Protein AF-V7PYE1-F1 (afdb_monomer_lite)

Foldseek 3Di:
DQQVVLLVQLLVCVVVDPDDLQLSLLVSLLVSLLVQCVVDVPDPPDVVCVCVVPVVPDPQQQPCSDPPDPDGNVVSPVSNVVLPPSVLSNLCNLLVVLVCCLQPVVPDDDDPPVVNVVSVVVSLVSVLLNLLQAPDLLVLVVLLCVQWPLAADPVLDTRHHQPDPLLVQADVSDDPDLLSSLSSSLLSSLCQCWNPDSRNVNLQPPLLSLLVSVLSSLSSQLNDDDPVNLSLLVSCVVDCPPPCQQVQATPRHPPDGGVSSSNVVQADSNDDLDDNVLSVLLNVLVVLLSVQVLVQDLVVLARPVNQVSLVVNLVSLVVLCPDPSCDPSHSSVSSSVSSLVSSVVNLVSRPDPDDRDHNDDPDPDDDDDDDDDDDPRNHHSDDPSVVVNVVSVVVCVVVVVVVVVVVVVVVVVVVVVVVPDPDDDDDDDDDDDD

Structure (mmCIF, N/CA/C/O backbone):
data_AF-V7PYE1-F1
#
_entry.id   AF-V7PYE1-F1
#
loop_
_atom_site.group_PDB
_atom_site.id
_atom_site.type_symbol
_atom_site.label_atom_id
_atom_site.label_alt_id
_atom_site.label_comp_id
_atom_site.label_asym_id
_atom_site.label_entity_id
_atom_site.label_seq_id
_atom_site.pdbx_PDB_ins_code
_atom_site.Cartn_x
_atom_site.Cartn_y
_atom_site.Cartn_z
_atom_site.occupancy
_atom_site.B_iso_or_equiv
_atom_site.auth_seq_id
_atom_site.auth_comp_id
_atom_site.auth_asym_id
_atom_site.auth_atom_id
_atom_site.pdbx_PDB_model_num
ATOM 1 N N . MET A 1 1 ? 13.253 6.865 -40.537 1.00 50.28 1 MET A N 1
ATOM 2 C CA . MET A 1 1 ? 14.595 6.663 -39.937 1.00 50.28 1 MET A CA 1
ATOM 3 C C . MET A 1 1 ? 14.463 6.346 -38.438 1.00 50.28 1 MET A C 1
ATOM 5 O O . MET A 1 1 ? 14.961 7.097 -37.615 1.00 50.28 1 MET A O 1
ATOM 9 N N . THR A 1 2 ? 13.711 5.301 -38.065 1.00 59.38 2 THR A N 1
ATOM 10 C CA . THR A 1 2 ? 13.370 5.013 -36.647 1.00 59.38 2 THR A CA 1
ATOM 11 C C . THR A 1 2 ? 13.252 3.513 -36.362 1.00 59.38 2 THR A C 1
ATOM 13 O O . THR A 1 2 ? 13.791 3.058 -35.364 1.00 59.38 2 THR A O 1
ATOM 16 N N . ILE A 1 3 ? 12.655 2.718 -37.261 1.00 66.00 3 ILE A N 1
ATOM 17 C CA . ILE A 1 3 ? 12.437 1.273 -37.021 1.00 66.00 3 ILE A CA 1
ATOM 18 C C . ILE A 1 3 ? 13.727 0.459 -37.178 1.00 66.00 3 ILE A C 1
ATOM 20 O O . ILE A 1 3 ? 14.038 -0.352 -36.319 1.00 66.00 3 ILE A O 1
ATOM 24 N N . CYS A 1 4 ? 14.526 0.709 -38.226 1.00 67.56 4 CYS A N 1
ATOM 25 C CA . CYS A 1 4 ? 15.819 0.029 -38.386 1.00 67.56 4 CYS A CA 1
ATOM 26 C C . CYS A 1 4 ? 16.763 0.332 -37.214 1.00 67.56 4 CYS A C 1
ATOM 28 O O . CYS A 1 4 ? 17.504 -0.540 -36.782 1.00 67.56 4 CYS A O 1
ATOM 30 N N . SER A 1 5 ? 16.693 1.549 -36.667 1.00 73.31 5 SER A N 1
ATOM 31 C CA . SER A 1 5 ? 17.450 1.950 -35.480 1.00 73.31 5 SER A CA 1
ATOM 32 C C . SER A 1 5 ? 16.961 1.241 -34.212 1.00 73.31 5 SER A C 1
ATOM 34 O O . SER A 1 5 ? 17.786 0.833 -33.406 1.00 73.31 5 SER A O 1
ATOM 36 N N . LEU A 1 6 ? 15.647 1.039 -34.058 1.00 74.19 6 LEU A N 1
ATOM 37 C CA . LEU A 1 6 ? 15.063 0.270 -32.954 1.00 74.19 6 LEU A CA 1
ATOM 38 C C . LEU A 1 6 ? 15.458 -1.214 -33.018 1.00 74.19 6 LEU A C 1
ATOM 40 O O . LEU A 1 6 ? 15.886 -1.782 -32.019 1.00 74.19 6 LEU A O 1
ATOM 44 N N . ILE A 1 7 ? 15.362 -1.833 -34.198 1.00 74.38 7 ILE A N 1
ATOM 45 C CA . ILE A 1 7 ? 15.776 -3.228 -34.424 1.00 74.38 7 ILE A CA 1
ATOM 46 C C . ILE A 1 7 ? 17.272 -3.389 -34.142 1.00 74.38 7 ILE A C 1
ATOM 48 O O . ILE A 1 7 ? 17.679 -4.329 -33.461 1.00 74.38 7 ILE A O 1
ATOM 52 N N . TYR A 1 8 ? 18.089 -2.445 -34.616 1.00 76.38 8 TYR A N 1
ATOM 53 C CA . TYR A 1 8 ? 19.524 -2.425 -34.347 1.00 76.38 8 TYR A CA 1
ATOM 54 C C . TYR A 1 8 ? 19.831 -2.270 -32.850 1.00 76.38 8 TYR A C 1
ATOM 56 O O . TYR A 1 8 ? 20.689 -2.981 -32.330 1.00 76.38 8 TYR A O 1
ATOM 64 N N . LEU A 1 9 ? 19.109 -1.395 -32.140 1.00 75.81 9 LEU A N 1
ATOM 65 C CA . LEU A 1 9 ? 19.231 -1.228 -30.690 1.00 75.81 9 LEU A CA 1
ATOM 66 C C . LEU A 1 9 ? 18.900 -2.533 -29.956 1.00 75.81 9 LEU A C 1
ATOM 68 O O . LEU A 1 9 ? 19.699 -2.989 -29.146 1.00 75.81 9 LEU A O 1
ATOM 72 N N . LEU A 1 10 ? 17.768 -3.163 -30.278 1.00 75.12 10 LEU A N 1
ATOM 73 C CA . LEU A 1 10 ? 17.354 -4.441 -29.692 1.00 75.12 10 LEU A CA 1
ATOM 74 C C . LEU A 1 10 ? 18.382 -5.548 -29.949 1.00 75.12 10 LEU A C 1
ATOM 76 O O . LEU A 1 10 ? 18.729 -6.284 -29.027 1.00 75.12 10 LEU A O 1
ATOM 80 N N . LYS A 1 11 ? 18.916 -5.623 -31.175 1.00 76.50 11 LYS A N 1
ATOM 81 C CA . LYS A 1 11 ? 19.986 -6.562 -31.536 1.00 76.50 11 LYS A CA 1
ATOM 82 C C . LYS A 1 11 ? 21.229 -6.342 -30.678 1.00 76.50 11 LYS A C 1
ATOM 84 O O . LYS A 1 11 ? 21.683 -7.253 -29.997 1.00 76.50 11 LYS A O 1
ATOM 89 N N . THR A 1 12 ? 21.714 -5.104 -30.654 1.00 73.19 12 THR A N 1
ATOM 90 C CA . THR A 1 12 ? 22.927 -4.711 -29.929 1.00 73.19 12 THR A CA 1
ATOM 91 C C . THR A 1 12 ? 22.788 -4.973 -28.430 1.00 73.19 12 THR A C 1
ATOM 93 O O . THR A 1 12 ? 23.706 -5.495 -27.801 1.00 73.19 12 THR A O 1
ATOM 96 N N . LEU A 1 13 ? 21.632 -4.646 -27.843 1.00 72.62 13 LEU A N 1
ATOM 97 C CA . LEU A 1 13 ? 21.383 -4.866 -26.421 1.00 72.62 13 LEU A CA 1
ATOM 98 C C . LEU A 1 13 ? 21.279 -6.358 -26.071 1.00 72.62 13 LEU A C 1
ATOM 100 O O . LEU A 1 13 ? 21.749 -6.739 -25.004 1.00 72.62 13 LEU A O 1
ATOM 104 N N . LYS A 1 14 ? 20.711 -7.196 -26.947 1.00 73.94 14 LYS A N 1
ATOM 105 C CA . LYS A 1 14 ? 20.630 -8.658 -26.762 1.00 73.94 14 LYS A CA 1
ATOM 106 C C . LYS A 1 14 ? 21.973 -9.361 -27.001 1.00 73.94 14 LYS A C 1
ATOM 108 O O . LYS A 1 14 ? 22.239 -10.415 -26.426 1.00 73.94 14 LYS A O 1
ATOM 113 N N . GLU A 1 15 ? 22.811 -8.822 -27.883 1.00 71.31 15 GLU A N 1
ATOM 114 C CA . GLU A 1 15 ? 24.150 -9.346 -28.177 1.00 71.31 15 GLU A CA 1
ATOM 115 C C . GLU A 1 15 ? 25.148 -9.026 -27.071 1.00 71.31 15 GLU A C 1
ATOM 117 O O . GLU A 1 15 ? 25.854 -9.927 -26.622 1.00 71.31 15 GLU A O 1
ATOM 122 N N . ASN A 1 16 ? 25.148 -7.782 -26.593 1.00 65.44 16 ASN A N 1
ATOM 123 C CA . ASN A 1 16 ? 26.128 -7.300 -25.625 1.00 65.44 16 ASN A CA 1
ATOM 124 C C . ASN A 1 16 ? 25.719 -7.513 -24.162 1.00 65.44 16 ASN A C 1
ATOM 126 O O . ASN A 1 16 ? 26.564 -7.360 -23.283 1.00 65.44 16 ASN A O 1
ATOM 130 N N . ASN A 1 17 ? 24.455 -7.856 -23.879 1.00 59.94 17 ASN A N 1
ATOM 131 C CA . ASN A 1 17 ? 23.962 -8.013 -22.510 1.00 59.94 17 ASN A CA 1
ATOM 132 C C . ASN A 1 17 ? 23.176 -9.316 -22.312 1.00 59.94 17 ASN A C 1
ATOM 134 O O . ASN A 1 17 ? 22.460 -9.776 -23.199 1.00 59.94 17 ASN A O 1
ATOM 138 N N . THR A 1 18 ? 23.219 -9.860 -21.095 1.00 63.16 18 THR A N 1
ATOM 139 C CA . THR A 1 18 ? 22.363 -10.968 -20.628 1.00 63.16 18 THR A CA 1
ATOM 140 C C . THR A 1 18 ? 21.010 -10.457 -20.114 1.00 63.16 18 THR A C 1
ATOM 142 O O . THR A 1 18 ? 20.496 -10.954 -19.115 1.00 63.16 18 THR A O 1
ATOM 145 N N . LEU A 1 19 ? 20.463 -9.401 -20.727 1.00 64.44 19 LEU A N 1
ATOM 146 C CA . LEU A 1 19 ? 19.192 -8.824 -20.292 1.00 64.44 19 LEU A CA 1
ATOM 147 C C . LEU A 1 19 ? 18.035 -9.752 -20.667 1.00 64.44 19 LEU A C 1
ATOM 149 O O . LEU A 1 19 ? 17.960 -10.264 -21.788 1.00 64.44 19 LEU A O 1
ATOM 153 N N . GLU A 1 20 ? 17.118 -9.930 -19.721 1.00 72.12 20 GLU A N 1
ATOM 154 C CA . GLU A 1 20 ? 15.846 -10.597 -19.969 1.00 72.12 20 GLU A CA 1
ATOM 155 C C . GLU A 1 20 ? 15.012 -9.801 -20.981 1.00 72.12 20 GLU A C 1
ATOM 157 O O . GLU A 1 20 ? 15.125 -8.576 -21.094 1.00 72.12 20 GLU A O 1
ATOM 162 N N . ASP A 1 21 ? 14.153 -10.506 -21.717 1.00 73.19 21 ASP A N 1
ATOM 163 C CA . ASP A 1 21 ? 13.327 -9.922 -22.779 1.00 73.19 21 ASP A CA 1
ATOM 164 C C . ASP A 1 21 ? 12.466 -8.746 -22.274 1.00 73.19 21 ASP A C 1
ATOM 166 O O . ASP A 1 21 ? 12.243 -7.792 -23.017 1.00 73.19 21 ASP A O 1
ATOM 170 N N . ASP A 1 22 ? 12.015 -8.794 -21.014 1.00 69.50 22 ASP A N 1
ATOM 171 C CA . ASP A 1 22 ? 11.246 -7.721 -20.367 1.00 69.50 22 ASP A CA 1
ATOM 172 C C . ASP A 1 22 ? 12.061 -6.432 -20.219 1.00 69.50 22 ASP A C 1
ATOM 174 O O . ASP A 1 22 ? 11.637 -5.362 -20.654 1.00 69.50 22 ASP A O 1
ATOM 178 N N . LYS A 1 23 ? 13.295 -6.541 -19.719 1.00 72.38 23 LYS A N 1
ATOM 179 C CA . LYS A 1 23 ? 14.194 -5.390 -19.564 1.00 72.38 23 LYS A CA 1
ATOM 180 C C . LYS A 1 23 ? 14.582 -4.795 -20.914 1.00 72.38 23 LYS A C 1
ATOM 182 O O . LYS A 1 23 ? 14.679 -3.580 -21.054 1.00 72.38 23 LYS A O 1
ATOM 187 N N . LEU A 1 24 ? 14.773 -5.629 -21.933 1.00 74.19 24 LEU A N 1
ATOM 188 C CA . LEU A 1 24 ? 15.047 -5.159 -23.294 1.00 74.19 24 LEU A CA 1
ATOM 189 C C . LEU A 1 24 ? 13.879 -4.363 -23.885 1.00 74.19 24 LEU A C 1
ATOM 191 O O . LEU A 1 24 ? 14.113 -3.326 -24.509 1.00 74.19 24 LEU A O 1
ATOM 195 N N . ALA A 1 25 ? 12.643 -4.825 -23.673 1.00 75.19 25 ALA A N 1
ATOM 196 C CA . ALA A 1 25 ? 11.438 -4.117 -24.101 1.00 75.19 25 ALA A CA 1
ATOM 197 C C . ALA A 1 25 ? 11.361 -2.728 -23.453 1.00 75.19 25 ALA A C 1
ATOM 199 O O . ALA A 1 25 ? 11.203 -1.727 -24.151 1.00 75.19 25 ALA A O 1
ATOM 200 N N . GLU A 1 26 ? 11.571 -2.666 -22.140 1.00 75.81 26 GLU A N 1
ATOM 201 C CA . GLU A 1 26 ? 11.597 -1.442 -21.339 1.00 75.81 26 GLU A CA 1
ATOM 202 C C . GLU A 1 26 ? 12.602 -0.383 -21.858 1.00 75.81 26 GLU A C 1
ATOM 204 O O . GLU A 1 26 ? 12.246 0.779 -22.076 1.00 75.81 26 GLU A O 1
ATOM 209 N N . TYR A 1 27 ? 13.855 -0.769 -22.126 1.00 74.38 27 TYR A N 1
ATOM 210 C CA . TYR A 1 27 ? 14.864 0.150 -22.680 1.00 74.38 27 TYR A CA 1
ATOM 211 C C . TYR A 1 27 ? 14.505 0.652 -24.078 1.00 74.38 27 TYR A C 1
ATOM 213 O O . TYR A 1 27 ? 14.684 1.831 -24.404 1.00 74.38 27 TYR A O 1
ATOM 221 N N . ALA A 1 28 ? 14.026 -0.259 -24.922 1.00 77.88 28 ALA A N 1
ATOM 222 C CA . ALA A 1 28 ? 13.678 0.045 -26.298 1.00 77.88 28 ALA A CA 1
ATOM 223 C C . ALA A 1 28 ? 12.513 1.037 -26.375 1.00 77.88 28 ALA A C 1
ATOM 225 O O . ALA A 1 28 ? 12.535 1.933 -27.225 1.00 77.88 28 ALA A O 1
ATOM 226 N N . ILE A 1 29 ? 11.536 0.927 -25.468 1.00 76.94 29 ILE A N 1
ATOM 227 C CA . ILE A 1 29 ? 10.397 1.840 -25.443 1.00 76.94 29 ILE A CA 1
ATOM 228 C C . ILE A 1 29 ? 10.751 3.230 -24.912 1.00 76.94 29 ILE A C 1
ATOM 230 O O . ILE A 1 29 ? 10.325 4.216 -25.514 1.00 76.94 29 ILE A O 1
ATOM 234 N N . LEU A 1 30 ? 11.601 3.340 -23.885 1.00 76.62 30 LEU A N 1
ATOM 235 C CA . LEU A 1 30 ? 12.108 4.638 -23.418 1.00 76.62 30 LEU A CA 1
ATOM 236 C C . LEU A 1 30 ? 12.872 5.375 -24.520 1.00 76.62 30 LEU A C 1
ATOM 238 O O . LEU A 1 30 ? 12.629 6.554 -24.780 1.00 76.62 30 LEU A O 1
ATOM 242 N N . TRP A 1 31 ? 13.763 4.666 -25.218 1.00 79.06 31 TRP A N 1
ATOM 243 C CA . TRP A 1 31 ? 14.516 5.242 -26.328 1.00 79.06 31 TRP A CA 1
ATOM 244 C C . TRP A 1 31 ? 13.599 5.682 -27.474 1.00 79.06 31 TRP A C 1
ATOM 246 O O . TRP A 1 31 ? 13.779 6.769 -28.027 1.00 79.06 31 TRP A O 1
ATOM 256 N N . LEU A 1 32 ? 12.610 4.855 -27.829 1.00 77.56 32 LEU A N 1
ATOM 257 C CA . LEU A 1 32 ? 11.650 5.172 -28.884 1.00 77.56 32 LEU A CA 1
ATOM 258 C C . LEU A 1 32 ? 10.806 6.399 -28.519 1.00 77.56 32 LEU A C 1
ATOM 260 O O . LEU A 1 32 ? 10.684 7.300 -29.349 1.00 77.56 32 LEU A O 1
ATOM 264 N N . SER A 1 33 ? 10.285 6.453 -27.289 1.00 76.81 33 SER A N 1
ATOM 265 C CA . SER A 1 33 ? 9.549 7.601 -26.746 1.00 76.81 33 SER A CA 1
ATOM 266 C C . SER A 1 33 ? 10.366 8.884 -26.870 1.00 76.81 33 SER A C 1
ATOM 268 O O . SER A 1 33 ? 9.945 9.827 -27.540 1.00 76.81 33 SER A O 1
ATOM 270 N N . TYR A 1 34 ? 11.589 8.879 -26.337 1.00 77.12 34 TYR A N 1
ATOM 271 C CA . TYR A 1 34 ? 12.500 10.018 -26.397 1.00 77.12 34 TYR A CA 1
ATOM 272 C C . TYR A 1 34 ? 12.794 10.467 -27.837 1.00 77.12 34 TYR A C 1
ATOM 274 O O . TYR A 1 34 ? 12.809 11.659 -28.148 1.00 77.12 34 TYR A O 1
ATOM 282 N N . LYS A 1 35 ? 13.006 9.526 -28.765 1.00 76.94 35 LYS A N 1
ATOM 283 C CA . LYS A 1 35 ? 13.267 9.860 -30.175 1.00 76.94 35 LYS A CA 1
ATOM 284 C C . LYS A 1 35 ? 12.055 10.411 -30.911 1.00 76.94 35 LYS A C 1
ATOM 286 O O . LYS A 1 35 ? 12.241 11.138 -31.889 1.00 76.94 35 LYS A O 1
ATOM 291 N N . LEU A 1 36 ? 10.847 10.042 -30.506 1.00 74.25 36 LEU A N 1
ATOM 292 C CA . LEU A 1 36 ? 9.617 10.584 -31.076 1.00 74.25 36 LEU A CA 1
ATOM 293 C C . LEU A 1 36 ? 9.328 11.982 -30.527 1.00 74.25 36 LEU A C 1
ATOM 295 O O . LEU A 1 36 ? 9.008 12.870 -31.316 1.00 74.25 36 LEU A O 1
ATOM 299 N N . ASP A 1 37 ? 9.556 12.189 -29.233 1.00 72.81 37 ASP A N 1
ATOM 300 C CA . ASP A 1 37 ? 9.467 13.483 -28.551 1.00 72.81 37 ASP A CA 1
ATOM 301 C C . ASP A 1 37 ? 10.372 14.548 -29.194 1.00 72.81 37 ASP A C 1
ATOM 303 O O . ASP A 1 37 ? 9.914 15.625 -29.571 1.00 72.81 37 ASP A O 1
ATOM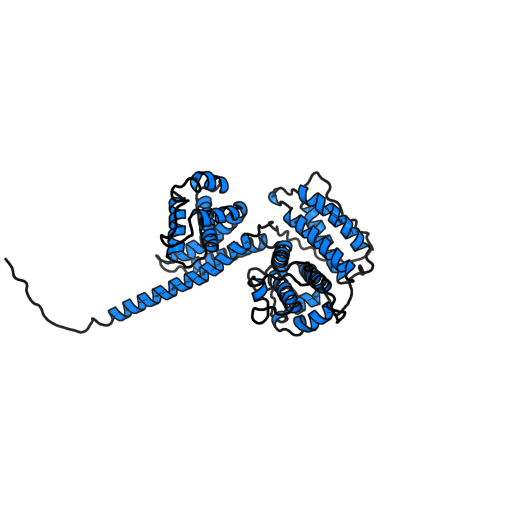 307 N N . GLN A 1 38 ? 11.626 14.197 -29.505 1.00 71.25 38 GLN A N 1
ATOM 308 C CA . GLN A 1 38 ? 12.540 15.103 -30.216 1.00 71.25 38 GLN A CA 1
ATOM 309 C C . GLN A 1 38 ? 12.061 15.534 -31.612 1.00 71.25 38 GLN A C 1
ATOM 311 O O . GLN A 1 38 ? 12.497 16.570 -32.119 1.00 71.25 38 GLN A O 1
ATOM 316 N N . LYS A 1 39 ? 11.227 14.729 -32.281 1.00 69.00 39 LYS A N 1
ATOM 317 C CA . LYS A 1 39 ? 10.825 14.966 -33.676 1.00 69.00 39 LYS A CA 1
ATOM 318 C C . LYS A 1 39 ? 9.568 15.814 -33.815 1.00 69.00 39 LYS A C 1
ATOM 320 O O . LYS A 1 39 ? 9.350 16.354 -34.899 1.00 69.00 39 LYS A O 1
ATOM 325 N N . GLN A 1 40 ? 8.743 15.926 -32.778 1.00 61.50 40 GLN A N 1
ATOM 326 C CA . GLN A 1 40 ? 7.485 16.670 -32.828 1.00 61.50 40 GLN A CA 1
ATOM 327 C C . GLN A 1 40 ? 7.262 17.419 -31.514 1.00 61.50 40 GLN A C 1
ATOM 329 O O . GLN A 1 40 ? 6.620 16.901 -30.609 1.00 61.50 40 GLN A O 1
ATOM 334 N N . LYS A 1 41 ? 7.735 18.670 -31.439 1.00 53.06 41 LYS A N 1
ATOM 335 C CA . LYS A 1 41 ? 7.536 19.539 -30.266 1.00 53.06 41 LYS A CA 1
ATOM 336 C C . LYS A 1 41 ? 6.064 19.804 -29.906 1.00 53.06 41 LYS A C 1
ATOM 338 O O . LYS A 1 41 ? 5.817 20.185 -28.774 1.00 53.06 41 LYS A O 1
ATOM 343 N N . ASP A 1 42 ? 5.107 19.568 -30.814 1.00 47.47 42 ASP A N 1
ATOM 344 C CA . ASP A 1 42 ? 3.710 19.986 -30.600 1.00 47.47 42 ASP A CA 1
ATOM 345 C C . ASP A 1 42 ? 2.642 18.888 -30.701 1.00 47.47 42 ASP A C 1
ATOM 347 O O . ASP A 1 42 ? 1.477 19.156 -30.408 1.00 47.47 42 ASP A O 1
ATOM 351 N N . LYS A 1 43 ? 2.975 17.648 -31.081 1.00 51.78 43 LYS A N 1
ATOM 352 C CA . LYS A 1 43 ? 2.019 16.526 -31.042 1.00 51.78 43 LYS A CA 1
ATOM 353 C C . LYS A 1 43 ? 2.768 15.227 -30.809 1.00 51.78 43 LYS A C 1
ATOM 355 O O . LYS A 1 43 ? 3.460 14.734 -31.690 1.00 51.78 43 LYS A O 1
ATOM 360 N N . LEU A 1 44 ? 2.573 14.632 -29.643 1.00 51.31 44 LEU A N 1
ATOM 361 C CA . LEU A 1 44 ? 2.890 13.232 -29.411 1.00 51.31 44 LEU A CA 1
ATOM 362 C C . LEU A 1 44 ? 2.019 12.407 -30.383 1.00 51.31 44 LEU A C 1
ATOM 364 O O . LEU A 1 44 ? 0.846 12.147 -30.118 1.00 51.31 44 LEU A O 1
ATOM 368 N N . THR A 1 45 ? 2.527 12.100 -31.582 1.00 57.66 45 THR A N 1
ATOM 369 C CA . THR A 1 45 ? 1.821 11.232 -32.533 1.00 57.66 45 THR A CA 1
ATOM 370 C C . THR A 1 45 ? 1.588 9.895 -31.859 1.00 57.66 45 THR A C 1
ATOM 372 O O . THR A 1 45 ? 2.550 9.267 -31.430 1.00 57.66 45 THR A O 1
ATOM 375 N N . ASP A 1 46 ? 0.322 9.494 -31.789 1.00 64.19 46 ASP A N 1
ATOM 376 C CA . ASP A 1 46 ? -0.156 8.188 -31.349 1.00 64.19 46 ASP A CA 1
ATOM 377 C C . ASP A 1 46 ? 0.872 7.074 -31.642 1.00 64.19 46 ASP A C 1
ATOM 379 O O . ASP A 1 46 ? 1.076 6.647 -32.778 1.00 64.19 46 ASP A O 1
ATOM 383 N N . LEU A 1 47 ? 1.589 6.659 -30.601 1.00 64.88 47 LEU A N 1
ATOM 384 C CA . LEU A 1 47 ? 2.619 5.631 -30.620 1.00 64.88 47 LEU A CA 1
ATOM 385 C C . LEU A 1 47 ? 2.022 4.281 -30.998 1.00 64.88 47 LEU A C 1
ATOM 387 O O . LEU A 1 47 ? 2.699 3.514 -31.670 1.00 64.88 47 LEU A O 1
ATOM 391 N N . ASN A 1 48 ? 0.754 4.016 -30.655 1.00 66.44 48 ASN A N 1
ATOM 392 C CA . ASN A 1 48 ? 0.050 2.819 -31.116 1.00 66.44 48 ASN A CA 1
ATOM 393 C C . ASN A 1 48 ? -0.138 2.866 -32.629 1.00 66.44 48 ASN A C 1
ATOM 395 O O . ASN A 1 48 ? 0.070 1.861 -33.314 1.00 66.44 48 ASN A O 1
ATOM 399 N N . LYS A 1 49 ? -0.452 4.045 -33.172 1.00 72.31 49 LYS A N 1
ATOM 400 C CA . LYS A 1 49 ? -0.476 4.260 -34.619 1.00 72.31 49 LYS A CA 1
ATOM 401 C C . LYS A 1 49 ? 0.913 4.104 -35.234 1.00 72.31 49 LYS A C 1
ATOM 403 O O . LYS A 1 49 ? 1.046 3.370 -36.205 1.00 72.31 49 LYS A O 1
ATOM 408 N N . PHE A 1 50 ? 1.959 4.705 -34.660 1.00 73.44 50 PHE A N 1
ATOM 409 C CA . PHE A 1 50 ? 3.334 4.526 -35.144 1.00 73.44 50 PHE A CA 1
ATOM 410 C C . PHE A 1 50 ? 3.748 3.047 -35.123 1.00 73.44 50 PHE A C 1
ATOM 412 O O . PHE A 1 50 ? 4.319 2.538 -36.083 1.00 73.44 50 PHE A O 1
ATOM 419 N N . TYR A 1 51 ? 3.414 2.337 -34.052 1.00 71.19 51 TYR A N 1
ATOM 420 C CA . TYR A 1 51 ? 3.674 0.918 -33.885 1.00 71.19 51 TYR A CA 1
ATOM 421 C C . TYR A 1 51 ? 2.976 0.086 -34.968 1.00 71.19 51 TYR A C 1
ATOM 423 O O . TYR A 1 51 ? 3.634 -0.653 -35.699 1.00 71.19 51 TYR A O 1
ATOM 431 N N . THR A 1 52 ? 1.667 0.271 -35.134 1.00 74.62 52 THR A N 1
ATOM 432 C CA . THR A 1 52 ? 0.849 -0.474 -36.106 1.00 74.62 52 THR A CA 1
ATOM 433 C C . THR A 1 52 ? 1.247 -0.146 -37.549 1.00 74.62 52 THR A C 1
ATOM 435 O O . THR A 1 52 ? 1.333 -1.024 -38.409 1.00 74.62 52 THR A O 1
ATOM 438 N N . ASP A 1 53 ? 1.534 1.124 -37.845 1.00 77.44 53 ASP A N 1
ATOM 439 C CA . ASP A 1 53 ? 1.828 1.570 -39.207 1.00 77.44 53 ASP A CA 1
ATOM 440 C C . ASP A 1 53 ? 3.264 1.301 -39.648 1.00 77.44 53 ASP A C 1
ATOM 442 O O . ASP A 1 53 ? 3.521 1.200 -40.851 1.00 77.44 53 ASP A O 1
ATOM 446 N N . HIS A 1 54 ? 4.198 1.175 -38.706 1.00 75.44 54 HIS A N 1
ATOM 447 C CA . HIS A 1 54 ? 5.619 1.133 -39.025 1.00 75.44 54 HIS A CA 1
ATOM 448 C C . HIS A 1 54 ? 6.372 -0.050 -38.414 1.00 75.44 54 HIS A C 1
ATOM 450 O O . HIS A 1 54 ? 7.255 -0.598 -39.077 1.00 75.44 54 HIS A O 1
ATOM 456 N N . ILE A 1 55 ? 6.061 -0.453 -37.182 1.00 74.06 55 ILE A N 1
ATOM 457 C CA . ILE A 1 55 ? 6.789 -1.522 -36.491 1.00 74.06 55 ILE A CA 1
ATOM 458 C C . ILE A 1 55 ? 6.243 -2.899 -36.892 1.00 74.06 55 ILE A C 1
ATOM 460 O O . ILE A 1 55 ? 7.019 -3.717 -37.381 1.00 74.06 55 ILE A O 1
ATOM 464 N N . GLU A 1 56 ? 4.928 -3.129 -36.789 1.00 75.56 56 GLU A N 1
ATOM 465 C CA . GLU A 1 56 ? 4.299 -4.421 -37.141 1.00 75.56 56 GLU A CA 1
ATOM 466 C C . GLU A 1 56 ? 4.499 -4.786 -38.624 1.00 75.56 56 GLU A C 1
ATOM 468 O O . GLU A 1 56 ? 4.681 -5.949 -38.978 1.00 75.56 56 GLU A O 1
ATOM 473 N N . LYS A 1 57 ? 4.509 -3.780 -39.508 1.00 79.44 57 LYS A N 1
ATOM 474 C CA . LYS A 1 57 ? 4.678 -3.964 -40.962 1.00 79.44 57 LYS A CA 1
ATOM 475 C C . LYS A 1 57 ? 6.139 -4.150 -41.388 1.00 79.44 57 LYS A C 1
ATOM 477 O O . LYS A 1 57 ? 6.417 -4.295 -42.579 1.00 79.44 57 LYS A O 1
ATOM 482 N N . ASN A 1 58 ? 7.094 -4.099 -40.459 1.00 79.25 58 ASN A N 1
ATOM 483 C CA . ASN A 1 58 ? 8.506 -4.222 -40.795 1.00 79.25 58 ASN A CA 1
ATOM 484 C C . ASN A 1 58 ? 8.882 -5.681 -41.100 1.00 79.25 58 ASN A C 1
ATOM 486 O O . ASN A 1 58 ? 8.571 -6.582 -40.329 1.00 79.25 58 ASN A O 1
ATOM 490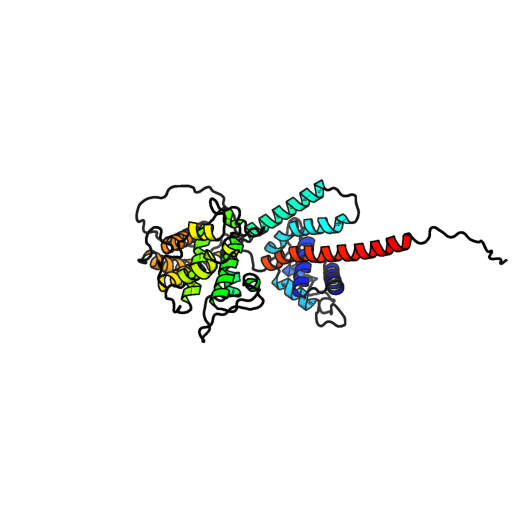 N N . LYS A 1 59 ? 9.626 -5.915 -42.188 1.00 81.06 59 LYS A N 1
ATOM 491 C CA . LYS A 1 59 ? 10.053 -7.266 -42.595 1.00 81.06 59 LYS A CA 1
ATOM 492 C C . LYS A 1 59 ? 10.851 -8.025 -41.520 1.00 81.06 59 LYS A C 1
ATOM 494 O O . LYS A 1 59 ? 10.720 -9.237 -41.432 1.00 81.06 59 LYS A O 1
ATOM 499 N N . TYR A 1 60 ? 11.600 -7.308 -40.678 1.00 76.81 60 TYR A N 1
ATOM 500 C CA . TYR A 1 60 ? 12.419 -7.873 -39.601 1.00 76.81 60 TYR A CA 1
ATOM 501 C C . TYR A 1 60 ? 11.619 -8.184 -38.325 1.00 76.81 60 TYR A C 1
ATOM 503 O O . TYR A 1 60 ? 12.138 -8.813 -37.410 1.00 76.81 60 TYR A O 1
ATOM 511 N N . TYR A 1 61 ? 10.362 -7.742 -38.221 1.00 72.94 61 TYR A N 1
ATOM 512 C CA . TYR A 1 61 ? 9.565 -7.859 -36.994 1.00 72.94 61 TYR A CA 1
ATOM 513 C C . TYR A 1 61 ? 9.370 -9.318 -36.546 1.00 72.94 61 TYR A C 1
ATOM 515 O O . TYR A 1 61 ? 9.424 -9.614 -35.355 1.00 72.94 61 TYR A O 1
ATOM 523 N N . ASN A 1 62 ? 9.223 -10.249 -37.491 1.00 77.56 62 ASN A N 1
ATOM 524 C CA . ASN A 1 62 ? 9.087 -11.679 -37.194 1.00 77.56 62 ASN A CA 1
ATOM 525 C C . ASN A 1 62 ? 10.426 -12.433 -37.159 1.00 77.56 62 ASN A C 1
ATOM 527 O O . ASN A 1 62 ? 10.432 -13.640 -36.919 1.00 77.56 62 ASN A O 1
ATOM 531 N N . GLU A 1 63 ? 11.550 -11.759 -37.408 1.00 80.94 63 GLU A N 1
ATOM 532 C CA . GLU A 1 63 ? 12.858 -12.407 -37.404 1.00 80.94 63 GLU A CA 1
ATOM 533 C C . GLU A 1 63 ? 13.341 -12.703 -35.977 1.00 80.94 63 GLU A C 1
ATOM 535 O O . GLU A 1 63 ? 12.917 -12.090 -34.985 1.00 80.94 63 GLU A O 1
ATOM 540 N N . LYS A 1 64 ? 14.238 -13.685 -35.877 1.00 76.44 64 LYS A N 1
ATOM 541 C CA . LYS A 1 64 ? 14.947 -13.997 -34.639 1.00 76.44 64 LYS A CA 1
ATOM 542 C C . LYS A 1 64 ? 16.027 -12.955 -34.380 1.00 76.44 64 LYS A C 1
ATOM 544 O O . LYS A 1 64 ? 16.640 -12.444 -35.313 1.00 76.44 64 LYS A O 1
ATOM 549 N N . ILE A 1 65 ? 16.277 -12.668 -33.104 1.00 71.81 65 ILE A N 1
ATOM 550 C CA . ILE A 1 65 ? 17.322 -11.712 -32.710 1.00 71.81 65 ILE A CA 1
ATOM 551 C C . ILE A 1 65 ? 18.715 -12.366 -32.775 1.00 71.81 65 ILE A C 1
ATOM 553 O O . ILE A 1 65 ? 19.692 -11.690 -33.092 1.00 71.81 65 ILE A O 1
ATOM 557 N N . LYS A 1 66 ? 18.792 -13.681 -32.518 1.00 70.12 66 LYS A N 1
ATOM 558 C CA . LYS A 1 66 ? 19.987 -14.534 -32.622 1.00 70.12 66 LYS A CA 1
ATOM 559 C C . LYS A 1 66 ? 19.623 -15.896 -33.223 1.00 70.12 66 LYS A C 1
ATOM 561 O O . LYS A 1 66 ? 18.500 -16.366 -33.038 1.00 70.12 66 LYS A O 1
ATOM 566 N N . ASP A 1 67 ? 20.573 -16.528 -33.911 1.00 59.84 67 ASP A N 1
ATOM 567 C CA . ASP A 1 67 ? 20.353 -17.787 -34.642 1.00 59.84 67 ASP A CA 1
ATOM 568 C C . ASP A 1 67 ? 20.030 -18.985 -33.723 1.00 59.84 67 ASP A C 1
ATOM 570 O O . ASP A 1 67 ? 19.283 -19.881 -34.125 1.00 59.84 67 ASP A O 1
ATOM 574 N N . ASP A 1 68 ? 20.519 -18.974 -32.475 1.00 59.06 68 ASP A N 1
ATOM 575 C CA . ASP A 1 68 ? 20.305 -20.019 -31.459 1.00 59.06 68 ASP A CA 1
ATOM 576 C C . ASP A 1 68 ? 19.154 -19.728 -30.474 1.00 59.06 68 ASP A C 1
ATOM 578 O O . ASP A 1 68 ? 18.782 -20.594 -29.681 1.00 59.06 68 ASP A O 1
ATOM 582 N N . ASP A 1 69 ? 18.555 -18.535 -30.540 1.00 62.53 69 ASP A N 1
ATOM 583 C CA . ASP A 1 69 ? 17.544 -18.078 -29.588 1.00 62.53 69 ASP A CA 1
ATOM 584 C C . ASP A 1 69 ? 16.116 -18.411 -30.076 1.00 62.53 69 ASP A C 1
ATOM 586 O O . ASP A 1 69 ? 15.811 -18.542 -31.272 1.00 62.53 69 ASP A O 1
ATOM 590 N N . THR A 1 70 ? 15.209 -18.558 -29.114 1.00 65.94 70 THR A N 1
ATOM 591 C CA . THR A 1 70 ? 13.760 -18.663 -29.338 1.00 65.94 70 THR A CA 1
ATOM 592 C C . THR A 1 70 ? 13.085 -17.291 -29.376 1.00 65.94 70 THR A C 1
ATOM 594 O O . THR A 1 70 ? 11.951 -17.178 -29.849 1.00 65.94 70 THR A O 1
ATOM 597 N N . THR A 1 71 ? 13.761 -16.240 -28.904 1.00 71.56 71 THR A N 1
ATOM 598 C CA . THR A 1 71 ? 13.208 -14.886 -28.847 1.00 71.56 71 THR A CA 1
ATOM 599 C C . THR A 1 71 ? 13.257 -14.179 -30.206 1.00 71.56 71 THR A C 1
ATOM 601 O O . THR A 1 71 ? 14.310 -13.968 -30.812 1.00 71.56 71 THR A O 1
ATOM 604 N N . THR A 1 72 ? 12.079 -13.760 -30.667 1.00 79.50 72 THR A N 1
ATOM 605 C CA . THR A 1 72 ? 11.885 -12.927 -31.859 1.00 79.50 72 THR A CA 1
ATOM 606 C C . THR A 1 72 ? 11.753 -11.454 -31.486 1.00 79.50 72 THR A C 1
ATOM 608 O O . THR A 1 72 ? 11.364 -11.124 -30.360 1.00 79.50 72 THR A O 1
ATOM 611 N N . TYR A 1 73 ? 12.011 -10.556 -32.443 1.00 73.06 73 TYR A N 1
ATOM 612 C CA . TYR A 1 73 ? 11.729 -9.128 -32.259 1.00 73.06 73 TYR A CA 1
ATOM 613 C C . TYR A 1 73 ? 10.268 -8.904 -31.869 1.00 73.06 73 TYR A C 1
ATOM 615 O O . TYR A 1 73 ? 10.005 -8.187 -30.909 1.00 73.06 73 TYR A O 1
ATOM 623 N N . LYS A 1 74 ? 9.337 -9.604 -32.524 1.00 80.19 74 LYS A N 1
ATOM 624 C CA . LYS A 1 74 ? 7.912 -9.621 -32.187 1.00 80.19 74 LYS A CA 1
ATOM 625 C C . LYS A 1 74 ? 7.653 -9.846 -30.697 1.00 80.19 74 LYS A C 1
ATOM 627 O O . LYS A 1 74 ? 6.933 -9.066 -30.099 1.00 80.19 74 LYS A O 1
ATOM 632 N N . LYS A 1 75 ? 8.266 -10.853 -30.066 1.00 80.00 75 LYS A N 1
ATOM 633 C CA . LYS A 1 75 ? 8.021 -11.169 -28.646 1.00 80.00 75 LYS A CA 1
ATOM 634 C C . LYS A 1 75 ? 8.397 -10.014 -27.706 1.00 80.00 75 LYS A C 1
ATOM 636 O O . LYS A 1 75 ? 7.689 -9.765 -26.737 1.00 80.00 75 LYS A O 1
ATOM 641 N N . ILE A 1 76 ? 9.499 -9.317 -27.984 1.00 74.56 76 ILE A N 1
ATOM 642 C CA . ILE A 1 76 ? 9.938 -8.152 -27.195 1.00 74.56 76 ILE A CA 1
ATOM 643 C C . ILE A 1 76 ? 9.071 -6.933 -27.522 1.00 74.56 76 ILE A C 1
ATOM 645 O O . ILE A 1 76 ? 8.654 -6.192 -26.639 1.00 74.56 76 ILE A O 1
ATOM 649 N N . ILE A 1 77 ? 8.773 -6.732 -28.801 1.00 72.44 77 ILE A N 1
ATOM 650 C CA . ILE A 1 77 ? 8.040 -5.574 -29.298 1.00 72.44 77 ILE A CA 1
ATOM 651 C C . ILE A 1 77 ? 6.540 -5.657 -28.944 1.00 72.44 77 ILE A C 1
ATOM 653 O O . ILE A 1 77 ? 5.909 -4.630 -28.727 1.00 72.44 77 ILE A O 1
ATOM 657 N N . ASP A 1 78 ? 5.948 -6.840 -28.813 1.00 74.62 78 ASP A N 1
ATOM 658 C CA . ASP A 1 78 ? 4.571 -7.013 -28.320 1.00 74.62 78 ASP A CA 1
ATOM 659 C C . ASP A 1 78 ? 4.469 -6.605 -26.845 1.00 74.62 78 ASP A C 1
ATOM 661 O O . ASP A 1 78 ? 3.551 -5.883 -26.474 1.00 74.62 78 ASP A O 1
ATOM 665 N N . LYS A 1 79 ? 5.478 -6.933 -26.026 1.00 74.00 79 LYS A N 1
ATOM 666 C CA . LYS A 1 79 ? 5.564 -6.439 -24.640 1.00 74.00 79 LYS A CA 1
ATOM 667 C C . LYS A 1 79 ? 5.680 -4.922 -24.574 1.00 74.00 79 LYS A C 1
ATOM 669 O O . LYS A 1 79 ? 5.074 -4.298 -23.712 1.00 74.00 79 LYS A O 1
ATOM 674 N N . ILE A 1 80 ? 6.426 -4.318 -25.505 1.00 68.38 80 ILE A N 1
ATOM 675 C CA . ILE A 1 80 ? 6.491 -2.859 -25.629 1.00 68.38 80 ILE A CA 1
ATOM 676 C C . ILE A 1 80 ? 5.082 -2.283 -25.771 1.00 68.38 80 ILE A C 1
ATOM 678 O O . ILE A 1 80 ? 4.797 -1.298 -25.101 1.00 68.38 80 ILE A O 1
ATOM 682 N N . LYS A 1 81 ? 4.209 -2.907 -26.578 1.00 67.31 81 LYS A N 1
ATOM 683 C CA . LYS A 1 81 ? 2.835 -2.447 -26.832 1.00 67.31 81 LYS A CA 1
ATOM 684 C C . LYS A 1 81 ? 1.986 -2.356 -25.574 1.00 67.31 81 LYS A C 1
ATOM 686 O O . LYS A 1 81 ? 1.298 -1.357 -25.386 1.00 67.31 81 LYS A O 1
ATOM 691 N N . ASP A 1 82 ? 2.115 -3.336 -24.691 1.00 63.88 82 ASP A N 1
ATOM 692 C CA . ASP A 1 82 ? 1.407 -3.366 -23.409 1.00 63.88 82 ASP A CA 1
ATOM 693 C C . ASP A 1 82 ? 1.926 -2.302 -22.418 1.00 63.88 82 ASP A C 1
ATOM 695 O O . ASP A 1 82 ? 1.212 -1.893 -21.500 1.00 63.88 82 ASP A O 1
ATOM 699 N N . LEU A 1 83 ? 3.147 -1.793 -22.628 1.00 59.09 83 LEU A N 1
ATOM 700 C CA . LEU A 1 83 ? 3.745 -0.708 -21.842 1.00 59.09 83 LEU A CA 1
ATOM 701 C C . LEU A 1 83 ? 3.368 0.704 -22.356 1.00 59.09 83 LEU A C 1
ATOM 703 O O . LEU A 1 83 ? 3.659 1.688 -21.673 1.00 59.09 83 LEU A O 1
ATOM 707 N N . MET A 1 84 ? 2.728 0.834 -23.531 1.00 61.16 84 MET A N 1
ATOM 708 C CA . MET A 1 84 ? 2.524 2.104 -24.263 1.00 61.16 84 MET A CA 1
ATOM 709 C C . MET A 1 84 ? 1.338 2.954 -23.777 1.00 61.16 84 MET A C 1
ATOM 711 O O . MET A 1 84 ? 0.444 3.281 -24.561 1.00 61.16 84 MET A O 1
ATOM 715 N N . ASP A 1 85 ? 1.355 3.409 -22.523 1.00 62.78 85 ASP A N 1
ATOM 716 C CA . ASP A 1 85 ? 0.661 4.664 -22.209 1.00 62.78 85 ASP A CA 1
ATOM 717 C C . ASP A 1 85 ? 1.616 5.838 -22.465 1.00 62.78 85 ASP A C 1
ATOM 719 O O . ASP A 1 85 ? 2.556 6.110 -21.715 1.00 62.78 85 ASP A O 1
ATOM 723 N N . ILE A 1 86 ? 1.420 6.488 -23.609 1.00 55.28 86 ILE A N 1
ATOM 724 C CA . ILE A 1 86 ? 2.389 7.408 -24.213 1.00 55.28 86 ILE A CA 1
ATOM 725 C C . ILE A 1 86 ? 2.537 8.685 -23.381 1.00 55.28 86 ILE A C 1
ATOM 727 O O . ILE A 1 86 ? 3.621 9.262 -23.311 1.00 55.28 86 ILE A O 1
ATOM 731 N N . LYS A 1 87 ? 1.449 9.114 -22.732 1.00 58.34 87 LYS A N 1
ATOM 732 C CA . LYS A 1 87 ? 1.460 10.293 -21.868 1.00 58.34 87 LYS A CA 1
ATOM 733 C C . LYS A 1 87 ? 2.308 10.050 -20.624 1.00 58.34 87 LYS A C 1
ATOM 735 O O . LYS A 1 87 ? 2.999 10.959 -20.173 1.00 58.34 87 LYS A O 1
ATOM 740 N N . GLU A 1 88 ? 2.292 8.826 -20.111 1.00 64.44 88 GLU A N 1
ATOM 741 C CA . GLU A 1 88 ? 3.075 8.433 -18.944 1.00 64.44 88 GLU A CA 1
ATOM 742 C C . GLU A 1 88 ? 4.548 8.236 -19.297 1.00 64.44 88 GLU A C 1
ATOM 744 O O . GLU A 1 88 ? 5.427 8.769 -18.619 1.00 64.44 88 GLU A O 1
ATOM 749 N N . ILE A 1 89 ? 4.846 7.563 -20.412 1.00 68.56 89 ILE A N 1
ATOM 750 C CA . ILE A 1 89 ? 6.239 7.313 -20.798 1.00 68.56 89 ILE A CA 1
ATOM 751 C C . ILE A 1 89 ? 6.980 8.587 -21.219 1.00 68.56 89 ILE A C 1
ATOM 753 O O . ILE A 1 89 ? 8.181 8.709 -20.967 1.00 68.56 89 ILE A O 1
ATOM 757 N N . SER A 1 90 ? 6.272 9.573 -21.787 1.00 70.88 90 SER A N 1
ATOM 758 C CA . SER A 1 90 ? 6.881 10.852 -22.160 1.00 70.88 90 SER A CA 1
ATOM 759 C C . SER A 1 90 ? 7.420 11.627 -20.962 1.00 70.88 90 SER A C 1
ATOM 761 O O . SER A 1 90 ? 8.382 12.379 -21.106 1.00 70.88 90 SER A O 1
ATOM 763 N N . LYS A 1 91 ? 6.875 11.397 -19.760 1.00 73.12 91 LYS A N 1
ATOM 764 C CA . LYS A 1 91 ? 7.362 12.051 -18.542 1.00 73.12 91 LYS A CA 1
ATOM 765 C C . LYS A 1 91 ? 8.805 11.621 -18.209 1.00 73.12 91 LYS A C 1
ATOM 767 O O . LYS A 1 91 ? 9.562 12.391 -17.627 1.00 73.12 91 LYS A O 1
ATOM 772 N N . PHE A 1 92 ? 9.239 10.441 -18.664 1.00 76.56 92 PHE A N 1
ATOM 773 C CA . PHE A 1 92 ? 10.609 9.945 -18.478 1.00 76.56 92 PHE A CA 1
ATOM 774 C C . PHE A 1 92 ? 11.611 10.464 -19.513 1.00 76.56 92 PHE A C 1
ATOM 776 O O . PHE A 1 92 ? 12.809 10.223 -19.355 1.00 76.56 92 PHE A O 1
ATOM 783 N N . ASN A 1 93 ? 11.170 11.175 -20.555 1.00 78.00 93 ASN A N 1
ATOM 784 C CA . ASN A 1 93 ? 12.057 11.629 -21.629 1.00 78.00 93 ASN A CA 1
ATOM 785 C C . ASN A 1 93 ? 13.148 12.571 -21.113 1.00 78.00 93 ASN A C 1
ATOM 787 O O . ASN A 1 93 ? 14.310 12.413 -21.484 1.00 78.00 93 ASN A O 1
ATOM 791 N N . ASP A 1 94 ? 12.802 13.502 -20.224 1.00 80.69 94 ASP A N 1
ATOM 792 C CA . ASP A 1 94 ? 13.751 14.452 -19.643 1.00 80.69 94 ASP A CA 1
ATOM 793 C C . ASP A 1 94 ? 14.841 13.776 -18.787 1.00 80.69 94 ASP A C 1
ATOM 795 O O . ASP A 1 94 ? 16.026 13.979 -19.074 1.00 80.69 94 ASP A O 1
ATOM 799 N N . PRO A 1 95 ? 14.522 12.950 -17.765 1.00 81.19 95 PRO A N 1
ATOM 800 C CA . PRO A 1 95 ? 15.558 12.255 -16.999 1.00 81.19 95 PRO A CA 1
ATOM 801 C C . PRO A 1 95 ? 16.331 11.238 -17.847 1.00 81.19 95 PRO A C 1
ATOM 803 O O . PRO A 1 95 ? 17.547 11.118 -17.694 1.00 81.19 95 PRO A O 1
ATOM 806 N N . PHE A 1 96 ? 15.674 10.553 -18.788 1.00 81.06 96 PHE A N 1
ATOM 807 C CA . PHE A 1 96 ? 16.351 9.653 -19.724 1.00 81.06 96 PHE A CA 1
ATOM 808 C C . PHE A 1 96 ? 17.347 10.400 -20.622 1.00 81.06 96 PHE A C 1
ATOM 810 O O . PHE A 1 96 ? 18.470 9.939 -20.810 1.00 81.06 96 PHE A O 1
ATOM 817 N N . SER A 1 97 ? 16.969 11.573 -21.135 1.00 81.06 97 SER A N 1
ATOM 818 C CA . SER A 1 97 ? 17.821 12.440 -21.955 1.00 81.06 97 SER A CA 1
ATOM 819 C C . SER A 1 97 ? 19.058 12.904 -21.191 1.00 81.06 97 SER A C 1
ATOM 821 O O . SER A 1 97 ? 20.174 12.801 -21.705 1.00 81.06 97 SER A O 1
ATOM 823 N N . ILE A 1 98 ? 18.879 13.356 -19.944 1.00 80.88 98 ILE A N 1
ATOM 824 C CA . ILE A 1 98 ? 19.993 13.788 -19.092 1.00 80.88 98 ILE A CA 1
ATOM 825 C C . ILE A 1 98 ? 20.940 12.620 -18.827 1.00 80.88 98 ILE A C 1
ATOM 827 O O . ILE A 1 98 ? 22.144 12.769 -19.003 1.00 80.88 98 ILE A O 1
ATOM 831 N N . LEU A 1 99 ? 20.417 11.448 -18.467 1.00 78.75 99 LEU A N 1
ATOM 832 C CA . LEU A 1 99 ? 21.236 10.261 -18.234 1.00 78.75 99 LEU A CA 1
ATOM 833 C C . LEU A 1 99 ? 21.987 9.820 -19.498 1.00 78.75 99 LEU A C 1
ATOM 835 O O . LEU A 1 99 ? 23.167 9.480 -19.437 1.00 78.75 99 LEU A O 1
ATOM 839 N N . PHE A 1 100 ? 21.318 9.860 -20.651 1.00 74.44 100 PHE A N 1
ATOM 840 C CA . PHE A 1 100 ? 21.925 9.563 -21.944 1.00 74.44 100 PHE A CA 1
ATOM 841 C C . PHE A 1 100 ? 23.062 10.544 -22.264 1.00 74.44 100 PHE A C 1
ATOM 843 O O . PHE A 1 100 ? 24.143 10.113 -22.666 1.00 74.44 100 PHE A O 1
ATOM 850 N N . TYR A 1 101 ? 22.855 11.846 -22.042 1.00 74.56 101 TYR A N 1
ATOM 851 C CA . TYR A 1 101 ? 23.875 12.883 -22.221 1.00 74.56 101 TYR A CA 1
ATOM 852 C C . TYR A 1 101 ? 25.056 12.684 -21.264 1.00 74.56 101 TYR A C 1
ATOM 854 O O . TYR A 1 101 ? 26.207 12.684 -21.703 1.00 74.56 101 TYR A O 1
ATOM 862 N N . LEU A 1 102 ? 24.762 12.434 -19.981 1.00 72.19 102 LEU A N 1
ATOM 863 C CA . LEU A 1 102 ? 25.752 12.181 -18.933 1.00 72.19 102 LEU A CA 1
ATOM 864 C C . LEU A 1 102 ? 26.608 10.930 -19.179 1.00 72.19 102 LEU A C 1
ATOM 866 O O . LEU A 1 102 ? 27.632 10.744 -18.532 1.00 72.19 102 LEU A O 1
ATOM 870 N N . TYR A 1 103 ? 26.203 10.065 -20.103 1.00 68.25 103 TYR A N 1
ATOM 871 C CA . TYR A 1 103 ? 26.959 8.873 -20.456 1.00 68.25 103 TYR A CA 1
ATOM 872 C C . TYR A 1 103 ? 27.672 8.996 -21.808 1.00 68.25 103 TYR A C 1
ATOM 874 O O . TYR A 1 103 ? 28.866 8.726 -21.902 1.00 68.25 103 TYR A O 1
ATOM 882 N N . TYR A 1 104 ? 26.968 9.415 -22.864 1.00 62.38 104 TYR A N 1
ATOM 883 C CA . TYR A 1 104 ? 27.508 9.394 -24.230 1.00 62.38 104 TYR A CA 1
ATOM 884 C C . TYR A 1 104 ? 28.421 10.578 -24.559 1.00 62.38 104 TYR A C 1
ATOM 886 O O . TYR A 1 104 ? 29.372 10.409 -25.317 1.00 62.38 104 TYR A O 1
ATOM 894 N N . VAL A 1 105 ? 28.158 11.766 -24.006 1.00 55.75 105 VAL A N 1
ATOM 895 C CA . VAL A 1 105 ? 28.944 12.983 -24.306 1.00 55.75 105 VAL A CA 1
ATOM 896 C C . VAL A 1 105 ? 30.243 13.036 -23.485 1.00 55.75 105 VAL A C 1
ATOM 898 O O . VAL A 1 105 ? 31.187 13.733 -23.836 1.00 55.75 105 VAL A O 1
ATOM 901 N N . PHE A 1 106 ? 30.349 12.202 -22.449 1.00 57.66 106 PHE A N 1
ATOM 902 C CA . PHE A 1 106 ? 31.512 12.073 -21.562 1.00 57.66 106 PHE A CA 1
ATOM 903 C C . PHE A 1 106 ? 32.746 11.429 -22.205 1.00 57.66 106 PHE A C 1
ATOM 905 O O . PHE A 1 106 ? 33.774 11.272 -21.546 1.00 57.66 106 PHE A O 1
ATOM 912 N N . HIS A 1 107 ? 32.653 11.032 -23.473 1.00 53.66 107 HIS A N 1
ATOM 913 C CA . HIS A 1 107 ? 33.715 10.310 -24.156 1.00 53.66 107 HIS A CA 1
ATOM 914 C C . HIS A 1 107 ? 34.608 11.168 -25.059 1.00 53.66 107 HIS A C 1
ATOM 916 O O . HIS A 1 107 ? 35.588 10.610 -25.544 1.00 53.66 107 HIS A O 1
ATOM 922 N N . ASP A 1 108 ? 34.334 12.470 -25.242 1.00 50.66 108 ASP A N 1
ATOM 923 C CA . ASP A 1 108 ? 35.036 13.254 -26.279 1.00 50.66 108 ASP A CA 1
ATOM 924 C C . ASP A 1 108 ? 35.625 14.621 -25.861 1.00 50.66 108 ASP A C 1
ATOM 926 O O . ASP A 1 108 ? 36.500 15.119 -26.559 1.00 50.66 108 ASP A O 1
ATOM 930 N N . GLU A 1 109 ? 35.260 15.239 -24.724 1.00 55.53 109 GLU A N 1
ATOM 931 C CA . GLU A 1 109 ? 35.805 16.568 -24.363 1.00 55.53 109 GLU A CA 1
ATOM 932 C C . GLU A 1 109 ? 36.068 16.778 -22.861 1.00 55.53 109 GLU A C 1
ATOM 934 O O . GLU A 1 109 ? 35.505 16.116 -21.988 1.00 55.53 109 GLU A O 1
ATOM 939 N N . SER A 1 110 ? 36.973 17.720 -22.567 1.00 60.84 110 SER A N 1
ATOM 940 C CA . SER A 1 110 ? 37.465 18.065 -21.229 1.00 60.84 110 SER A CA 1
ATOM 941 C C . SER A 1 110 ? 36.343 18.265 -20.200 1.00 60.84 110 SER A C 1
ATOM 943 O O . SER A 1 110 ? 35.407 19.031 -20.422 1.00 60.84 110 SER A O 1
ATOM 945 N N . LEU A 1 111 ? 36.490 17.615 -19.043 1.00 59.38 111 LEU A N 1
ATOM 946 C CA . LEU A 1 111 ? 35.524 17.570 -17.943 1.00 59.38 111 LEU A CA 1
ATOM 947 C C . LEU A 1 111 ? 35.087 18.976 -17.467 1.00 59.38 111 LEU A C 1
ATOM 949 O O . LEU A 1 111 ? 35.843 19.666 -16.782 1.00 59.38 111 LEU A O 1
ATOM 953 N N . ASN A 1 112 ? 33.839 19.383 -17.730 1.00 69.56 112 ASN A N 1
ATOM 954 C CA . ASN A 1 112 ? 33.226 20.524 -17.041 1.00 69.56 112 ASN A CA 1
ATOM 955 C C . ASN A 1 112 ? 32.410 20.037 -15.833 1.00 69.56 112 ASN A C 1
ATOM 957 O O . ASN A 1 112 ? 31.196 19.836 -15.909 1.00 69.56 112 ASN A O 1
ATOM 961 N N . CYS A 1 113 ? 33.086 19.852 -14.694 1.00 69.50 113 CYS A N 1
ATOM 962 C CA . CYS A 1 113 ? 32.477 19.362 -13.451 1.00 69.50 113 CYS A CA 1
ATOM 963 C C . CYS A 1 113 ? 31.236 20.154 -13.021 1.00 69.50 113 CYS A C 1
ATOM 965 O O . CYS A 1 113 ? 30.310 19.574 -12.461 1.00 69.50 113 CYS A O 1
ATOM 967 N N . LYS A 1 114 ? 31.208 21.466 -13.284 1.00 78.50 114 LYS A N 1
ATOM 968 C CA . LYS A 1 114 ? 30.091 22.331 -12.897 1.00 78.50 114 LYS A CA 1
ATOM 969 C C . LYS A 1 114 ? 28.835 22.012 -13.705 1.00 78.50 114 LYS A C 1
ATOM 971 O O . LYS A 1 114 ? 27.790 21.762 -13.121 1.00 78.50 114 LYS A O 1
ATOM 976 N N . GLN A 1 115 ? 28.959 21.933 -15.030 1.00 76.38 115 GLN A N 1
ATOM 977 C CA . GLN A 1 115 ? 27.839 21.560 -15.903 1.00 76.38 115 GLN A CA 1
ATOM 978 C C . GLN A 1 115 ? 27.314 20.152 -15.592 1.00 76.38 115 GLN A C 1
ATOM 980 O O . GLN A 1 115 ? 26.107 19.922 -15.608 1.00 76.38 115 GLN A O 1
ATOM 985 N N . ASN A 1 116 ? 28.208 19.219 -15.263 1.00 73.12 116 ASN A N 1
ATOM 986 C CA . ASN A 1 116 ? 27.831 17.851 -14.915 1.00 73.12 116 ASN A CA 1
ATOM 987 C C . ASN A 1 116 ? 27.079 17.772 -13.585 1.00 73.12 116 ASN A C 1
ATOM 989 O O . ASN A 1 116 ? 26.096 17.040 -13.482 1.00 73.12 116 ASN A O 1
ATOM 993 N N . LEU A 1 117 ? 27.513 18.544 -12.586 1.00 76.62 117 LEU A N 1
ATOM 994 C CA . LEU A 1 117 ? 26.809 18.661 -11.314 1.00 76.62 117 LEU A CA 1
ATOM 995 C C . LEU A 1 117 ? 25.411 19.265 -11.511 1.00 76.62 117 LEU A C 1
ATOM 997 O O . LEU A 1 117 ? 24.442 18.742 -10.970 1.00 76.62 117 LEU A O 1
ATOM 1001 N N . ASP A 1 118 ? 25.290 20.307 -12.336 1.00 79.69 118 ASP A N 1
ATOM 1002 C CA . ASP A 1 118 ? 24.001 20.938 -12.642 1.00 79.69 118 ASP A CA 1
ATOM 1003 C C . ASP A 1 118 ? 23.042 19.964 -13.351 1.00 79.69 118 ASP A C 1
ATOM 1005 O O . ASP A 1 118 ? 21.863 19.879 -13.001 1.00 79.69 118 ASP A O 1
ATOM 1009 N N . LEU A 1 119 ? 23.540 19.173 -14.309 1.00 78.56 119 LEU A N 1
ATOM 1010 C CA . LEU A 1 119 ? 22.762 18.125 -14.978 1.00 78.56 119 LEU A CA 1
ATOM 1011 C C . LEU A 1 119 ? 22.354 17.003 -14.018 1.00 78.56 119 LEU A C 1
ATOM 1013 O O . LEU A 1 119 ? 21.206 16.567 -14.062 1.00 78.56 119 LEU A O 1
ATOM 1017 N N . ALA A 1 120 ? 23.250 16.558 -13.135 1.00 77.31 120 ALA A N 1
ATOM 1018 C CA . ALA A 1 120 ? 22.934 15.552 -12.124 1.00 77.31 120 ALA A CA 1
ATOM 1019 C C . ALA A 1 120 ? 21.850 16.047 -11.152 1.00 77.31 120 ALA A C 1
ATOM 1021 O O . ALA A 1 120 ? 20.888 15.329 -10.889 1.00 77.31 120 ALA A O 1
ATOM 1022 N N . ASN A 1 121 ? 21.939 17.298 -10.695 1.00 77.06 121 ASN A N 1
ATOM 1023 C CA . ASN A 1 121 ? 20.908 17.912 -9.857 1.00 77.06 121 ASN A CA 1
ATOM 1024 C C . ASN A 1 121 ? 19.568 18.020 -10.599 1.00 77.06 121 ASN A C 1
ATOM 1026 O O . ASN A 1 121 ? 18.522 17.698 -10.040 1.00 77.06 121 ASN A O 1
ATOM 1030 N N . LYS A 1 122 ? 19.587 18.404 -11.881 1.00 81.88 122 LYS A N 1
ATOM 1031 C CA . LYS A 1 122 ? 18.380 18.460 -12.717 1.00 81.88 122 LYS A CA 1
ATOM 1032 C C . LYS A 1 122 ? 17.766 17.076 -12.949 1.00 81.88 122 LYS A C 1
ATOM 1034 O O . LYS A 1 122 ? 16.546 16.945 -12.976 1.00 81.88 122 LYS A O 1
ATOM 1039 N N . PHE A 1 123 ? 18.590 16.039 -13.099 1.00 81.88 123 PHE A N 1
ATOM 1040 C CA . PHE A 1 123 ? 18.124 14.654 -13.161 1.00 81.88 123 PHE A CA 1
ATOM 1041 C C . PHE A 1 123 ? 17.397 14.265 -11.873 1.00 81.88 123 PHE A C 1
ATOM 1043 O O . PHE A 1 123 ? 16.281 13.758 -11.952 1.00 81.88 123 PHE A O 1
ATOM 1050 N N . VAL A 1 124 ? 17.993 14.554 -10.710 1.00 72.50 124 VAL A N 1
ATOM 1051 C CA . VAL A 1 124 ? 17.378 14.290 -9.401 1.00 72.50 124 VAL A CA 1
ATOM 1052 C C . VAL A 1 124 ? 16.029 14.997 -9.291 1.00 72.50 124 VAL A C 1
ATOM 1054 O O . VAL A 1 124 ? 15.036 14.328 -9.042 1.00 72.50 124 VAL A O 1
ATOM 1057 N N . GLN A 1 125 ? 15.955 16.292 -9.607 1.00 74.75 125 GLN A N 1
ATOM 1058 C CA . GLN A 1 125 ? 14.700 17.059 -9.575 1.00 74.75 125 GLN A CA 1
ATOM 1059 C C . GLN A 1 125 ? 13.623 16.495 -10.514 1.00 74.75 125 GLN A C 1
ATOM 1061 O O . GLN A 1 125 ? 12.451 16.409 -10.153 1.00 74.75 125 GLN A O 1
ATOM 1066 N N . ASN A 1 126 ? 14.004 16.096 -11.731 1.00 72.38 126 ASN A N 1
ATOM 1067 C CA . ASN A 1 126 ? 13.067 15.502 -12.682 1.00 72.38 126 ASN A CA 1
ATOM 1068 C C . ASN A 1 126 ? 12.539 14.154 -12.180 1.00 72.38 126 ASN A C 1
ATOM 1070 O O . ASN A 1 126 ? 11.350 13.880 -12.304 1.00 72.38 126 ASN A O 1
ATOM 1074 N N . VAL A 1 127 ? 13.406 13.322 -11.600 1.00 69.31 127 VAL A N 1
ATOM 1075 C CA . VAL A 1 127 ? 13.006 12.046 -10.996 1.00 69.31 127 VAL A CA 1
ATOM 1076 C C . VAL A 1 127 ? 12.126 12.277 -9.767 1.00 69.31 127 VAL A C 1
ATOM 1078 O O . VAL A 1 127 ? 11.105 11.613 -9.641 1.00 69.31 127 VAL A O 1
ATOM 1081 N N . GLU A 1 128 ? 12.449 13.243 -8.908 1.00 66.25 128 GLU A N 1
ATOM 1082 C CA . GLU A 1 128 ? 11.628 13.629 -7.751 1.00 66.25 128 GLU A CA 1
ATOM 1083 C C . GLU A 1 128 ? 10.219 14.056 -8.169 1.00 66.25 128 GLU A C 1
ATOM 1085 O O . GLU A 1 128 ? 9.244 13.587 -7.586 1.00 66.25 128 GLU A O 1
ATOM 1090 N N . LYS A 1 129 ? 10.094 14.863 -9.228 1.00 66.25 129 LYS A N 1
ATOM 1091 C CA . LYS A 1 129 ? 8.795 15.272 -9.775 1.00 66.25 129 LYS A CA 1
ATOM 1092 C C . LYS A 1 129 ? 7.985 14.088 -10.313 1.00 66.25 129 LYS A C 1
ATOM 1094 O O . LYS A 1 129 ? 6.796 13.984 -10.036 1.00 66.25 129 LYS A O 1
ATOM 1099 N N . LEU A 1 130 ? 8.623 13.171 -11.048 1.00 62.69 130 LEU A N 1
ATOM 1100 C CA . LEU A 1 130 ? 7.965 11.942 -11.516 1.00 62.69 130 LEU A CA 1
ATOM 1101 C C . LEU A 1 130 ? 7.485 11.071 -10.362 1.00 62.69 130 LEU A C 1
ATOM 1103 O O . LEU A 1 130 ? 6.425 10.454 -10.441 1.00 62.69 130 LEU A O 1
ATOM 1107 N N . ILE A 1 131 ? 8.283 11.015 -9.301 1.00 57.22 131 ILE A N 1
ATOM 1108 C CA . ILE A 1 131 ? 7.958 10.287 -8.086 1.00 57.22 131 ILE A CA 1
ATOM 1109 C C . ILE A 1 131 ? 6.755 10.937 -7.400 1.00 57.22 131 ILE A C 1
ATOM 1111 O O . ILE A 1 131 ? 5.816 10.218 -7.072 1.00 57.22 131 ILE A O 1
ATOM 1115 N N . GLU A 1 132 ? 6.741 12.262 -7.237 1.00 57.34 132 GLU A N 1
ATOM 1116 C CA . GLU A 1 132 ? 5.609 13.008 -6.671 1.00 57.34 132 GLU A CA 1
ATOM 1117 C C . GLU A 1 132 ? 4.318 12.757 -7.459 1.00 57.34 132 GLU A C 1
ATOM 1119 O O . GLU A 1 132 ? 3.301 12.402 -6.860 1.00 57.34 132 GLU A O 1
ATOM 1124 N N . ASP A 1 133 ? 4.389 12.807 -8.791 1.00 51.75 133 ASP A N 1
ATOM 1125 C CA . ASP A 1 133 ? 3.258 12.502 -9.665 1.00 51.75 133 ASP A CA 1
ATOM 1126 C C . ASP A 1 133 ? 2.788 11.040 -9.505 1.00 51.75 133 ASP A C 1
ATOM 1128 O O . ASP A 1 133 ? 1.584 10.792 -9.559 1.00 51.75 133 ASP A O 1
ATOM 1132 N N . SER A 1 134 ? 3.708 10.081 -9.295 1.00 48.88 134 SER A N 1
ATOM 1133 C CA . SER A 1 134 ? 3.435 8.631 -9.135 1.00 48.88 134 SER A CA 1
ATOM 1134 C C . SER A 1 134 ? 2.962 8.211 -7.749 1.00 48.88 134 SER A C 1
ATOM 1136 O O . SER A 1 134 ? 2.580 7.065 -7.528 1.00 48.88 134 SER A O 1
ATOM 1138 N N . ASN A 1 135 ? 3.017 9.110 -6.774 1.00 53.44 135 ASN A N 1
ATOM 1139 C CA . ASN A 1 135 ? 2.786 8.768 -5.379 1.00 53.44 135 ASN A CA 1
ATOM 1140 C C . ASN A 1 135 ? 1.290 8.758 -5.037 1.00 53.44 135 ASN A C 1
ATOM 1142 O O . ASN A 1 135 ? 0.825 9.465 -4.142 1.00 53.44 135 ASN A O 1
ATOM 1146 N N . ASN A 1 136 ? 0.524 7.900 -5.714 1.00 69.81 136 ASN A N 1
ATOM 1147 C CA . ASN A 1 136 ? -0.825 7.563 -5.288 1.00 69.81 136 ASN A CA 1
ATOM 1148 C C . ASN A 1 136 ? -0.749 6.580 -4.110 1.00 69.81 136 ASN A C 1
ATOM 1150 O O . ASN A 1 136 ? -0.306 5.441 -4.267 1.00 69.81 136 ASN A O 1
ATOM 1154 N N . THR A 1 137 ? -1.226 7.003 -2.934 1.00 80.56 137 THR A N 1
ATOM 1155 C CA . THR A 1 137 ? -1.413 6.148 -1.748 1.00 80.56 137 THR A CA 1
ATOM 1156 C C . THR A 1 137 ? -1.935 4.767 -2.130 1.00 80.56 137 THR A C 1
ATOM 1158 O O . THR A 1 137 ? -1.362 3.753 -1.740 1.00 80.56 137 THR A O 1
ATOM 1161 N N . CYS A 1 138 ? -2.983 4.723 -2.948 1.00 85.56 138 CYS A N 1
ATOM 1162 C CA . CYS A 1 138 ? -3.666 3.494 -3.316 1.00 85.56 138 CYS A CA 1
ATOM 1163 C C . CYS A 1 138 ? -2.841 2.557 -4.196 1.00 85.56 138 CYS A C 1
ATOM 1165 O O . CYS A 1 138 ? -2.969 1.347 -4.050 1.00 85.56 138 CYS A O 1
ATOM 1167 N N . GLU A 1 139 ? -1.940 3.082 -5.025 1.00 81.62 139 GLU A N 1
ATOM 1168 C CA . GLU A 1 139 ? -1.046 2.261 -5.848 1.00 81.62 139 GLU A CA 1
ATOM 1169 C C . GLU A 1 139 ? -0.083 1.443 -4.977 1.00 81.62 139 GLU A C 1
ATOM 1171 O O . GLU A 1 139 ? 0.129 0.254 -5.212 1.00 81.62 139 GLU A O 1
ATOM 1176 N N . LYS A 1 140 ? 0.447 2.041 -3.901 1.00 83.62 140 LYS A N 1
ATOM 1177 C CA . LYS A 1 140 ? 1.331 1.331 -2.962 1.00 83.62 140 LYS A CA 1
ATOM 1178 C C . LYS A 1 140 ? 0.599 0.178 -2.266 1.00 83.62 140 LYS A C 1
ATOM 1180 O O . LYS A 1 140 ? 1.186 -0.883 -2.066 1.00 83.62 140 LYS A O 1
ATOM 1185 N N . PHE A 1 141 ? -0.678 0.363 -1.923 1.00 89.81 141 PHE A N 1
ATOM 1186 C CA . PHE A 1 141 ? -1.509 -0.709 -1.364 1.00 89.81 141 PHE A CA 1
ATOM 1187 C C . PHE A 1 141 ? -1.892 -1.758 -2.410 1.00 89.81 141 PHE A C 1
ATOM 1189 O O . PHE A 1 141 ? -1.874 -2.945 -2.087 1.00 89.81 141 PHE A O 1
ATOM 1196 N N . ASP A 1 142 ? -2.173 -1.355 -3.651 1.00 86.94 142 ASP A N 1
ATOM 1197 C CA . ASP A 1 142 ? -2.432 -2.280 -4.756 1.00 86.94 142 ASP A CA 1
ATOM 1198 C C . ASP A 1 142 ? -1.233 -3.209 -4.984 1.00 86.94 142 ASP A C 1
ATOM 1200 O O . ASP A 1 142 ? -1.428 -4.422 -5.051 1.00 86.94 142 ASP A O 1
ATOM 1204 N N . ASN A 1 143 ? -0.001 -2.684 -4.982 1.00 84.31 143 ASN A N 1
ATOM 1205 C CA . ASN A 1 143 ? 1.222 -3.493 -5.082 1.00 84.31 143 ASN A CA 1
ATOM 1206 C C . ASN A 1 143 ? 1.293 -4.563 -3.981 1.00 84.31 143 ASN A C 1
ATOM 1208 O O . ASN A 1 143 ? 1.602 -5.725 -4.246 1.00 84.31 143 ASN A O 1
ATOM 1212 N N . VAL A 1 144 ? 0.959 -4.195 -2.739 1.00 90.88 144 VAL A N 1
ATOM 1213 C CA . VAL A 1 144 ? 0.898 -5.166 -1.638 1.00 90.88 144 VAL A CA 1
ATOM 1214 C C . VAL A 1 144 ? -0.212 -6.181 -1.866 1.00 90.88 144 VAL A C 1
ATOM 1216 O O . VAL A 1 144 ? 0.018 -7.364 -1.656 1.00 90.88 144 VAL A O 1
ATOM 1219 N N . TRP A 1 145 ? -1.403 -5.768 -2.297 1.00 91.62 145 TRP A N 1
ATOM 1220 C CA . TRP A 1 145 ? -2.514 -6.692 -2.533 1.00 91.62 145 TRP A CA 1
ATOM 1221 C C . TRP A 1 145 ? -2.276 -7.646 -3.704 1.00 91.62 145 TRP A C 1
ATOM 1223 O O . TRP A 1 145 ? -2.844 -8.740 -3.701 1.00 91.62 145 TRP A O 1
ATOM 1233 N N . GLU A 1 146 ? -1.461 -7.270 -4.689 1.00 88.88 146 GLU A N 1
ATOM 1234 C CA . GLU A 1 146 ? -1.088 -8.156 -5.792 1.00 88.88 146 GLU A CA 1
ATOM 1235 C C . GLU A 1 146 ? -0.203 -9.311 -5.336 1.00 88.88 146 GLU A C 1
ATOM 1237 O O . GLU A 1 146 ? -0.414 -10.446 -5.777 1.00 88.88 146 GLU A O 1
ATOM 1242 N N . ASP A 1 147 ? 0.758 -9.044 -4.457 1.00 88.69 147 ASP A N 1
ATOM 1243 C CA . ASP A 1 147 ? 1.731 -10.042 -4.004 1.00 88.69 147 ASP A CA 1
ATOM 1244 C C . ASP A 1 147 ? 1.352 -10.691 -2.672 1.00 88.69 147 ASP A C 1
ATOM 1246 O O . ASP A 1 147 ? 1.750 -11.823 -2.391 1.00 88.69 147 ASP A O 1
ATOM 1250 N N . PHE A 1 148 ? 0.500 -10.031 -1.893 1.00 93.44 148 PHE A N 1
ATOM 1251 C CA . PHE A 1 148 ? -0.081 -10.535 -0.664 1.00 93.44 148 PHE A CA 1
ATOM 1252 C C . PHE A 1 148 ? -1.592 -10.268 -0.621 1.00 93.44 148 PHE A C 1
ATOM 1254 O O . PHE A 1 148 ? -2.074 -9.221 -0.178 1.00 93.44 148 PHE A O 1
ATOM 1261 N N . LEU A 1 149 ? -2.368 -11.267 -1.050 1.00 90.62 149 LEU A N 1
ATOM 1262 C CA . LEU A 1 149 ? -3.815 -11.124 -1.157 1.00 90.62 149 LEU A CA 1
ATOM 1263 C C . LEU A 1 149 ? -4.473 -10.901 0.205 1.00 90.62 149 LEU A C 1
ATOM 1265 O O . LEU A 1 149 ? -4.231 -11.597 1.191 1.00 90.62 149 LEU A O 1
ATOM 1269 N N . ASN A 1 150 ? -5.442 -9.996 0.197 1.00 88.31 150 ASN A N 1
ATOM 1270 C CA . ASN A 1 150 ? -6.239 -9.596 1.348 1.00 88.31 150 ASN A CA 1
ATOM 1271 C C . ASN A 1 150 ? -7.379 -10.594 1.687 1.00 88.31 150 ASN A C 1
ATOM 1273 O O . ASN A 1 150 ? -8.450 -10.199 2.160 1.00 88.31 150 ASN A O 1
ATOM 1277 N N . ARG A 1 151 ? -7.176 -11.884 1.392 1.00 91.56 151 ARG A N 1
ATOM 1278 C CA . ARG A 1 151 ? -8.114 -12.988 1.645 1.00 91.56 151 ARG A CA 1
ATOM 1279 C C . ARG A 1 151 ? -7.368 -14.307 1.825 1.00 91.56 151 ARG A C 1
ATOM 1281 O O 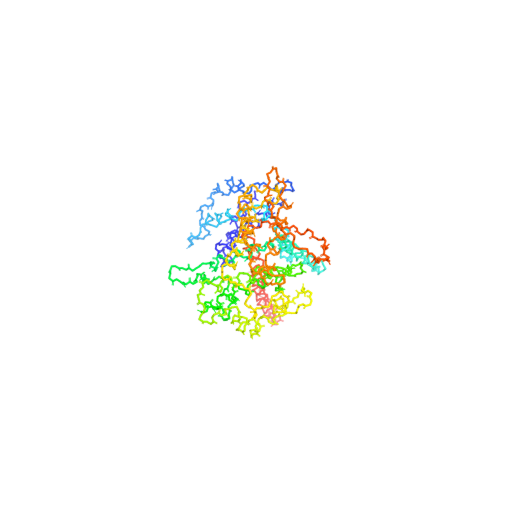. ARG A 1 151 ? -6.329 -14.531 1.202 1.00 91.56 151 ARG A O 1
ATOM 1288 N N . LEU A 1 152 ? -7.950 -15.207 2.611 1.00 92.62 152 LEU A N 1
ATOM 1289 C CA . LEU A 1 152 ? -7.444 -16.569 2.751 1.00 92.62 152 LEU A CA 1
ATOM 1290 C C . LEU A 1 152 ? -7.873 -17.450 1.570 1.00 92.62 152 LEU A C 1
ATOM 1292 O O . LEU A 1 152 ? -8.874 -17.187 0.898 1.00 92.62 152 LEU A O 1
ATOM 1296 N N . THR A 1 153 ? -7.100 -18.498 1.310 1.00 92.00 153 THR A N 1
ATOM 1297 C CA . THR A 1 153 ? -7.515 -19.632 0.477 1.00 92.00 153 THR A CA 1
ATOM 1298 C C . THR A 1 153 ? -8.640 -20.431 1.143 1.00 92.00 153 THR A C 1
ATOM 1300 O O . THR A 1 153 ? -8.927 -20.268 2.330 1.00 92.00 153 THR A O 1
ATOM 1303 N N . ALA A 1 154 ? -9.257 -21.349 0.391 1.00 91.94 154 ALA A N 1
ATOM 1304 C CA . ALA A 1 154 ? -10.276 -22.257 0.923 1.00 91.94 154 ALA A CA 1
ATOM 1305 C C . ALA A 1 154 ? -9.759 -23.140 2.078 1.00 91.94 154 ALA A C 1
ATOM 1307 O O . ALA A 1 154 ? -10.533 -23.499 2.959 1.00 91.94 154 ALA A O 1
ATOM 1308 N N . ASP A 1 155 ? -8.458 -23.450 2.108 1.00 91.69 155 ASP A N 1
ATOM 1309 C CA . ASP A 1 155 ? -7.794 -24.171 3.202 1.00 91.69 155 ASP A CA 1
ATOM 1310 C C . ASP A 1 155 ? -7.288 -23.250 4.333 1.00 91.69 155 ASP A C 1
ATOM 1312 O O . ASP A 1 155 ? -6.534 -23.689 5.199 1.00 91.69 155 ASP A O 1
ATOM 1316 N N . GLY A 1 156 ? -7.698 -21.976 4.351 1.00 90.56 156 GLY A N 1
ATOM 1317 C CA . GLY A 1 156 ? -7.426 -21.047 5.452 1.00 90.56 156 GLY A CA 1
ATOM 1318 C C . GLY A 1 156 ? -5.990 -20.515 5.505 1.00 90.56 156 GLY A C 1
ATOM 1319 O O . GLY A 1 156 ? -5.523 -20.113 6.575 1.00 90.56 156 GLY A O 1
ATOM 1320 N N . LYS A 1 157 ? -5.271 -20.512 4.377 1.00 91.81 157 LYS A N 1
ATOM 1321 C CA . LYS A 1 157 ? -3.889 -20.021 4.278 1.00 91.81 157 LYS A CA 1
ATOM 1322 C C . LYS A 1 157 ? -3.816 -18.648 3.625 1.00 91.81 157 LYS A C 1
ATOM 1324 O O . LYS A 1 157 ? -4.622 -18.294 2.765 1.00 91.81 157 LYS A O 1
ATOM 1329 N N . TYR A 1 158 ? -2.807 -17.882 4.020 1.00 92.75 158 TYR A N 1
ATOM 1330 C CA . TYR A 1 158 ? -2.452 -16.648 3.334 1.00 92.75 158 TYR A CA 1
ATOM 1331 C C . TYR A 1 158 ? -1.856 -16.939 1.958 1.00 92.75 158 TYR A C 1
ATOM 1333 O O . TYR A 1 158 ? -1.075 -17.875 1.791 1.00 92.75 158 TYR A O 1
ATOM 1341 N N . GLN A 1 159 ? -2.204 -16.101 0.984 1.00 91.25 159 GLN A N 1
ATOM 1342 C CA . GLN A 1 159 ? -1.640 -16.156 -0.362 1.00 91.25 159 GLN A CA 1
ATOM 1343 C C . GLN A 1 159 ? -0.583 -15.068 -0.494 1.00 91.25 159 GLN A C 1
ATOM 1345 O O . GLN A 1 159 ? -0.899 -13.918 -0.795 1.00 91.25 159 GLN A O 1
ATOM 1350 N N . PHE A 1 160 ? 0.657 -15.459 -0.231 1.00 89.50 160 PHE A N 1
ATOM 1351 C CA . PHE A 1 160 ? 1.843 -14.630 -0.382 1.00 89.50 160 PHE A CA 1
ATOM 1352 C C . PHE A 1 160 ? 2.667 -15.196 -1.536 1.00 89.50 160 PHE A C 1
ATOM 1354 O O . PHE A 1 160 ? 2.991 -16.386 -1.527 1.00 89.50 160 PHE A O 1
ATOM 1361 N N . LYS A 1 161 ? 2.952 -14.377 -2.546 1.00 86.31 161 LYS A N 1
ATOM 1362 C CA . LYS A 1 161 ? 3.769 -14.778 -3.690 1.00 86.31 161 LYS A CA 1
ATOM 1363 C C . LYS A 1 161 ? 5.249 -14.712 -3.319 1.00 86.31 161 LYS A C 1
ATOM 1365 O O . LYS A 1 161 ? 5.755 -13.660 -2.936 1.00 86.31 161 LYS A O 1
ATOM 1370 N N . ASP A 1 162 ? 5.941 -15.832 -3.491 1.00 77.25 162 ASP A N 1
ATOM 1371 C CA . ASP A 1 162 ? 7.391 -15.900 -3.319 1.00 77.25 162 ASP A CA 1
ATOM 1372 C C . ASP A 1 162 ? 8.141 -15.251 -4.489 1.00 77.25 162 ASP A C 1
ATOM 1374 O O . ASP A 1 162 ? 7.647 -15.205 -5.617 1.00 77.25 162 ASP A O 1
ATOM 1378 N N . LYS A 1 163 ? 9.385 -14.831 -4.218 1.00 76.50 163 LYS A N 1
ATOM 1379 C CA . LYS A 1 163 ? 10.303 -14.171 -5.166 1.00 76.50 163 LYS A CA 1
ATOM 1380 C C . LYS A 1 163 ? 9.762 -12.845 -5.710 1.00 76.50 163 LYS A C 1
ATOM 1382 O O . LYS A 1 163 ? 10.026 -12.484 -6.855 1.00 76.50 163 LYS A O 1
ATOM 1387 N N . THR A 1 164 ? 9.016 -12.128 -4.882 1.00 81.56 164 THR A N 1
ATOM 1388 C CA . THR A 1 164 ? 8.510 -10.782 -5.162 1.00 81.56 164 THR A CA 1
ATOM 1389 C C . THR A 1 164 ? 9.338 -9.732 -4.429 1.00 81.56 164 THR A C 1
ATOM 1391 O O . THR A 1 164 ? 10.225 -10.060 -3.637 1.00 81.56 164 THR A O 1
ATOM 1394 N N . PHE A 1 165 ? 9.048 -8.447 -4.659 1.00 79.75 165 PHE A N 1
ATOM 1395 C CA . PHE A 1 165 ? 9.724 -7.365 -3.938 1.00 79.75 165 PHE A CA 1
ATOM 1396 C C . PHE A 1 165 ? 9.479 -7.435 -2.421 1.00 79.75 165 PHE A C 1
ATOM 1398 O O . PHE A 1 165 ? 10.301 -6.949 -1.652 1.00 79.75 165 PHE A O 1
ATOM 1405 N N . LEU A 1 166 ? 8.384 -8.058 -1.964 1.00 85.12 166 LEU A N 1
ATOM 1406 C CA . LEU A 1 166 ? 8.086 -8.202 -0.536 1.00 85.12 166 LEU A CA 1
ATOM 1407 C C . LEU A 1 166 ? 9.086 -9.111 0.185 1.00 85.12 166 LEU A C 1
ATOM 1409 O O . LEU A 1 166 ? 9.307 -8.934 1.383 1.00 85.12 166 LEU A O 1
ATOM 1413 N N . ASN A 1 167 ? 9.737 -10.039 -0.524 1.00 83.69 167 ASN A N 1
ATOM 1414 C CA . ASN A 1 167 ? 10.753 -10.908 0.068 1.00 83.69 167 ASN A CA 1
ATOM 1415 C C . ASN A 1 167 ? 11.944 -10.122 0.638 1.00 83.69 167 ASN A C 1
ATOM 1417 O O . ASN A 1 167 ? 12.475 -10.523 1.669 1.00 83.69 167 ASN A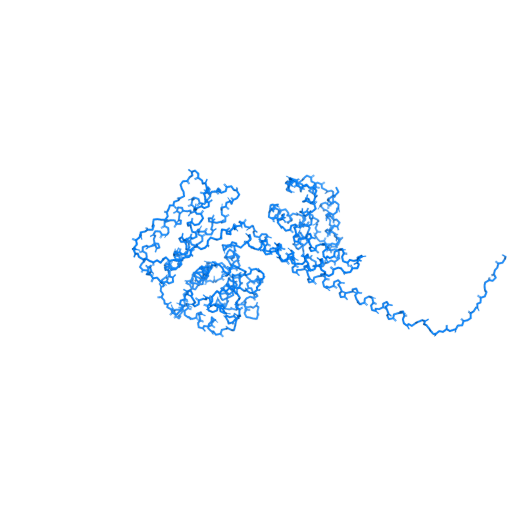 O 1
ATOM 1421 N N . SER A 1 168 ? 12.308 -8.973 0.050 1.00 85.38 168 SER A N 1
ATOM 1422 C CA . SER A 1 168 ? 13.411 -8.138 0.557 1.00 85.38 168 SER A CA 1
ATOM 1423 C C . SER A 1 168 ? 13.087 -7.414 1.870 1.00 85.38 168 SER A C 1
ATOM 1425 O O . SER A 1 168 ? 13.940 -6.722 2.419 1.00 85.38 168 SER A O 1
ATOM 1427 N N . TYR A 1 169 ? 11.844 -7.509 2.352 1.00 87.25 169 TYR A N 1
ATOM 1428 C CA . TYR A 1 169 ? 11.393 -6.933 3.624 1.00 87.25 169 TYR A CA 1
ATOM 1429 C C . TYR A 1 169 ? 11.269 -7.992 4.737 1.00 87.25 169 TYR A C 1
ATOM 1431 O O . TYR A 1 169 ? 10.941 -7.656 5.886 1.00 87.25 169 TYR A O 1
ATOM 1439 N N . CYS A 1 170 ? 11.546 -9.257 4.404 1.00 86.00 170 CYS A N 1
ATOM 1440 C CA . CYS A 1 170 ? 11.675 -10.367 5.339 1.00 86.00 170 CYS A CA 1
ATOM 1441 C C . CYS A 1 170 ? 13.072 -10.385 5.979 1.00 86.00 170 CYS A C 1
ATOM 1443 O O . CYS A 1 170 ? 14.052 -9.952 5.374 1.00 86.00 170 CYS A O 1
ATOM 1445 N N . ASP A 1 171 ? 13.185 -10.939 7.185 1.00 75.06 171 ASP A N 1
ATOM 1446 C CA . ASP A 1 171 ? 14.494 -11.182 7.789 1.00 75.06 171 ASP A CA 1
ATOM 1447 C C . ASP A 1 171 ? 15.134 -12.396 7.065 1.00 75.06 171 ASP A C 1
ATOM 1449 O O . ASP A 1 171 ? 14.502 -13.438 6.923 1.00 75.06 171 ASP A O 1
ATOM 1453 N N . VAL A 1 172 ? 16.369 -12.272 6.556 1.00 69.62 172 VAL A N 1
ATOM 1454 C CA . VAL A 1 172 ? 17.062 -13.322 5.758 1.00 69.62 172 VAL A CA 1
ATOM 1455 C C . VAL A 1 172 ? 16.365 -13.661 4.414 1.00 69.62 172 VAL A C 1
ATOM 1457 O O . VAL A 1 172 ? 16.400 -14.800 3.948 1.00 69.62 172 VAL A O 1
ATOM 1460 N N . ASP A 1 173 ? 15.724 -12.673 3.775 1.00 64.31 173 ASP A N 1
ATOM 1461 C CA . ASP A 1 173 ? 15.057 -12.762 2.454 1.00 64.31 173 ASP A CA 1
ATOM 1462 C C . ASP A 1 173 ? 13.920 -13.804 2.346 1.00 64.31 173 ASP A C 1
ATOM 1464 O O . ASP A 1 173 ? 13.412 -14.097 1.253 1.00 64.31 173 ASP A O 1
ATOM 1468 N N . LYS A 1 174 ? 13.484 -14.373 3.477 1.00 71.62 174 LYS A N 1
ATOM 1469 C CA . LYS A 1 174 ? 12.402 -15.360 3.549 1.00 71.62 174 LYS A CA 1
ATOM 1470 C C . LYS A 1 174 ? 11.463 -15.070 4.707 1.00 71.62 174 LYS A C 1
ATOM 1472 O O . LYS A 1 174 ? 11.886 -14.841 5.831 1.00 71.62 174 LYS A O 1
ATOM 1477 N N . CYS A 1 175 ? 10.169 -15.086 4.410 1.00 83.12 175 CYS A N 1
ATOM 1478 C CA . CYS A 1 175 ? 9.117 -14.982 5.409 1.00 83.12 175 CYS A CA 1
ATOM 1479 C C . CYS A 1 175 ? 8.525 -16.376 5.635 1.00 83.12 175 CYS A C 1
ATOM 1481 O O . CYS A 1 175 ? 7.618 -16.794 4.908 1.00 83.12 175 CYS A O 1
ATOM 1483 N N . ASP A 1 176 ? 9.053 -17.099 6.620 1.00 84.44 176 ASP A N 1
ATOM 1484 C CA . ASP A 1 176 ? 8.695 -18.498 6.864 1.00 84.44 176 ASP A CA 1
ATOM 1485 C C . ASP A 1 176 ? 7.299 -18.619 7.498 1.00 84.44 176 ASP A C 1
ATOM 1487 O O . ASP A 1 176 ? 6.514 -19.509 7.155 1.00 84.44 176 ASP A O 1
ATOM 1491 N N . SER A 1 177 ? 6.942 -17.682 8.375 1.00 89.81 177 SER A N 1
ATOM 1492 C CA . SER A 1 177 ? 5.662 -17.653 9.084 1.00 89.81 177 SER A CA 1
ATOM 1493 C C . SER A 1 177 ? 4.659 -16.645 8.507 1.00 89.81 177 SER A C 1
ATOM 1495 O O . SER A 1 177 ? 5.009 -15.643 7.884 1.00 89.81 177 SER A O 1
ATOM 1497 N N . ASP A 1 178 ? 3.368 -16.883 8.766 1.00 91.50 178 ASP A N 1
ATOM 1498 C CA . ASP A 1 178 ? 2.283 -15.967 8.380 1.00 91.50 178 ASP A CA 1
ATOM 1499 C C . ASP A 1 178 ? 2.489 -14.550 8.947 1.00 91.50 178 ASP A C 1
ATOM 1501 O O . ASP A 1 178 ? 2.226 -13.558 8.269 1.00 91.50 178 ASP A O 1
ATOM 1505 N N . ILE A 1 179 ? 2.986 -14.444 10.183 1.00 91.31 179 ILE A N 1
ATOM 1506 C CA . ILE A 1 179 ? 3.190 -13.153 10.845 1.00 91.31 179 ILE A CA 1
ATOM 1507 C C . ILE A 1 179 ? 4.399 -12.397 10.274 1.00 91.31 179 ILE A C 1
ATOM 1509 O O . ILE A 1 179 ? 4.355 -11.173 10.172 1.00 91.31 179 ILE A O 1
ATOM 1513 N N . GLU A 1 180 ? 5.440 -13.103 9.825 1.00 92.12 180 GLU A N 1
ATOM 1514 C CA . GLU A 1 180 ? 6.572 -12.495 9.116 1.00 92.12 180 GLU A CA 1
ATOM 1515 C C . GLU A 1 180 ? 6.152 -11.961 7.746 1.00 92.12 180 GLU A C 1
ATOM 1517 O O . GLU A 1 180 ? 6.555 -10.858 7.385 1.00 92.12 180 GLU A O 1
ATOM 1522 N N . LYS A 1 181 ? 5.277 -12.671 7.020 1.00 93.06 181 LYS A N 1
ATOM 1523 C CA . LYS A 1 181 ? 4.698 -12.186 5.750 1.00 93.06 181 LYS A CA 1
ATOM 1524 C C . LYS A 1 181 ? 3.915 -10.889 5.955 1.00 93.06 181 LYS A C 1
ATOM 1526 O O . LYS A 1 181 ? 4.066 -9.939 5.187 1.00 93.06 181 LYS A O 1
ATOM 1531 N N . ILE A 1 182 ? 3.113 -10.823 7.022 1.00 94.69 182 ILE A N 1
ATOM 1532 C CA . ILE A 1 182 ? 2.394 -9.602 7.429 1.00 94.69 182 ILE A CA 1
ATOM 1533 C C . ILE A 1 182 ? 3.381 -8.489 7.776 1.00 94.69 182 ILE A C 1
ATOM 1535 O O . ILE A 1 182 ? 3.215 -7.363 7.314 1.00 94.69 182 ILE A O 1
ATOM 1539 N N . ASN A 1 183 ? 4.437 -8.804 8.523 1.00 94.38 183 ASN A N 1
ATOM 1540 C CA . ASN A 1 183 ? 5.483 -7.852 8.878 1.00 94.38 183 ASN A CA 1
ATOM 1541 C C . ASN A 1 183 ? 6.231 -7.303 7.654 1.00 94.38 183 ASN A C 1
ATOM 1543 O O . ASN A 1 183 ? 6.520 -6.111 7.617 1.00 94.38 183 ASN A O 1
ATOM 1547 N N . ALA A 1 184 ? 6.507 -8.130 6.644 1.00 93.19 184 ALA A N 1
ATOM 1548 C CA . ALA A 1 184 ? 7.136 -7.690 5.402 1.00 93.19 184 ALA A CA 1
ATOM 1549 C C . ALA A 1 184 ? 6.244 -6.719 4.618 1.00 93.19 184 ALA A C 1
ATOM 1551 O O . ALA A 1 184 ? 6.707 -5.644 4.241 1.00 93.19 184 ALA A O 1
ATOM 1552 N N . GLY A 1 185 ? 4.956 -7.039 4.442 1.00 94.19 185 GLY A N 1
ATOM 1553 C CA . GLY A 1 185 ? 3.998 -6.126 3.800 1.00 94.19 185 GLY A CA 1
ATOM 1554 C C . GLY A 1 185 ? 3.811 -4.817 4.574 1.00 94.19 185 GLY A C 1
ATOM 1555 O O . GLY A 1 185 ? 3.826 -3.737 3.985 1.00 94.19 185 GLY A O 1
ATOM 1556 N N . PHE A 1 186 ? 3.716 -4.898 5.903 1.00 95.88 186 PHE A N 1
ATOM 1557 C CA . PHE A 1 186 ? 3.588 -3.730 6.774 1.00 95.88 186 PHE A CA 1
ATOM 1558 C C . PHE A 1 186 ? 4.816 -2.815 6.689 1.00 95.88 186 PHE A C 1
ATOM 1560 O O . PHE A 1 186 ? 4.688 -1.605 6.496 1.00 95.88 186 PHE A O 1
ATOM 1567 N N . PHE A 1 187 ? 6.013 -3.396 6.798 1.00 93.44 187 PHE A N 1
ATOM 1568 C CA . PHE A 1 187 ? 7.257 -2.640 6.748 1.00 93.44 187 PHE A CA 1
ATOM 1569 C C . PHE A 1 187 ? 7.522 -2.066 5.352 1.00 93.44 187 PHE A C 1
ATOM 1571 O O . PHE A 1 187 ? 8.003 -0.941 5.254 1.00 93.44 187 PHE A O 1
ATOM 1578 N N . TYR A 1 188 ? 7.147 -2.774 4.279 1.00 91.12 188 TYR A N 1
ATOM 1579 C CA . TYR A 1 188 ? 7.172 -2.222 2.923 1.00 91.12 188 TYR A CA 1
ATOM 1580 C C . TYR A 1 188 ? 6.362 -0.931 2.834 1.00 91.12 188 TYR A C 1
ATOM 1582 O O . TYR A 1 188 ? 6.904 0.079 2.394 1.00 91.12 188 TYR A O 1
ATOM 1590 N N . LEU A 1 189 ? 5.105 -0.931 3.292 1.00 91.50 189 LEU A N 1
ATOM 1591 C CA . LEU A 1 189 ? 4.256 0.263 3.249 1.00 91.50 189 LEU A CA 1
ATOM 1592 C C . LEU A 1 189 ? 4.899 1.427 4.012 1.00 91.50 189 LEU A C 1
ATOM 1594 O O . LEU A 1 189 ? 5.024 2.519 3.465 1.00 91.50 189 LEU A O 1
ATOM 1598 N N . LEU A 1 190 ? 5.384 1.188 5.234 1.00 90.25 190 LEU A N 1
ATOM 1599 C CA . LEU A 1 190 ? 6.092 2.215 6.007 1.00 90.25 190 LEU A CA 1
ATOM 1600 C C . LEU A 1 190 ? 7.312 2.753 5.262 1.00 90.25 190 LEU A C 1
ATOM 1602 O O . LEU A 1 190 ? 7.475 3.963 5.150 1.00 90.25 190 LEU A O 1
ATOM 1606 N N . ASN A 1 191 ? 8.146 1.870 4.718 1.00 85.44 191 ASN A N 1
ATOM 1607 C CA . ASN A 1 191 ? 9.345 2.266 3.994 1.00 85.44 191 ASN A CA 1
ATOM 1608 C C . ASN A 1 191 ? 9.018 3.048 2.711 1.00 85.44 191 ASN A C 1
ATOM 1610 O O . ASN A 1 191 ? 9.719 4.002 2.389 1.00 85.44 191 ASN A O 1
ATOM 1614 N N . GLN A 1 192 ? 7.937 2.694 2.006 1.00 81.69 192 GLN A N 1
ATOM 1615 C CA . GLN A 1 192 ? 7.484 3.427 0.821 1.00 81.69 192 GLN A CA 1
ATOM 1616 C C . GLN A 1 192 ? 7.062 4.861 1.146 1.00 81.69 192 GLN A C 1
ATOM 1618 O O . GLN A 1 192 ? 7.341 5.758 0.358 1.00 81.69 192 GLN A O 1
ATOM 1623 N N . PHE A 1 193 ? 6.403 5.089 2.284 1.00 81.50 193 PHE A N 1
ATOM 1624 C CA . PHE A 1 193 ? 5.916 6.423 2.648 1.00 81.50 193 PHE A CA 1
ATOM 1625 C C . PHE A 1 193 ? 6.917 7.247 3.470 1.00 81.50 193 PHE A C 1
ATOM 1627 O O . PHE A 1 193 ? 6.876 8.472 3.386 1.00 81.50 193 PHE A O 1
ATOM 1634 N N . PHE A 1 194 ? 7.802 6.604 4.240 1.00 82.69 194 PHE A N 1
ATOM 1635 C CA . PHE A 1 194 ? 8.626 7.259 5.271 1.00 82.69 194 PHE A CA 1
ATOM 1636 C C . PHE A 1 194 ? 10.110 6.858 5.292 1.00 82.69 194 PHE A C 1
ATOM 1638 O O . PHE A 1 194 ? 10.849 7.325 6.155 1.00 82.69 194 PHE A O 1
ATOM 1645 N N . GLY A 1 195 ? 10.565 5.970 4.403 1.00 77.69 195 GLY A N 1
ATOM 1646 C CA . GLY A 1 195 ? 11.981 5.600 4.315 1.00 77.69 195 GLY A CA 1
ATOM 1647 C C . GLY A 1 195 ? 12.912 6.752 3.905 1.00 77.69 195 GLY A C 1
ATOM 1648 O O . GLY A 1 195 ? 12.495 7.888 3.683 1.00 77.69 195 GLY A O 1
ATOM 1649 N N . SER A 1 196 ? 14.197 6.451 3.728 1.00 62.75 196 SER A N 1
ATOM 1650 C CA . SER A 1 196 ? 15.232 7.416 3.309 1.00 62.75 196 SER A CA 1
ATOM 1651 C C . SER A 1 196 ? 15.495 7.454 1.795 1.00 62.75 196 SER A C 1
ATOM 1653 O O . SER A 1 196 ? 16.403 8.135 1.325 1.00 62.75 196 SER A O 1
ATOM 1655 N N . SER A 1 197 ? 14.732 6.702 1.002 1.00 58.44 197 SER A N 1
ATOM 1656 C CA . SER A 1 197 ? 14.876 6.684 -0.455 1.00 58.44 197 SER A CA 1
ATOM 1657 C C . SER A 1 197 ? 14.338 7.964 -1.114 1.00 58.44 197 SER A C 1
ATOM 1659 O O . SER A 1 197 ? 13.449 8.628 -0.591 1.00 58.44 197 SER A O 1
ATOM 1661 N N . VAL A 1 198 ? 14.787 8.278 -2.336 1.00 49.22 198 VAL A N 1
ATOM 1662 C CA . VAL A 1 198 ? 14.178 9.354 -3.154 1.00 49.22 198 VAL A CA 1
ATOM 1663 C C . VAL A 1 198 ? 12.652 9.146 -3.294 1.00 49.22 198 VAL A C 1
ATOM 1665 O O . VAL A 1 198 ? 11.899 10.110 -3.363 1.00 49.22 198 VAL A O 1
ATOM 1668 N N . LEU A 1 199 ? 12.184 7.892 -3.211 1.00 49.28 199 LEU A N 1
ATOM 1669 C CA . LEU A 1 199 ? 10.778 7.481 -3.302 1.00 49.28 199 LEU A CA 1
ATOM 1670 C C . LEU A 1 199 ? 9.919 7.790 -2.062 1.00 49.28 199 LEU A C 1
ATOM 1672 O O . LEU A 1 199 ? 8.697 7.744 -2.164 1.00 49.28 199 LEU A O 1
ATOM 1676 N N . SER A 1 200 ? 10.515 8.102 -0.911 1.00 51.47 200 SER A N 1
ATOM 1677 C CA . SER A 1 200 ? 9.824 8.161 0.389 1.00 51.47 200 SER A CA 1
ATOM 1678 C C . SER A 1 200 ? 9.616 9.578 0.933 1.00 51.47 200 SER A C 1
ATOM 1680 O O . SER A 1 200 ? 9.409 9.795 2.124 1.00 51.47 200 SER A O 1
ATOM 1682 N N . HIS A 1 201 ? 9.598 10.563 0.037 1.00 51.38 201 HIS A N 1
ATOM 1683 C CA . HIS A 1 201 ? 9.409 11.976 0.367 1.00 51.38 201 HIS A CA 1
ATOM 1684 C C . HIS A 1 201 ? 7.971 12.368 0.774 1.00 51.38 201 HIS A C 1
ATOM 1686 O O . HIS A 1 201 ? 7.755 13.516 1.159 1.00 51.38 201 HIS A O 1
ATOM 1692 N N . TYR A 1 202 ? 6.990 11.454 0.739 1.00 51.38 202 TYR A N 1
ATOM 1693 C CA . TYR A 1 202 ? 5.586 11.772 1.060 1.00 51.38 202 TYR A CA 1
ATOM 1694 C C . TYR A 1 202 ? 5.316 11.932 2.564 1.00 51.38 202 TYR A C 1
ATOM 1696 O O . TYR A 1 202 ? 4.435 12.700 2.962 1.00 51.38 202 TYR A O 1
ATOM 1704 N N . GLY A 1 203 ? 6.111 11.272 3.415 1.00 49.78 203 GLY A N 1
ATOM 1705 C CA . GLY A 1 203 ? 6.022 11.399 4.870 1.00 49.78 203 GLY A CA 1
ATOM 1706 C C . GLY A 1 203 ? 6.105 12.841 5.378 1.00 49.78 203 GLY A C 1
ATOM 1707 O O . GLY A 1 203 ? 5.555 13.135 6.437 1.00 49.78 203 GLY A O 1
ATOM 1708 N N . LYS A 1 204 ? 6.687 13.744 4.574 1.00 50.31 204 LYS A N 1
ATOM 1709 C CA . LYS A 1 204 ? 6.793 15.182 4.846 1.00 50.31 204 LYS A CA 1
ATOM 1710 C C . LYS A 1 204 ? 5.463 15.860 5.174 1.00 50.31 204 LYS A C 1
ATOM 1712 O O . LYS A 1 204 ? 5.456 16.732 6.034 1.00 50.31 204 LYS A O 1
ATOM 1717 N N . ASN A 1 205 ? 4.350 15.465 4.543 1.00 52.94 205 ASN A N 1
ATOM 1718 C CA . ASN A 1 205 ? 3.136 16.299 4.548 1.00 52.94 205 ASN A CA 1
ATOM 1719 C C . ASN A 1 205 ? 1.842 15.596 4.987 1.00 52.94 205 ASN A C 1
ATOM 1721 O O . ASN A 1 205 ? 0.807 16.254 5.088 1.00 52.94 205 ASN A O 1
ATOM 1725 N N . ASN A 1 206 ? 1.842 14.279 5.228 1.00 69.88 206 ASN A N 1
ATOM 1726 C CA . ASN A 1 206 ? 0.593 13.582 5.549 1.00 69.88 206 ASN A CA 1
ATOM 1727 C C . ASN A 1 206 ? 0.787 12.342 6.429 1.00 69.88 206 ASN A C 1
ATOM 1729 O O . ASN A 1 206 ? 0.588 11.212 5.987 1.00 69.88 206 ASN A O 1
ATOM 1733 N N . ILE A 1 207 ? 1.099 12.551 7.713 1.00 81.19 207 ILE A N 1
ATOM 1734 C CA . ILE A 1 207 ? 1.150 11.478 8.723 1.00 81.19 207 ILE A CA 1
ATOM 1735 C C . ILE A 1 207 ? -0.156 10.659 8.796 1.00 81.19 207 ILE A C 1
ATOM 1737 O O . ILE A 1 207 ? -0.145 9.529 9.275 1.00 81.19 207 ILE A O 1
ATOM 1741 N N . ASN A 1 208 ? -1.279 11.173 8.277 1.00 85.56 208 ASN A N 1
ATOM 1742 C CA . ASN A 1 208 ? -2.548 10.442 8.236 1.00 85.56 208 ASN A CA 1
ATOM 1743 C C . ASN A 1 208 ? -2.475 9.168 7.379 1.00 85.56 208 ASN A C 1
ATOM 1745 O O . ASN A 1 208 ? -3.276 8.263 7.581 1.00 85.56 208 ASN A O 1
ATOM 1749 N N . ILE A 1 209 ? -1.487 9.036 6.483 1.00 88.75 209 ILE A N 1
ATOM 1750 C CA . ILE A 1 209 ? -1.240 7.788 5.741 1.00 88.75 209 ILE A CA 1
ATOM 1751 C C . ILE A 1 209 ? -1.017 6.588 6.670 1.00 88.75 209 ILE A C 1
ATOM 1753 O O . ILE A 1 209 ? -1.391 5.468 6.323 1.00 88.75 209 ILE A O 1
ATOM 1757 N N . VAL A 1 210 ? -0.477 6.819 7.875 1.00 92.19 210 VAL A N 1
ATOM 1758 C CA . VAL A 1 210 ? -0.294 5.782 8.899 1.00 92.19 210 VAL A CA 1
ATOM 1759 C C . VAL A 1 210 ? -1.627 5.115 9.242 1.00 92.19 210 VAL A C 1
ATOM 1761 O O . VAL A 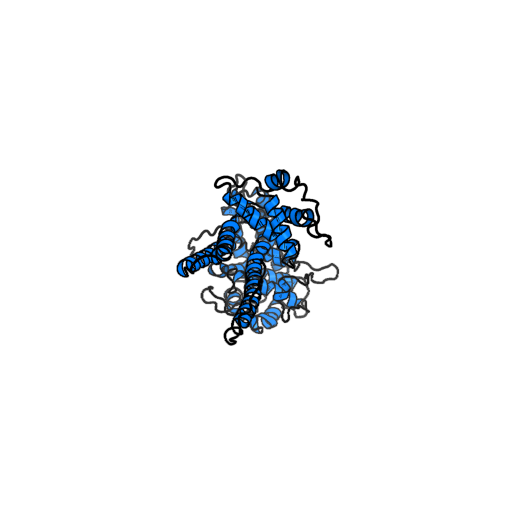1 210 ? -1.642 3.910 9.476 1.00 92.19 210 VAL A O 1
ATOM 1764 N N . ASP A 1 211 ? -2.749 5.836 9.173 1.00 93.19 211 ASP A N 1
ATOM 1765 C CA . ASP A 1 211 ? -4.076 5.276 9.444 1.00 93.19 211 ASP A CA 1
ATOM 1766 C C . ASP A 1 211 ? -4.409 4.132 8.482 1.00 93.19 211 ASP A C 1
ATOM 1768 O O . ASP A 1 211 ? -4.889 3.082 8.906 1.00 93.19 211 ASP A O 1
ATOM 1772 N N . TYR A 1 212 ? -4.100 4.287 7.191 1.00 94.38 212 TYR A N 1
ATOM 1773 C CA . TYR A 1 212 ? -4.320 3.238 6.195 1.00 94.38 212 TYR A CA 1
ATOM 1774 C C . TYR A 1 212 ? -3.358 2.062 6.371 1.00 94.38 212 TYR A C 1
ATOM 1776 O O . TYR A 1 212 ? -3.752 0.909 6.186 1.00 94.38 212 TYR A O 1
ATOM 1784 N N . ILE A 1 213 ? -2.110 2.328 6.767 1.00 95.31 213 ILE A N 1
ATOM 1785 C CA . ILE A 1 213 ? -1.112 1.278 7.015 1.00 95.31 213 ILE A CA 1
ATOM 1786 C C . ILE A 1 213 ? -1.530 0.435 8.234 1.00 95.31 213 ILE A C 1
ATOM 1788 O O . ILE A 1 213 ? -1.507 -0.797 8.172 1.00 95.31 213 ILE A O 1
ATOM 1792 N N . ILE A 1 214 ? -1.973 1.074 9.323 1.00 95.25 214 ILE A N 1
ATOM 1793 C CA . ILE A 1 214 ? -2.487 0.380 10.513 1.00 95.25 214 ILE A CA 1
ATOM 1794 C C . ILE A 1 214 ? -3.813 -0.319 10.212 1.00 95.25 214 ILE A C 1
ATOM 1796 O O . ILE A 1 214 ? -4.015 -1.441 10.679 1.00 95.25 214 ILE A O 1
ATOM 1800 N N . LEU A 1 215 ? -4.695 0.270 9.402 1.00 95.25 215 LEU A N 1
ATOM 1801 C CA . LEU A 1 215 ? -5.927 -0.384 8.956 1.00 95.25 215 LEU A CA 1
ATOM 1802 C C . LEU A 1 215 ? -5.627 -1.666 8.171 1.00 95.25 215 LEU A C 1
ATOM 1804 O O . LEU A 1 215 ? -6.238 -2.702 8.433 1.00 95.25 215 LEU A O 1
ATOM 1808 N N . TRP A 1 216 ? -4.664 -1.620 7.246 1.00 96.38 216 TRP A N 1
ATOM 1809 C CA . TRP A 1 216 ? -4.216 -2.798 6.504 1.00 96.38 216 TRP A CA 1
ATOM 1810 C C . TRP A 1 216 ? -3.668 -3.871 7.445 1.00 96.38 216 TRP A C 1
ATOM 1812 O O . TRP A 1 216 ? -4.120 -5.014 7.383 1.00 96.38 216 TRP A O 1
ATOM 1822 N N . LEU A 1 217 ? -2.772 -3.508 8.369 1.00 95.62 217 LEU A N 1
ATOM 1823 C CA . LEU A 1 217 ? -2.225 -4.441 9.358 1.00 95.62 217 LEU A CA 1
ATOM 1824 C C . LEU A 1 217 ? -3.338 -5.077 10.200 1.00 95.62 217 LEU A C 1
ATOM 1826 O O . LEU A 1 217 ? -3.385 -6.298 10.346 1.00 95.62 217 LEU A O 1
ATOM 1830 N N . SER A 1 218 ? -4.254 -4.255 10.713 1.00 93.12 218 SER A N 1
ATOM 1831 C CA . SER A 1 218 ? -5.395 -4.690 11.524 1.00 93.12 218 SER A CA 1
ATOM 1832 C C . SER A 1 218 ? -6.249 -5.688 10.755 1.00 93.12 218 SER A C 1
ATOM 1834 O O . SER A 1 218 ? -6.524 -6.781 11.245 1.00 93.12 218 SER A O 1
ATOM 1836 N N . TYR A 1 219 ? -6.612 -5.353 9.517 1.00 94.62 219 TYR A N 1
ATOM 1837 C CA . TYR A 1 219 ? -7.398 -6.231 8.663 1.00 94.62 219 TYR A CA 1
ATOM 1838 C C . TYR A 1 219 ? -6.682 -7.562 8.421 1.00 94.62 219 TYR A C 1
ATOM 1840 O O . TYR A 1 219 ? -7.276 -8.617 8.654 1.00 94.62 219 TYR A O 1
ATOM 1848 N N . MET A 1 220 ? -5.401 -7.532 8.045 1.00 94.56 220 MET A N 1
ATOM 1849 C CA . MET A 1 220 ? -4.625 -8.748 7.806 1.00 94.56 220 MET A CA 1
ATOM 1850 C C . MET A 1 220 ? -4.578 -9.635 9.051 1.00 94.56 220 MET A C 1
ATOM 1852 O O . MET A 1 220 ? -4.849 -10.824 8.948 1.00 94.56 220 MET A O 1
ATOM 1856 N N . LEU A 1 221 ? -4.352 -9.074 10.240 1.00 92.31 221 LEU A N 1
ATOM 1857 C CA . LEU A 1 221 ? -4.340 -9.836 11.493 1.00 92.31 221 LEU A CA 1
ATOM 1858 C C . LEU A 1 221 ? -5.705 -10.453 11.849 1.00 92.31 221 LEU A C 1
ATOM 1860 O O . LEU A 1 221 ? -5.737 -11.471 12.536 1.00 92.31 221 LEU A O 1
ATOM 1864 N N . THR A 1 222 ? -6.824 -9.886 11.380 1.00 90.69 222 THR A N 1
ATOM 1865 C CA . THR A 1 222 ? -8.176 -10.421 11.649 1.00 90.69 222 THR A CA 1
ATOM 1866 C C . THR A 1 222 ? -8.603 -11.563 10.722 1.00 90.69 222 THR A C 1
ATOM 1868 O O . THR A 1 222 ? -9.595 -12.251 11.013 1.00 90.69 222 THR A O 1
ATOM 1871 N N . LEU A 1 223 ? -7.895 -11.780 9.607 1.00 90.75 223 LEU A N 1
ATOM 1872 C CA . LEU A 1 223 ? -8.252 -12.806 8.623 1.00 90.75 223 LEU A CA 1
ATOM 1873 C C . LEU A 1 223 ? -8.132 -14.220 9.196 1.00 90.75 223 LEU A C 1
ATOM 1875 O O . LEU A 1 223 ? -8.970 -15.068 8.891 1.00 90.75 223 LEU A O 1
ATOM 1879 N N . LYS A 1 224 ? -7.143 -14.456 10.061 1.00 87.06 224 LYS A N 1
ATOM 1880 C CA . LYS A 1 224 ? -6.913 -15.735 10.740 1.00 87.06 224 LYS A CA 1
ATOM 1881 C C . LYS A 1 224 ? -7.081 -15.563 12.244 1.00 87.06 224 LYS A C 1
ATOM 1883 O O . LYS A 1 224 ? -6.593 -14.597 12.819 1.00 87.06 224 LYS A O 1
ATOM 1888 N N . GLU A 1 225 ? -7.775 -16.501 12.880 1.00 77.38 225 GLU A N 1
ATOM 1889 C CA . GLU A 1 225 ? -7.979 -16.455 14.325 1.00 77.38 225 GLU A CA 1
ATOM 1890 C C . GLU A 1 225 ? -6.634 -16.582 15.048 1.00 77.38 225 GLU A C 1
ATOM 1892 O O . GLU A 1 225 ? -5.865 -17.516 14.808 1.00 77.38 225 GLU A O 1
ATOM 1897 N N . ASN A 1 226 ? -6.326 -15.602 15.899 1.00 69.19 226 ASN A N 1
ATOM 1898 C CA . ASN A 1 226 ? -5.091 -15.589 16.665 1.00 69.19 226 ASN A CA 1
ATOM 1899 C C . ASN A 1 226 ? -5.341 -16.235 18.041 1.00 69.19 226 ASN A C 1
ATOM 1901 O O . ASN A 1 226 ? -6.141 -15.697 18.813 1.00 69.19 226 ASN A O 1
ATOM 1905 N N . PRO A 1 227 ? -4.626 -17.319 18.403 1.00 62.06 227 PRO A N 1
ATOM 1906 C CA . PRO A 1 227 ? -4.759 -17.962 19.713 1.00 62.06 227 PRO A CA 1
ATOM 1907 C C . PRO A 1 227 ? -4.537 -17.007 20.895 1.00 62.06 227 PRO A C 1
ATOM 1909 O O . PRO A 1 227 ? -5.091 -17.207 21.973 1.00 62.06 227 PRO A O 1
ATOM 1912 N N . LEU A 1 228 ? -3.740 -15.952 20.696 1.00 63.22 228 LEU A N 1
ATOM 1913 C CA . LEU A 1 228 ? -3.375 -14.970 21.717 1.00 63.22 228 LEU A CA 1
ATOM 1914 C C . LEU A 1 228 ? -4.444 -13.884 21.934 1.00 63.22 228 LEU A C 1
ATOM 1916 O O . LEU A 1 228 ? -4.241 -13.013 22.778 1.00 63.22 228 LEU A O 1
ATOM 1920 N N . LYS A 1 229 ? -5.570 -13.926 21.202 1.00 66.06 229 LYS A N 1
ATOM 1921 C CA . LYS A 1 229 ? -6.714 -12.984 21.211 1.00 66.06 229 LYS A CA 1
ATOM 1922 C C . LYS A 1 229 ? -6.402 -11.516 20.879 1.00 66.06 229 LYS A C 1
ATOM 1924 O O . LYS A 1 229 ? -7.262 -10.857 20.318 1.00 66.06 229 LYS A O 1
ATOM 1929 N N . ASN A 1 230 ? -5.191 -11.018 21.133 1.00 77.88 230 ASN A N 1
ATOM 1930 C CA . ASN A 1 230 ? -4.774 -9.646 20.845 1.00 77.88 230 ASN A CA 1
ATOM 1931 C C . ASN A 1 230 ? -3.616 -9.627 19.830 1.00 77.88 230 ASN A C 1
ATOM 1933 O O . ASN A 1 230 ? -2.439 -9.482 20.176 1.00 77.88 230 ASN A O 1
ATOM 1937 N N . GLY A 1 231 ? -3.967 -9.835 18.557 1.00 86.19 231 GLY A N 1
ATOM 1938 C CA . GLY A 1 231 ? -2.998 -9.944 17.465 1.00 86.19 231 GLY A CA 1
ATOM 1939 C C . GLY A 1 231 ? -2.189 -8.671 17.233 1.00 86.19 231 GLY A C 1
ATOM 1940 O O . GLY A 1 231 ? -0.997 -8.765 16.944 1.00 86.19 231 GLY A O 1
ATOM 1941 N N . MET A 1 232 ? -2.801 -7.499 17.426 1.00 89.88 232 MET A N 1
ATOM 1942 C CA . MET A 1 232 ? -2.123 -6.213 17.260 1.00 89.88 232 MET A CA 1
ATOM 1943 C C . MET A 1 232 ? -1.047 -6.010 18.326 1.00 89.88 232 MET A C 1
ATOM 1945 O O . MET A 1 232 ? 0.109 -5.730 18.000 1.00 89.88 232 MET A O 1
ATOM 1949 N N . LYS A 1 233 ? -1.392 -6.261 19.595 1.00 90.44 233 LYS A N 1
ATOM 1950 C CA . LYS A 1 233 ? -0.436 -6.176 20.699 1.00 90.44 233 LYS A CA 1
ATOM 1951 C C . LYS A 1 233 ? 0.741 -7.115 20.499 1.00 90.44 233 LYS A C 1
ATOM 1953 O O . LYS A 1 233 ? 1.888 -6.699 20.647 1.00 90.44 233 LYS A O 1
ATOM 1958 N N . TYR A 1 234 ? 0.457 -8.362 20.127 1.00 90.50 234 TYR A N 1
ATOM 1959 C CA . TYR A 1 234 ? 1.493 -9.349 19.848 1.00 90.50 234 TYR A CA 1
ATOM 1960 C C . TYR A 1 234 ? 2.413 -8.911 18.701 1.00 90.50 234 TYR A C 1
ATOM 1962 O O . TYR A 1 234 ? 3.636 -9.005 18.826 1.00 90.50 234 TYR A O 1
ATOM 1970 N N . PHE A 1 235 ? 1.847 -8.397 17.605 1.00 92.81 235 PHE A N 1
ATOM 1971 C CA . PHE A 1 235 ? 2.623 -7.896 16.474 1.00 92.81 235 PHE A CA 1
ATOM 1972 C C . PHE A 1 235 ? 3.544 -6.747 16.892 1.00 92.81 235 PHE A C 1
ATOM 1974 O O . PHE A 1 235 ? 4.744 -6.782 16.611 1.00 92.81 235 PHE A O 1
ATOM 1981 N N . TYR A 1 236 ? 3.018 -5.766 17.626 1.00 93.56 236 TYR A N 1
ATOM 1982 C CA . TYR A 1 236 ? 3.815 -4.637 18.092 1.00 93.56 236 TYR A CA 1
ATOM 1983 C C . TYR A 1 236 ? 4.962 -5.080 19.008 1.00 93.56 236 TYR A C 1
ATOM 1985 O O . TYR A 1 236 ? 6.104 -4.667 18.798 1.00 93.56 236 TYR A O 1
ATOM 1993 N N . THR A 1 237 ? 4.707 -5.943 19.998 1.00 93.12 237 THR A N 1
ATOM 1994 C CA . THR A 1 237 ? 5.767 -6.384 20.920 1.00 93.12 237 THR A CA 1
ATOM 1995 C C . THR A 1 237 ? 6.832 -7.211 20.206 1.00 93.12 237 THR A C 1
ATOM 1997 O O . THR A 1 237 ? 8.016 -7.077 20.510 1.00 93.12 237 THR A O 1
ATOM 2000 N N . THR A 1 238 ? 6.422 -8.040 19.244 1.00 92.00 238 THR A N 1
ATOM 2001 C CA . THR A 1 238 ? 7.319 -8.946 18.511 1.00 92.00 238 THR A CA 1
ATOM 2002 C C . THR A 1 238 ? 8.177 -8.197 17.497 1.00 92.00 238 THR A C 1
ATOM 2004 O O . THR A 1 238 ? 9.380 -8.433 17.424 1.00 92.00 238 THR A O 1
ATOM 2007 N N . PHE A 1 239 ? 7.587 -7.269 16.741 1.00 93.12 239 PHE A N 1
ATOM 2008 C CA . PHE A 1 239 ? 8.266 -6.604 15.630 1.00 93.12 239 PHE A CA 1
ATOM 2009 C C . PHE A 1 239 ? 8.574 -5.140 15.921 1.00 93.12 239 PHE A C 1
ATOM 2011 O O . PHE A 1 239 ? 9.745 -4.782 15.998 1.00 93.12 239 PHE A O 1
ATOM 2018 N N . ILE A 1 240 ? 7.555 -4.303 16.122 1.00 94.25 240 ILE A N 1
ATOM 2019 C CA . ILE A 1 240 ? 7.719 -2.840 16.187 1.00 94.25 240 ILE A CA 1
ATOM 2020 C C . ILE A 1 240 ? 8.631 -2.421 17.350 1.00 94.25 240 ILE A C 1
ATOM 2022 O O . ILE A 1 240 ? 9.519 -1.588 17.181 1.00 94.25 240 ILE A O 1
ATOM 2026 N N . ASN A 1 241 ? 8.455 -3.015 18.532 1.00 92.56 241 ASN A N 1
ATOM 2027 C CA . ASN A 1 241 ? 9.250 -2.660 19.708 1.00 92.56 241 ASN A CA 1
ATOM 2028 C C . ASN A 1 241 ? 10.643 -3.317 19.724 1.00 92.56 241 ASN A C 1
ATOM 2030 O O . ASN A 1 241 ? 11.619 -2.733 20.211 1.00 92.56 241 ASN A O 1
ATOM 2034 N N . SER A 1 242 ? 10.735 -4.544 19.209 1.00 88.81 242 SER A N 1
ATOM 2035 C CA . SER A 1 242 ? 11.909 -5.402 19.400 1.00 88.81 242 SER A CA 1
ATOM 2036 C C . SER A 1 242 ? 12.877 -5.381 18.217 1.00 88.81 242 SER A C 1
ATOM 2038 O O . SER A 1 242 ? 14.089 -5.390 18.431 1.00 88.81 242 SER A O 1
ATOM 2040 N N . ASN A 1 243 ? 12.380 -5.311 16.980 1.00 89.31 243 ASN A N 1
ATOM 2041 C CA . ASN A 1 243 ? 13.212 -5.400 15.781 1.00 89.31 243 ASN A CA 1
ATOM 2042 C C . ASN A 1 243 ? 13.892 -4.049 15.477 1.00 89.31 243 ASN A C 1
ATOM 2044 O O . ASN A 1 243 ? 13.260 -2.991 15.482 1.00 89.31 243 ASN A O 1
ATOM 2048 N N . ALA A 1 244 ? 15.197 -4.090 15.191 1.00 88.75 244 ALA A N 1
ATOM 2049 C CA . ALA A 1 244 ? 16.010 -2.911 14.902 1.00 88.75 244 ALA A CA 1
ATOM 2050 C C . ALA A 1 244 ? 15.532 -2.123 13.669 1.00 88.75 244 ALA A C 1
ATOM 2052 O O . ALA A 1 244 ? 15.706 -0.907 13.639 1.00 88.75 244 ALA A O 1
ATOM 2053 N N . LYS A 1 245 ? 14.876 -2.766 12.692 1.00 89.25 245 LYS A N 1
ATOM 2054 C CA . LYS A 1 245 ? 14.410 -2.091 11.468 1.00 89.25 245 LYS A CA 1
ATOM 2055 C C . LYS A 1 245 ? 13.387 -0.982 11.730 1.00 89.25 245 LYS A C 1
ATOM 2057 O O . LYS A 1 245 ? 13.395 0.035 11.050 1.00 89.25 245 LYS A O 1
ATOM 2062 N N . TYR A 1 246 ? 12.570 -1.116 12.776 1.00 92.50 246 TYR A N 1
ATOM 2063 C CA . TYR A 1 246 ? 11.613 -0.076 13.181 1.00 92.50 246 TYR A CA 1
ATOM 2064 C C . TYR A 1 246 ? 12.259 1.086 13.942 1.00 92.50 246 TYR A C 1
ATOM 2066 O O . TYR A 1 246 ? 11.637 2.133 14.106 1.00 92.50 246 TYR A O 1
ATOM 2074 N N . LYS A 1 247 ? 13.509 0.912 14.384 1.00 91.94 247 LYS A N 1
ATOM 2075 C CA . LYS A 1 247 ? 14.335 1.942 15.026 1.00 91.94 247 LYS A CA 1
ATOM 2076 C C . LYS A 1 247 ? 15.258 2.642 14.028 1.00 91.94 247 LYS A C 1
ATOM 2078 O O . LYS A 1 247 ? 16.047 3.488 14.432 1.00 91.94 247 LYS A O 1
ATOM 2083 N N . MET A 1 248 ? 15.198 2.265 12.748 1.00 88.06 248 MET A N 1
ATOM 2084 C CA . MET A 1 248 ? 15.928 2.966 11.700 1.00 88.06 248 MET A CA 1
ATOM 2085 C C . MET A 1 248 ? 15.438 4.403 11.600 1.00 88.06 248 MET A C 1
ATOM 2087 O O . MET A 1 248 ? 14.240 4.667 11.744 1.00 88.06 248 MET A O 1
ATOM 2091 N N . THR A 1 249 ? 16.386 5.302 11.351 1.00 85.12 249 THR A N 1
ATOM 2092 C CA . THR A 1 249 ? 16.107 6.725 11.245 1.00 85.12 249 THR A CA 1
ATOM 2093 C C . THR A 1 249 ? 15.177 6.994 10.073 1.00 85.12 249 THR A C 1
ATOM 2095 O O . THR A 1 249 ? 15.419 6.526 8.959 1.00 85.12 249 THR A O 1
ATOM 2098 N N . VAL A 1 250 ? 14.132 7.765 10.339 1.00 81.62 250 VAL A N 1
ATOM 2099 C CA . VAL A 1 250 ? 13.284 8.372 9.315 1.00 81.62 250 VAL A CA 1
ATOM 2100 C C . VAL A 1 250 ? 13.611 9.849 9.271 1.00 81.62 250 VAL A C 1
ATOM 2102 O O . VAL A 1 250 ? 13.827 10.491 10.299 1.00 81.62 250 VAL A O 1
ATOM 2105 N N . GLU A 1 251 ? 13.684 10.384 8.066 1.00 70.56 251 GLU A N 1
ATOM 2106 C CA . GLU A 1 251 ? 13.907 11.802 7.872 1.00 70.56 251 GLU A CA 1
ATOM 2107 C C . GLU A 1 251 ? 12.576 12.451 7.516 1.00 70.56 251 GLU A C 1
ATOM 2109 O O . GLU A 1 251 ? 11.752 11.878 6.802 1.00 70.56 251 GLU A O 1
ATOM 2114 N N . ASN A 1 252 ? 12.415 13.701 7.940 1.00 67.88 252 ASN A N 1
ATOM 2115 C CA . ASN A 1 252 ? 11.369 14.585 7.448 1.00 67.88 252 ASN A CA 1
ATOM 2116 C C . ASN A 1 252 ? 9.934 14.337 7.949 1.00 67.88 252 ASN A C 1
ATOM 2118 O O . ASN A 1 252 ? 8.993 14.763 7.287 1.00 67.88 252 ASN A O 1
ATOM 2122 N N . VAL A 1 253 ? 9.746 13.720 9.116 1.00 75.50 253 VAL A N 1
ATOM 2123 C CA . VAL A 1 253 ? 8.474 13.784 9.853 1.00 75.50 253 VAL A CA 1
ATOM 2124 C C . VAL A 1 253 ? 8.716 14.576 11.134 1.00 75.50 253 VAL A C 1
ATOM 2126 O O . VAL A 1 253 ? 9.595 14.222 11.917 1.00 75.50 253 VAL A O 1
ATOM 2129 N N . GLU A 1 254 ? 7.974 15.667 11.334 1.00 79.25 254 GLU A N 1
ATOM 2130 C CA . GLU A 1 254 ? 8.133 16.529 12.512 1.00 79.25 254 GLU A CA 1
ATOM 2131 C C . GLU A 1 254 ? 7.981 15.711 13.805 1.00 79.25 254 GLU A C 1
ATOM 2133 O O . GLU A 1 254 ? 7.053 14.909 13.937 1.00 79.25 254 GLU A O 1
ATOM 2138 N N . ASP A 1 255 ? 8.914 15.890 14.742 1.00 82.62 255 ASP A N 1
ATOM 2139 C CA . ASP A 1 255 ? 9.041 15.160 16.016 1.00 82.62 255 ASP A CA 1
ATOM 2140 C C . ASP A 1 255 ? 9.084 13.621 15.929 1.00 82.62 255 ASP A C 1
ATOM 2142 O O . ASP A 1 255 ? 8.814 12.944 16.924 1.00 82.62 255 ASP A O 1
ATOM 2146 N N . CYS A 1 256 ? 9.395 13.035 14.771 1.00 86.62 256 CYS A N 1
ATOM 2147 C CA . CYS A 1 256 ? 9.592 11.591 14.641 1.00 86.62 256 CYS A CA 1
ATOM 2148 C C . CYS A 1 256 ? 10.994 11.295 14.117 1.00 86.62 256 CYS A C 1
ATOM 2150 O O . CYS A 1 256 ? 11.390 11.786 13.062 1.00 86.62 256 CYS A O 1
ATOM 2152 N N . HIS A 1 257 ? 11.737 10.458 14.838 1.00 88.50 257 HIS A N 1
ATOM 2153 C CA . HIS A 1 257 ? 13.100 10.084 14.469 1.00 88.50 257 HIS A CA 1
ATOM 2154 C C . HIS A 1 257 ? 13.189 8.663 13.930 1.00 88.50 257 HIS A C 1
ATOM 2156 O O . HIS A 1 257 ? 14.148 8.343 13.238 1.00 88.50 257 HIS A O 1
ATOM 2162 N N . THR A 1 258 ? 12.193 7.818 14.196 1.00 92.31 258 THR A N 1
ATOM 2163 C CA . THR A 1 258 ? 12.147 6.427 13.737 1.00 92.31 258 THR A CA 1
ATOM 2164 C C . THR A 1 258 ? 10.777 6.034 13.181 1.00 92.31 258 THR A C 1
ATOM 2166 O O . THR A 1 258 ? 9.769 6.692 13.447 1.00 92.31 258 THR A O 1
ATOM 2169 N N . PHE A 1 259 ? 10.702 4.919 12.442 1.00 92.12 259 PHE A N 1
ATOM 2170 C CA . PHE A 1 259 ? 9.413 4.354 12.009 1.00 92.12 259 PHE A CA 1
ATOM 2171 C C . PHE A 1 259 ? 8.492 4.044 13.194 1.00 92.12 259 PHE A C 1
ATOM 2173 O O . PHE A 1 259 ? 7.278 4.219 13.098 1.00 92.12 259 PHE A O 1
ATOM 2180 N N . LYS A 1 260 ? 9.065 3.591 14.314 1.00 94.75 260 LYS A N 1
ATOM 2181 C CA . LYS A 1 260 ? 8.333 3.376 15.562 1.00 94.75 260 LYS A CA 1
ATOM 2182 C C . LYS A 1 260 ? 7.687 4.675 16.055 1.00 94.75 260 LYS A C 1
ATOM 2184 O O . LYS A 1 260 ? 6.495 4.656 16.351 1.00 94.75 260 LYS A O 1
ATOM 2189 N N . ASP A 1 261 ? 8.422 5.786 16.064 1.00 93.06 261 ASP A N 1
ATOM 2190 C CA . ASP A 1 261 ? 7.895 7.083 16.512 1.00 93.06 261 ASP A CA 1
ATOM 2191 C C . ASP A 1 261 ? 6.711 7.534 15.648 1.00 93.06 261 ASP A C 1
ATOM 2193 O O . ASP A 1 261 ? 5.705 8.001 16.176 1.00 93.06 261 ASP A O 1
ATOM 2197 N N . ILE A 1 262 ? 6.792 7.336 14.326 1.00 92.00 262 ILE A N 1
ATOM 2198 C CA . ILE A 1 262 ? 5.702 7.654 13.387 1.00 92.00 262 ILE A CA 1
ATOM 2199 C C . ILE A 1 262 ? 4.427 6.884 13.747 1.00 92.00 262 ILE A C 1
ATOM 2201 O O . ILE A 1 262 ? 3.333 7.454 13.788 1.00 92.00 262 ILE A O 1
ATOM 2205 N N . ILE A 1 263 ? 4.565 5.582 14.010 1.00 93.50 263 ILE A N 1
ATOM 2206 C CA . ILE A 1 263 ? 3.442 4.719 14.382 1.00 93.50 263 ILE A CA 1
ATOM 2207 C C . ILE A 1 263 ? 2.843 5.190 15.708 1.00 93.50 263 ILE A C 1
ATOM 2209 O O . ILE A 1 263 ? 1.633 5.393 15.790 1.00 93.50 263 ILE A O 1
ATOM 2213 N N . GLU A 1 264 ? 3.678 5.402 16.725 1.00 93.06 264 GLU A N 1
ATOM 2214 C CA . GLU A 1 264 ? 3.248 5.751 18.083 1.00 93.06 264 GLU A CA 1
ATOM 2215 C C . GLU A 1 264 ? 2.662 7.158 18.191 1.00 93.06 264 GLU A C 1
ATOM 2217 O O . GLU A 1 264 ? 1.731 7.375 18.970 1.00 93.06 264 GLU A O 1
ATOM 2222 N N . LYS A 1 265 ? 3.134 8.101 17.368 1.00 91.50 265 LYS A N 1
ATOM 2223 C CA . LYS A 1 265 ? 2.556 9.447 17.270 1.00 91.50 265 LYS A CA 1
ATOM 2224 C C . LYS A 1 265 ? 1.106 9.395 16.785 1.00 91.50 265 LYS A C 1
ATOM 2226 O O . LYS A 1 265 ? 0.284 10.216 17.195 1.00 91.50 265 LYS A O 1
ATOM 2231 N N . ARG A 1 266 ? 0.770 8.427 15.924 1.00 90.31 266 ARG A N 1
ATOM 2232 C CA . ARG A 1 266 ? -0.565 8.289 15.330 1.00 90.31 266 ARG A CA 1
ATOM 2233 C C . ARG A 1 266 ? -1.479 7.349 16.119 1.00 90.31 266 ARG A C 1
ATOM 2235 O O . ARG A 1 266 ? -2.618 7.720 16.414 1.00 90.31 266 ARG A O 1
ATOM 2242 N N . HIS A 1 267 ? -0.998 6.159 16.469 1.00 91.31 267 HIS A N 1
ATOM 2243 C CA . HIS A 1 267 ? -1.793 5.064 17.025 1.00 91.31 267 HIS A CA 1
ATOM 2244 C C . HIS A 1 267 ? -1.117 4.384 18.214 1.00 91.31 267 HIS A C 1
ATOM 2246 O O . HIS A 1 267 ? 0.068 4.063 18.188 1.00 91.31 267 HIS A O 1
ATOM 2252 N N . ASN A 1 268 ? -1.919 4.056 19.228 1.00 88.81 268 ASN A N 1
ATOM 2253 C CA . ASN A 1 268 ? -1.488 3.192 20.318 1.00 88.81 268 ASN A CA 1
ATOM 2254 C C . ASN A 1 268 ? -1.887 1.738 20.028 1.00 88.81 268 ASN A C 1
ATOM 2256 O O . ASN A 1 268 ? -3.021 1.338 20.278 1.00 88.81 268 ASN A O 1
ATOM 2260 N N . LEU A 1 269 ? -0.931 0.937 19.556 1.00 87.12 269 LEU A N 1
ATOM 2261 C CA . LEU A 1 269 ? -1.149 -0.467 19.179 1.00 87.12 269 LEU A CA 1
ATOM 2262 C C . LEU A 1 269 ? -1.248 -1.438 20.373 1.00 87.12 269 LEU A C 1
ATOM 2264 O O . LEU A 1 269 ? -1.378 -2.646 20.174 1.00 87.12 269 LEU A O 1
ATOM 2268 N N . MET A 1 270 ? -1.167 -0.936 21.612 1.00 82.88 270 MET A N 1
ATOM 2269 C CA . MET A 1 270 ? -1.405 -1.715 22.838 1.00 82.88 270 MET A CA 1
ATOM 2270 C C . MET A 1 270 ? -2.867 -1.727 23.277 1.00 82.88 270 MET A C 1
ATOM 2272 O O . MET A 1 270 ? -3.233 -2.574 24.098 1.00 82.88 270 MET A O 1
ATOM 2276 N N . ASN A 1 271 ? -3.685 -0.825 22.738 1.00 74.38 271 ASN A N 1
ATOM 2277 C CA . ASN A 1 271 ? -5.110 -0.765 23.019 1.00 74.38 271 ASN A CA 1
ATOM 2278 C C . ASN A 1 271 ? -5.883 -1.640 22.027 1.00 74.38 271 ASN A C 1
ATOM 2280 O O . ASN A 1 271 ? -5.494 -1.770 20.870 1.00 74.38 271 ASN A O 1
ATOM 2284 N N . ASP A 1 272 ? -6.975 -2.237 22.497 1.00 70.06 272 ASP A N 1
ATOM 2285 C CA . ASP A 1 272 ? -7.915 -2.991 21.667 1.00 70.06 272 ASP A CA 1
ATOM 2286 C C . ASP A 1 272 ? -9.175 -2.138 21.506 1.00 70.06 272 ASP A C 1
ATOM 2288 O O . ASP A 1 272 ? -10.084 -2.185 22.335 1.00 70.06 272 ASP A O 1
ATOM 2292 N N . ASP A 1 273 ? -9.146 -1.231 20.531 1.00 68.75 273 ASP A N 1
ATOM 2293 C CA . ASP A 1 273 ? -10.172 -0.203 20.336 1.00 68.75 273 ASP A CA 1
ATOM 2294 C C . ASP A 1 273 ? -11.100 -0.477 19.142 1.00 68.75 273 ASP A C 1
ATOM 2296 O O . ASP A 1 273 ? -11.958 0.350 18.838 1.00 68.75 273 ASP A O 1
ATOM 2300 N N . MET A 1 274 ? -10.954 -1.624 18.466 1.00 80.25 274 MET A N 1
ATOM 2301 C CA . MET A 1 274 ? -11.741 -1.970 17.280 1.00 80.25 274 MET A CA 1
ATOM 2302 C C . MET A 1 274 ? -12.056 -3.459 17.202 1.00 80.25 274 MET A C 1
ATOM 2304 O O . MET A 1 274 ? -11.157 -4.299 17.200 1.00 80.25 274 MET A O 1
ATOM 2308 N N . ASP A 1 275 ? -13.329 -3.796 17.007 1.00 83.62 275 ASP A N 1
ATOM 2309 C CA . ASP A 1 275 ? -13.703 -5.169 16.695 1.00 83.62 275 ASP A CA 1
ATOM 2310 C C . ASP A 1 275 ? -13.497 -5.516 15.208 1.00 83.62 275 ASP A C 1
ATOM 2312 O O . ASP A 1 275 ? -13.376 -4.667 14.317 1.00 83.62 275 ASP A O 1
ATOM 2316 N N . LYS A 1 276 ? -13.473 -6.822 14.930 1.00 87.31 276 LYS A N 1
ATOM 2317 C CA . LYS A 1 276 ? -13.239 -7.381 13.593 1.00 87.31 276 LYS A CA 1
ATOM 2318 C C . LYS A 1 276 ? -14.221 -6.861 12.534 1.00 87.31 276 LYS A C 1
ATOM 2320 O O . LYS A 1 276 ? -13.816 -6.688 11.381 1.00 87.31 276 LYS A O 1
ATOM 2325 N N . ASN A 1 277 ? -15.489 -6.628 12.879 1.00 87.25 277 ASN A N 1
ATOM 2326 C CA . ASN A 1 277 ? -16.491 -6.182 11.909 1.00 87.25 277 ASN A CA 1
ATOM 2327 C C . ASN A 1 277 ? -16.258 -4.721 11.518 1.00 87.25 277 ASN A C 1
ATOM 2329 O O . ASN A 1 277 ? -16.325 -4.389 10.327 1.00 87.25 277 ASN A O 1
ATOM 2333 N N . SER A 1 278 ? -15.927 -3.872 12.491 1.00 88.94 278 SER A N 1
ATOM 2334 C CA . SER A 1 278 ? -15.548 -2.476 12.260 1.00 88.94 278 SER A CA 1
ATOM 2335 C C . SER A 1 278 ? -14.296 -2.382 11.380 1.00 88.94 278 SER A C 1
ATOM 2337 O O . SER A 1 278 ? -14.318 -1.690 10.359 1.00 88.94 278 SER A O 1
ATOM 2339 N N . ILE A 1 279 ? -13.248 -3.166 11.677 1.00 91.56 279 ILE A N 1
ATOM 2340 C CA . ILE A 1 279 ? -12.012 -3.235 10.867 1.00 91.56 279 ILE A CA 1
ATOM 2341 C C . ILE A 1 279 ? -12.317 -3.666 9.428 1.00 91.56 279 ILE A C 1
ATOM 2343 O O . ILE A 1 279 ? -11.870 -3.029 8.472 1.00 91.56 279 ILE A O 1
ATOM 2347 N N . SER A 1 280 ? -13.106 -4.732 9.252 1.00 92.38 280 SER A N 1
ATOM 2348 C CA . SER A 1 280 ? -13.481 -5.216 7.919 1.00 92.38 280 SER A CA 1
ATOM 2349 C C . SER A 1 280 ? -14.257 -4.163 7.129 1.00 92.38 280 SER A C 1
ATOM 2351 O O . SER A 1 280 ? -14.042 -4.007 5.926 1.00 92.38 280 SER A O 1
ATOM 2353 N N . THR A 1 281 ? -15.152 -3.426 7.787 1.00 93.44 281 THR A N 1
ATOM 2354 C CA . THR A 1 281 ? -15.974 -2.403 7.130 1.00 93.44 281 THR A CA 1
ATOM 2355 C C . THR A 1 281 ? -15.143 -1.175 6.747 1.00 93.44 281 THR A C 1
ATOM 2357 O O . THR A 1 281 ? -15.319 -0.657 5.641 1.00 93.44 281 THR A O 1
ATOM 2360 N N . LEU A 1 282 ? -14.209 -0.744 7.605 1.00 94.62 282 LEU A N 1
ATOM 2361 C CA . LEU A 1 282 ? -13.250 0.327 7.307 1.00 94.62 282 LEU A CA 1
ATOM 2362 C C . LEU A 1 282 ? -12.376 -0.042 6.108 1.00 94.62 282 LEU A C 1
ATOM 2364 O O . LEU A 1 282 ? -12.238 0.744 5.172 1.00 94.62 282 LEU A O 1
ATOM 2368 N N . HIS A 1 283 ? -11.822 -1.254 6.106 1.00 94.94 283 HIS A N 1
ATOM 2369 C CA . HIS A 1 283 ? -10.961 -1.723 5.027 1.00 94.94 283 HIS A CA 1
ATOM 2370 C C . HIS A 1 283 ? -11.717 -1.826 3.693 1.00 94.94 283 HIS A C 1
ATOM 2372 O O . HIS A 1 283 ? -11.206 -1.407 2.655 1.00 94.94 283 HIS A O 1
ATOM 2378 N N . ASP A 1 284 ? -12.968 -2.287 3.701 1.00 95.12 284 ASP A N 1
ATOM 2379 C CA . ASP A 1 284 ? -13.813 -2.259 2.505 1.00 95.12 284 ASP A CA 1
ATOM 2380 C C . ASP A 1 284 ? -14.069 -0.834 1.988 1.00 95.12 284 ASP A C 1
ATOM 2382 O O . ASP A 1 284 ? -14.074 -0.608 0.775 1.00 95.12 284 ASP A O 1
ATOM 2386 N N . ALA A 1 285 ? -14.314 0.125 2.889 1.00 95.50 285 ALA A N 1
ATOM 2387 C CA . ALA A 1 285 ? -14.496 1.527 2.521 1.00 95.50 285 ALA A CA 1
ATOM 2388 C C . ALA A 1 285 ? -13.206 2.114 1.927 1.00 95.50 285 ALA A C 1
ATOM 2390 O O . ALA A 1 285 ? -13.260 2.771 0.888 1.00 95.50 285 ALA A O 1
ATOM 2391 N N . PHE A 1 286 ? -12.049 1.796 2.512 1.00 95.12 286 PHE A N 1
ATOM 2392 C CA . PHE A 1 286 ? -10.739 2.162 1.978 1.00 95.12 286 PHE A CA 1
ATOM 2393 C C . PHE A 1 286 ? -10.508 1.602 0.568 1.00 95.12 286 PHE A C 1
ATOM 2395 O O . PHE A 1 286 ? -10.135 2.341 -0.341 1.00 95.12 286 PHE A O 1
ATOM 2402 N N . LYS A 1 287 ? -10.831 0.327 0.325 1.00 93.19 287 LYS A N 1
ATOM 2403 C CA . LYS A 1 287 ? -10.739 -0.263 -1.020 1.00 93.19 287 LYS A CA 1
ATOM 2404 C C . LYS A 1 287 ? -11.635 0.434 -2.040 1.00 93.19 287 LYS A C 1
ATOM 2406 O O . LYS A 1 287 ? -11.235 0.602 -3.191 1.00 93.19 287 LYS A O 1
ATOM 2411 N N . LEU A 1 288 ? -12.850 0.821 -1.647 1.00 93.06 288 LEU A N 1
ATOM 2412 C CA . LEU A 1 288 ? -13.740 1.591 -2.519 1.00 93.06 288 LEU A CA 1
ATOM 2413 C C . LEU A 1 288 ? -13.165 2.972 -2.826 1.00 93.06 288 LEU A C 1
ATOM 2415 O O . LEU A 1 288 ? -13.234 3.392 -3.979 1.00 93.06 288 LEU A O 1
ATOM 2419 N N . LEU A 1 289 ? -12.584 3.644 -1.828 1.00 91.38 289 LEU A N 1
ATOM 2420 C CA . LEU A 1 289 ? -11.892 4.915 -2.015 1.00 91.38 289 LEU A CA 1
ATOM 2421 C C . LEU A 1 289 ? -10.756 4.768 -3.028 1.00 91.38 289 LEU A C 1
ATOM 2423 O O . LEU A 1 289 ? -10.731 5.495 -4.017 1.00 91.38 289 LEU A O 1
ATOM 2427 N N . CYS A 1 290 ? -9.901 3.761 -2.857 1.00 89.69 290 CYS A N 1
ATOM 2428 C CA . CYS A 1 290 ? -8.820 3.494 -3.797 1.00 89.69 290 CYS A CA 1
ATOM 2429 C C . CYS A 1 290 ? -9.306 3.198 -5.205 1.00 89.69 290 CYS A C 1
ATOM 2431 O O . CYS A 1 290 ? -8.814 3.791 -6.159 1.00 89.69 290 CYS A O 1
ATOM 2433 N N . LYS A 1 291 ? -10.353 2.386 -5.344 1.00 87.56 291 LYS A N 1
ATOM 2434 C CA . LYS A 1 291 ? -10.962 2.144 -6.650 1.00 87.56 291 LYS A CA 1
ATOM 2435 C C . LYS A 1 291 ? -11.472 3.435 -7.299 1.00 87.56 291 LYS A C 1
ATOM 2437 O O . LYS A 1 291 ? -11.336 3.590 -8.506 1.00 87.56 291 LYS A O 1
ATOM 2442 N N . MET A 1 292 ? -12.047 4.361 -6.528 1.00 86.56 292 MET A N 1
ATOM 2443 C CA . MET A 1 292 ? -12.481 5.656 -7.063 1.00 86.56 292 MET A CA 1
ATOM 2444 C C . MET A 1 292 ? -11.311 6.524 -7.522 1.00 86.56 292 MET A C 1
ATOM 2446 O O . MET A 1 292 ? -11.444 7.151 -8.567 1.00 86.56 292 MET A O 1
ATOM 2450 N N . TYR A 1 293 ? -10.197 6.540 -6.786 1.00 82.56 293 TYR A N 1
ATOM 2451 C CA . TYR A 1 293 ? -8.973 7.232 -7.202 1.00 82.56 293 TYR A CA 1
ATOM 2452 C C . TYR A 1 293 ? -8.354 6.613 -8.460 1.00 82.56 293 TYR A C 1
ATOM 2454 O O . TYR A 1 293 ? -7.899 7.345 -9.329 1.00 82.56 293 TYR A O 1
ATOM 2462 N N . THR A 1 294 ? -8.385 5.287 -8.600 1.00 79.62 294 THR A N 1
ATOM 2463 C CA . THR A 1 294 ? -7.909 4.594 -9.809 1.00 79.62 294 THR A CA 1
ATOM 2464 C C . THR A 1 294 ? -8.828 4.829 -11.011 1.00 79.62 294 THR A C 1
ATOM 2466 O O . THR A 1 294 ? -8.362 4.955 -12.138 1.00 79.62 294 THR A O 1
ATOM 2469 N N . ASP A 1 295 ? -10.143 4.893 -10.787 1.00 78.19 295 ASP A N 1
ATOM 2470 C CA . ASP A 1 295 ? -11.138 5.160 -11.832 1.00 78.19 295 ASP A CA 1
ATOM 2471 C C . ASP A 1 295 ? -11.225 6.657 -12.215 1.00 78.19 295 ASP A C 1
ATOM 2473 O O . ASP A 1 295 ? -11.881 6.992 -13.209 1.00 78.19 295 ASP A O 1
ATOM 2477 N N . PHE A 1 296 ? -10.615 7.553 -11.429 1.00 76.31 296 PHE A N 1
ATOM 2478 C CA . PHE A 1 296 ? -10.634 8.999 -11.640 1.00 76.31 296 PHE A CA 1
ATOM 2479 C C . PHE A 1 296 ? -9.661 9.407 -12.746 1.00 76.31 296 PHE A C 1
ATOM 2481 O O . PHE A 1 296 ? -8.480 9.083 -12.705 1.00 76.31 296 PHE A O 1
ATOM 2488 N N . ASN A 1 297 ? -10.157 10.163 -13.726 1.00 68.56 297 ASN A N 1
ATOM 2489 C CA . ASN A 1 297 ? -9.330 10.749 -14.772 1.00 68.56 297 ASN A CA 1
ATOM 2490 C C . ASN A 1 297 ? -9.141 12.245 -14.485 1.00 68.56 297 ASN A C 1
ATOM 2492 O O . ASN A 1 297 ? -10.068 13.034 -14.690 1.00 68.56 297 ASN A O 1
ATOM 2496 N N . GLU A 1 298 ? -7.946 12.619 -14.023 1.00 67.25 298 GLU A N 1
ATOM 2497 C CA . GLU A 1 298 ? -7.625 13.996 -13.623 1.00 67.25 298 GLU A CA 1
ATOM 2498 C C . GLU A 1 298 ? -7.710 14.978 -14.806 1.00 67.25 298 GLU A C 1
ATOM 2500 O O . GLU A 1 298 ? -8.295 16.051 -14.663 1.00 67.25 298 GLU A O 1
ATOM 2505 N N . ASP A 1 299 ? -7.271 14.568 -16.003 1.00 65.44 299 ASP A N 1
ATOM 2506 C CA . ASP A 1 299 ? -7.253 15.410 -17.215 1.00 65.44 299 ASP A CA 1
ATOM 2507 C C . ASP A 1 299 ? -8.625 15.918 -17.639 1.00 65.44 299 ASP A C 1
ATOM 2509 O O . ASP A 1 299 ? -8.772 17.005 -18.194 1.00 65.44 299 ASP A O 1
ATOM 2513 N N . THR A 1 300 ? -9.636 15.086 -17.423 1.00 65.81 300 THR A N 1
ATOM 2514 C CA . THR A 1 300 ? -11.022 15.388 -17.782 1.00 65.81 300 THR A CA 1
ATOM 2515 C C . THR A 1 300 ? -11.856 15.765 -16.568 1.00 65.81 300 THR A C 1
ATOM 2517 O O . THR A 1 300 ? -13.025 16.115 -16.728 1.00 65.81 300 THR A O 1
ATOM 2520 N N . SER A 1 301 ? -11.288 15.642 -15.360 1.00 70.31 301 SER A N 1
ATOM 2521 C CA . SER A 1 301 ? -12.003 15.710 -14.079 1.00 70.31 301 SER A CA 1
ATOM 2522 C C . SER A 1 301 ? -13.270 14.834 -14.053 1.00 70.31 301 SER A C 1
ATOM 2524 O O . SER A 1 301 ? -14.232 15.115 -13.332 1.00 70.31 301 SER A O 1
ATOM 2526 N N . ASN A 1 302 ? -13.302 13.779 -14.877 1.00 68.38 302 ASN A N 1
ATOM 2527 C CA . ASN A 1 302 ? -14.498 12.992 -15.131 1.00 68.38 302 ASN A CA 1
ATOM 2528 C C . ASN A 1 302 ? -14.613 11.841 -14.133 1.00 68.38 302 ASN A C 1
ATOM 2530 O O . ASN A 1 302 ? -13.867 10.866 -14.170 1.00 68.38 302 ASN A O 1
ATOM 2534 N N . CYS A 1 303 ? -15.652 11.915 -13.311 1.00 73.88 303 CYS A N 1
ATOM 2535 C CA . CYS A 1 303 ? -15.971 10.962 -12.255 1.00 73.88 303 CYS A CA 1
ATOM 2536 C C . CYS A 1 303 ? -17.122 10.000 -12.592 1.00 73.88 303 CYS A C 1
ATOM 2538 O O . CYS A 1 303 ? -17.785 9.487 -11.686 1.00 73.88 303 CYS A O 1
ATOM 2540 N N . LYS A 1 304 ? -17.410 9.740 -13.878 1.00 73.31 304 LYS A N 1
ATOM 2541 C CA . LYS A 1 304 ? -18.533 8.865 -14.274 1.00 73.31 304 LYS A CA 1
ATOM 2542 C C . LYS A 1 304 ? -18.437 7.469 -13.643 1.00 73.31 304 LYS A C 1
ATOM 2544 O O . LYS A 1 304 ? -19.431 6.987 -13.109 1.00 73.31 304 LYS A O 1
ATOM 2549 N N . LYS A 1 305 ? -17.250 6.846 -13.661 1.00 70.31 305 LYS A N 1
ATOM 2550 C CA . LYS A 1 305 ? -16.996 5.549 -13.001 1.00 70.31 305 LYS A CA 1
ATOM 2551 C C . LYS A 1 305 ? -16.922 5.673 -11.473 1.00 70.31 305 LYS A C 1
ATOM 2553 O O . LYS A 1 305 ? -17.392 4.790 -10.760 1.00 70.31 305 LYS A O 1
ATOM 2558 N N . CYS A 1 306 ? -16.413 6.797 -10.966 1.00 75.31 306 CYS A N 1
ATOM 2559 C CA . CYS A 1 306 ? -16.323 7.063 -9.532 1.00 75.31 306 CYS A CA 1
ATOM 2560 C C . CYS A 1 306 ? -17.713 7.119 -8.868 1.00 75.31 306 CYS A C 1
ATOM 2562 O O . CYS A 1 306 ? -17.868 6.614 -7.763 1.00 75.31 306 CYS A O 1
ATOM 2564 N N . SER A 1 307 ? -18.737 7.659 -9.546 1.00 77.06 307 SER A N 1
ATOM 2565 C CA . SER A 1 307 ? -20.086 7.864 -8.981 1.00 77.06 307 SER A CA 1
ATOM 2566 C C . SER A 1 307 ? -20.750 6.581 -8.452 1.00 77.06 307 SER A C 1
ATOM 2568 O O . SER A 1 307 ? -21.404 6.604 -7.408 1.00 77.06 307 SER A O 1
ATOM 2570 N N . GLU A 1 308 ? -20.568 5.436 -9.117 1.00 83.06 308 GLU A N 1
ATOM 2571 C CA . GLU A 1 308 ? -21.134 4.159 -8.653 1.00 83.06 308 GLU A CA 1
ATOM 2572 C C . GLU A 1 308 ? -20.446 3.645 -7.384 1.00 83.06 308 GLU A C 1
ATOM 2574 O O . GLU A 1 308 ? -21.108 3.199 -6.443 1.00 83.06 308 GLU A O 1
ATOM 2579 N N . ASN A 1 309 ? -19.114 3.720 -7.342 1.00 86.94 309 ASN A N 1
ATOM 2580 C CA . ASN A 1 309 ? -18.336 3.341 -6.165 1.00 86.94 309 ASN A CA 1
ATOM 2581 C C . ASN A 1 309 ? -18.575 4.333 -5.008 1.00 86.94 309 ASN A C 1
ATOM 2583 O O . ASN A 1 309 ? -18.635 3.905 -3.858 1.00 86.94 309 ASN A O 1
ATOM 2587 N N . ALA A 1 310 ? -18.807 5.616 -5.305 1.00 87.62 310 ALA A N 1
ATOM 2588 C CA . ALA A 1 310 ? -19.099 6.660 -4.324 1.00 87.62 310 ALA A CA 1
ATOM 2589 C C . ALA A 1 310 ? -20.403 6.390 -3.565 1.00 87.62 310 ALA A C 1
ATOM 2591 O O . ALA A 1 310 ? -20.446 6.518 -2.345 1.00 87.62 310 ALA A O 1
ATOM 2592 N N . LYS A 1 311 ? -21.454 5.919 -4.250 1.00 88.81 311 LYS A N 1
ATOM 2593 C CA . LYS A 1 311 ? -22.707 5.509 -3.587 1.00 88.81 311 LYS A CA 1
ATOM 2594 C C . LYS A 1 311 ? -22.469 4.384 -2.577 1.00 88.81 311 LYS A C 1
ATOM 2596 O O . LYS A 1 311 ? -22.891 4.487 -1.428 1.00 88.81 311 LYS A O 1
ATOM 2601 N N . LYS A 1 312 ? -21.719 3.350 -2.978 1.00 92.56 312 LYS A N 1
ATOM 2602 C CA . LYS A 1 312 ? -21.343 2.231 -2.094 1.00 92.56 312 LYS A CA 1
ATOM 2603 C C . LYS A 1 312 ? -20.477 2.699 -0.922 1.00 92.56 312 LYS A C 1
ATOM 2605 O O . LYS A 1 312 ? -20.629 2.197 0.190 1.00 92.56 312 LYS A O 1
ATOM 2610 N N . PHE A 1 313 ? -19.573 3.646 -1.173 1.00 92.50 313 PHE A N 1
ATOM 2611 C CA . PHE A 1 313 ? -18.733 4.245 -0.143 1.00 92.50 313 PHE A CA 1
ATOM 2612 C C . PHE A 1 313 ? -19.585 4.979 0.895 1.00 92.50 313 PHE A C 1
ATOM 2614 O O . PHE A 1 313 ? -19.459 4.682 2.077 1.00 92.50 313 PHE A O 1
ATOM 2621 N N . VAL A 1 314 ? -20.501 5.857 0.474 1.00 91.50 314 VAL A N 1
ATOM 2622 C CA . VAL A 1 314 ? -21.375 6.624 1.382 1.00 91.50 314 VAL A CA 1
ATOM 2623 C C . VAL A 1 314 ? -22.256 5.708 2.234 1.00 91.50 314 VAL A C 1
ATOM 2625 O O . VAL A 1 314 ? -22.394 5.932 3.436 1.00 91.50 314 VAL A O 1
ATOM 2628 N N . GLU A 1 315 ? -22.799 4.631 1.662 1.00 90.75 315 GLU A N 1
ATOM 2629 C CA . GLU A 1 315 ? -23.566 3.637 2.425 1.00 90.75 315 GLU A CA 1
ATOM 2630 C C . GLU A 1 315 ? -22.726 2.942 3.505 1.00 90.75 315 GLU A C 1
ATOM 2632 O O . GLU A 1 315 ? -23.200 2.752 4.629 1.00 90.75 315 GLU A O 1
ATOM 2637 N N . LYS A 1 316 ? -21.476 2.568 3.193 1.00 92.88 316 LYS A N 1
ATOM 2638 C CA . LYS A 1 316 ? -20.547 2.004 4.186 1.00 92.88 316 LYS A CA 1
ATOM 2639 C C . LYS A 1 316 ? -20.147 3.048 5.225 1.00 92.88 316 LYS A C 1
ATOM 2641 O O . LYS A 1 316 ? -20.188 2.748 6.413 1.00 92.88 316 LYS A O 1
ATOM 2646 N N . TYR A 1 317 ? -19.841 4.270 4.799 1.00 90.69 317 TYR A N 1
ATOM 2647 C CA . TYR A 1 317 ? -19.463 5.374 5.678 1.00 90.69 317 TYR A CA 1
ATOM 2648 C C . TYR A 1 317 ? -20.563 5.691 6.695 1.00 90.69 317 TYR A C 1
ATOM 2650 O O . TYR A 1 317 ? -20.279 5.855 7.875 1.00 90.69 317 TYR A O 1
ATOM 2658 N N . LYS A 1 318 ? -21.837 5.683 6.282 1.00 89.69 318 LYS A N 1
ATOM 2659 C CA . LYS A 1 318 ? -22.972 5.885 7.195 1.00 89.69 318 LYS A CA 1
ATOM 2660 C C . LYS A 1 318 ? -23.024 4.836 8.310 1.00 89.69 318 LYS A C 1
ATOM 2662 O O . LYS A 1 318 ? -23.311 5.182 9.452 1.00 89.69 318 LYS A O 1
ATOM 2667 N N . LYS A 1 319 ? -22.739 3.568 7.990 1.00 90.50 319 LYS A N 1
ATOM 2668 C CA . LYS A 1 319 ? -22.657 2.488 8.989 1.00 90.50 319 LYS A CA 1
ATOM 2669 C C . LYS A 1 319 ? -21.475 2.702 9.929 1.00 90.50 319 LYS A C 1
ATOM 2671 O O . LYS A 1 319 ? -21.648 2.605 11.135 1.00 90.50 319 LYS A O 1
ATOM 2676 N N . LEU A 1 320 ? -20.318 3.049 9.368 1.00 90.50 320 LEU A N 1
ATOM 2677 C CA . LEU A 1 320 ? -19.100 3.319 10.127 1.00 90.50 320 LEU A CA 1
ATOM 2678 C C . LEU A 1 320 ? -19.261 4.505 11.087 1.00 90.50 320 LEU A C 1
ATOM 2680 O O . LEU A 1 320 ? -18.782 4.461 12.216 1.00 90.50 320 LEU A O 1
ATOM 2684 N N . ASN A 1 321 ? -19.956 5.559 10.666 1.00 87.00 321 ASN A N 1
ATOM 2685 C CA . ASN A 1 321 ? -20.151 6.745 11.492 1.00 87.00 321 ASN A CA 1
ATOM 2686 C C . ASN A 1 321 ? -21.059 6.486 12.706 1.00 87.00 321 ASN A C 1
ATOM 2688 O O . ASN A 1 321 ? -20.888 7.125 13.739 1.00 87.00 321 ASN A O 1
ATOM 2692 N N . GLY A 1 322 ? -22.004 5.545 12.587 1.00 85.31 322 GLY A N 1
ATOM 2693 C CA . GLY A 1 322 ? -22.875 5.108 13.683 1.00 85.31 322 GLY A CA 1
ATOM 2694 C C . GLY A 1 322 ? -22.296 3.987 14.554 1.00 85.31 322 GLY A C 1
ATOM 2695 O O . GLY A 1 322 ? -23.006 3.479 15.419 1.00 85.31 322 GLY A O 1
ATOM 2696 N N . ASP A 1 323 ? -21.055 3.567 14.306 1.00 85.44 323 ASP A N 1
ATOM 2697 C CA . ASP A 1 323 ? -20.392 2.500 15.055 1.00 85.44 323 ASP A CA 1
ATOM 2698 C C . ASP A 1 323 ? -20.034 2.974 16.482 1.00 85.44 323 ASP A C 1
ATOM 2700 O O . ASP A 1 323 ? -19.474 4.064 16.628 1.00 85.44 323 ASP A O 1
ATOM 2704 N N . PRO A 1 324 ? -20.313 2.191 17.544 1.00 82.75 324 PRO A N 1
ATOM 2705 C CA . PRO A 1 324 ? -19.939 2.540 18.917 1.00 82.75 324 PRO A CA 1
ATOM 2706 C C . PRO A 1 324 ? -18.435 2.768 19.126 1.00 82.75 324 PRO A C 1
ATOM 2708 O O . PRO A 1 324 ? -18.061 3.525 20.022 1.00 82.75 324 PRO A O 1
ATOM 2711 N N . ASN A 1 325 ? -17.578 2.157 18.301 1.00 79.94 325 ASN A N 1
ATOM 2712 C CA . ASN A 1 325 ? -16.127 2.354 18.337 1.00 79.94 325 ASN A CA 1
ATOM 2713 C C . ASN A 1 325 ? -15.716 3.753 17.835 1.00 79.94 325 ASN A C 1
ATOM 2715 O O . ASN A 1 325 ? -14.572 4.161 18.039 1.00 79.94 325 ASN A O 1
ATOM 2719 N N . ASN A 1 326 ? -16.635 4.530 17.239 1.00 80.88 326 ASN A N 1
ATOM 2720 C CA . ASN A 1 326 ? -16.436 5.922 16.817 1.00 80.88 326 ASN A CA 1
ATOM 2721 C C . ASN A 1 326 ? -16.374 6.905 17.996 1.00 80.88 326 ASN A C 1
ATOM 2723 O O . ASN A 1 326 ? -17.122 7.878 18.085 1.00 80.88 326 ASN A O 1
ATOM 2727 N N . THR A 1 327 ? -15.460 6.642 18.922 1.00 81.88 327 THR A N 1
ATOM 2728 C CA . THR A 1 327 ? -15.158 7.512 20.055 1.00 81.88 327 THR A CA 1
ATOM 2729 C C . THR A 1 327 ? -14.066 8.502 19.667 1.00 81.88 327 THR A C 1
ATOM 2731 O O . THR A 1 327 ? -13.113 8.152 18.965 1.00 81.88 327 THR A O 1
ATOM 2734 N N . ASN A 1 328 ? -14.200 9.754 20.106 1.00 78.38 328 ASN A N 1
ATOM 2735 C CA . ASN A 1 328 ? -13.262 10.813 19.742 1.00 78.38 328 ASN A CA 1
ATOM 2736 C C . ASN A 1 328 ? -11.818 10.445 20.131 1.00 78.38 328 ASN A C 1
ATOM 2738 O O . ASN A 1 328 ? -11.560 10.024 21.258 1.00 78.38 328 ASN A O 1
ATOM 2742 N N . GLY A 1 329 ? -10.879 10.603 19.197 1.00 76.62 329 GLY A N 1
ATOM 2743 C CA . GLY A 1 329 ? -9.455 10.327 19.416 1.00 76.62 329 GLY A CA 1
ATOM 2744 C C . GLY A 1 329 ? -9.033 8.851 19.347 1.00 76.62 329 GLY A C 1
ATOM 2745 O O . GLY A 1 329 ? -7.827 8.583 19.364 1.00 76.62 329 GLY A O 1
ATOM 2746 N N . SER A 1 330 ? -9.974 7.906 19.222 1.00 85.25 330 SER A N 1
ATOM 2747 C CA . SER A 1 330 ? -9.670 6.482 18.993 1.00 85.25 330 SER A CA 1
ATOM 2748 C C . SER A 1 330 ? -8.979 6.238 17.647 1.00 85.25 330 SER A C 1
ATOM 2750 O O . SER A 1 330 ? -9.065 7.060 16.727 1.00 85.25 330 SER A O 1
ATOM 2752 N N . SER A 1 331 ? -8.312 5.088 17.495 1.00 87.88 331 SER A N 1
ATOM 2753 C CA . SER A 1 331 ? -7.721 4.690 16.209 1.00 87.88 331 SER A CA 1
ATOM 2754 C C . SER A 1 331 ? -8.784 4.570 15.126 1.00 87.88 331 SER A C 1
ATOM 2756 O O . SER A 1 331 ? -8.574 5.042 14.010 1.00 87.88 331 SER A O 1
ATOM 2758 N N . TYR A 1 332 ? -9.944 4.018 15.482 1.00 88.06 332 TYR A N 1
ATOM 2759 C CA . TYR A 1 332 ? -11.106 3.929 14.607 1.00 88.06 332 TYR A CA 1
ATOM 2760 C C . TYR A 1 332 ? -11.530 5.301 14.077 1.00 88.06 332 TYR A C 1
ATOM 2762 O O . TYR A 1 332 ? -11.664 5.499 12.869 1.00 88.06 332 TYR A O 1
ATOM 2770 N N . ASN A 1 333 ? -11.710 6.269 14.979 1.00 87.88 333 ASN A N 1
ATOM 2771 C CA . ASN A 1 333 ? -12.137 7.616 14.623 1.00 87.88 333 ASN A CA 1
ATOM 2772 C C . ASN A 1 333 ? -11.105 8.327 13.733 1.00 87.88 333 ASN A C 1
ATOM 2774 O O . ASN A 1 333 ? -11.490 8.973 12.759 1.00 87.88 333 ASN A O 1
ATOM 2778 N N . LYS A 1 334 ? -9.803 8.142 13.993 1.00 89.69 334 LYS A N 1
ATOM 2779 C CA . LYS A 1 334 ? -8.724 8.658 13.131 1.00 89.69 334 LYS A CA 1
ATOM 2780 C C . LYS A 1 334 ? -8.801 8.077 11.716 1.00 89.69 334 LYS A C 1
ATOM 2782 O O . LYS A 1 334 ? -8.851 8.841 10.756 1.00 89.69 334 LYS A O 1
ATOM 2787 N N . MET A 1 335 ? -8.919 6.752 11.585 1.00 91.81 335 MET A N 1
ATOM 2788 C CA . MET A 1 335 ? -9.074 6.080 10.285 1.00 91.81 335 MET A CA 1
ATOM 2789 C C . MET A 1 335 ? -10.318 6.559 9.533 1.00 91.81 335 MET A C 1
ATOM 2791 O O . MET A 1 335 ? -10.257 6.843 8.335 1.00 91.81 335 MET A O 1
ATOM 2795 N N . LEU A 1 336 ? -11.446 6.688 10.234 1.00 90.94 336 LEU A N 1
ATOM 2796 C CA . LEU A 1 336 ? -12.696 7.167 9.652 1.00 90.94 336 LEU A CA 1
ATOM 2797 C C . LEU A 1 336 ? -12.604 8.635 9.204 1.00 90.94 336 LEU A C 1
ATOM 2799 O O . LEU A 1 336 ? -13.127 8.995 8.145 1.00 90.94 336 LEU A O 1
ATOM 2803 N N . SER A 1 337 ? -11.926 9.478 9.984 1.00 88.88 337 SER A N 1
ATOM 2804 C CA . SER A 1 337 ? -11.673 10.885 9.658 1.00 88.88 337 SER A CA 1
ATOM 2805 C C . SER A 1 337 ? -10.786 11.029 8.419 1.00 88.88 337 SER A C 1
ATOM 2807 O O . SER A 1 337 ? -11.085 11.822 7.522 1.00 88.88 337 SER A O 1
ATOM 2809 N N . THR A 1 338 ? -9.747 10.204 8.302 1.00 90.56 338 THR A N 1
ATOM 2810 C CA . THR A 1 338 ? -8.859 10.194 7.131 1.00 90.56 338 THR A CA 1
ATOM 2811 C C . THR A 1 338 ? -9.593 9.731 5.873 1.00 90.56 338 THR A C 1
ATOM 2813 O O . THR A 1 338 ? -9.530 10.418 4.853 1.00 90.56 338 THR A O 1
ATOM 2816 N N . LEU A 1 339 ? -10.413 8.674 5.965 1.00 91.19 339 LEU A N 1
ATOM 2817 C CA . LEU A 1 339 ? -11.302 8.248 4.872 1.00 91.19 339 LEU A CA 1
ATOM 2818 C C . LEU A 1 339 ? -12.254 9.363 4.418 1.00 91.19 339 LEU A C 1
ATOM 2820 O O . LEU A 1 339 ? -12.442 9.566 3.220 1.00 91.19 339 LEU A O 1
ATOM 2824 N N . SER A 1 340 ? -12.861 10.076 5.370 1.00 89.00 340 SER A N 1
ATOM 2825 C CA . SER A 1 340 ? -13.757 11.211 5.108 1.00 89.00 340 SER A CA 1
ATOM 2826 C C . SER A 1 340 ? -13.038 12.343 4.379 1.00 89.00 340 SER A C 1
ATOM 2828 O O . SER A 1 340 ? -13.514 12.852 3.363 1.00 89.00 340 SER A O 1
ATOM 2830 N N . THR A 1 341 ? -11.859 12.702 4.881 1.00 86.50 341 THR A N 1
ATOM 2831 C CA . THR A 1 341 ? -11.030 13.780 4.346 1.00 86.50 341 THR A CA 1
ATOM 2832 C C . THR A 1 341 ? -10.629 13.494 2.905 1.00 86.50 341 THR A C 1
ATOM 2834 O O . THR A 1 341 ? -10.830 14.338 2.033 1.00 86.50 341 THR A O 1
ATOM 2837 N N . ASP A 1 342 ? -10.112 12.300 2.626 1.00 86.88 342 ASP A N 1
ATOM 2838 C CA . ASP A 1 342 ? -9.666 11.948 1.279 1.00 86.88 342 ASP A CA 1
ATOM 2839 C C . ASP A 1 342 ? -10.844 11.743 0.317 1.00 86.88 342 ASP A C 1
ATOM 2841 O O . ASP A 1 342 ? -10.779 12.165 -0.836 1.00 86.88 342 ASP A O 1
ATOM 2845 N N . TYR A 1 343 ? -11.977 11.212 0.790 1.00 87.06 343 TYR A N 1
ATOM 2846 C CA . TYR A 1 343 ? -13.205 11.186 -0.008 1.00 87.06 343 TYR A CA 1
ATOM 2847 C C . TYR A 1 343 ? -13.651 12.592 -0.429 1.00 87.06 343 TYR A C 1
ATOM 2849 O O . TYR A 1 343 ? -13.985 12.804 -1.596 1.00 87.06 343 TYR A O 1
ATOM 2857 N N . ASN A 1 344 ? -13.637 13.557 0.495 1.00 84.44 344 ASN A N 1
ATOM 2858 C CA . ASN A 1 344 ? -14.003 14.940 0.194 1.00 84.44 344 ASN A CA 1
ATOM 2859 C C . ASN A 1 344 ? -13.007 15.589 -0.775 1.00 84.44 344 ASN A C 1
ATOM 2861 O O . ASN A 1 344 ? -13.443 16.204 -1.741 1.00 84.44 344 ASN A O 1
ATOM 2865 N N . LYS A 1 345 ? -11.696 15.353 -0.620 1.00 84.44 345 LYS A N 1
ATOM 2866 C CA . LYS A 1 345 ? -10.696 15.804 -1.606 1.00 84.44 345 LYS A CA 1
ATOM 2867 C C . LYS A 1 345 ? -10.987 15.258 -3.004 1.00 84.44 345 LYS A C 1
ATOM 2869 O O . LYS A 1 345 ? -10.906 15.999 -3.980 1.00 84.44 345 LYS A O 1
ATOM 2874 N N . LEU A 1 346 ? -11.312 13.967 -3.122 1.00 81.50 346 LEU A N 1
ATOM 2875 C CA . LEU A 1 346 ? -11.659 13.367 -4.412 1.00 81.50 346 LEU A CA 1
ATOM 2876 C C . LEU A 1 346 ? -12.950 13.964 -4.979 1.00 81.50 346 LEU A C 1
ATOM 2878 O O . LEU A 1 346 ? -13.016 14.278 -6.165 1.00 81.50 346 LEU A O 1
ATOM 2882 N N . LYS A 1 347 ? -13.962 14.144 -4.127 1.00 81.75 347 LYS A N 1
ATOM 2883 C CA . LYS A 1 347 ? -15.229 14.781 -4.485 1.00 81.75 347 LYS A CA 1
ATOM 2884 C C . LYS A 1 347 ? -15.013 16.201 -5.016 1.00 81.75 347 LYS A C 1
ATOM 2886 O O . LYS A 1 347 ? -15.603 16.538 -6.036 1.00 81.75 347 LYS A O 1
ATOM 2891 N N . ASP A 1 348 ? -14.168 16.998 -4.371 1.00 81.12 348 ASP A N 1
ATOM 2892 C CA . ASP A 1 348 ? -13.887 18.382 -4.771 1.00 81.12 348 ASP A CA 1
ATOM 2893 C C . ASP A 1 348 ? -13.151 18.455 -6.119 1.00 81.12 348 ASP A C 1
ATOM 2895 O O . ASP A 1 348 ? -13.357 19.388 -6.891 1.00 81.12 348 ASP A O 1
ATOM 2899 N N . LYS A 1 349 ? -12.346 17.434 -6.451 1.00 79.06 349 LYS A N 1
ATOM 2900 C CA . LYS A 1 349 ? -11.701 17.294 -7.770 1.00 79.06 349 LYS A CA 1
ATOM 2901 C C . LYS A 1 349 ? -12.669 16.883 -8.896 1.00 79.06 349 LYS A C 1
ATOM 2903 O O . LYS A 1 349 ? -12.321 16.990 -10.072 1.00 79.06 349 LYS A O 1
ATOM 2908 N N . CYS A 1 350 ? -13.868 16.395 -8.582 1.00 76.31 350 CYS A N 1
ATOM 2909 C CA . CYS A 1 350 ? -14.840 15.936 -9.576 1.00 76.31 350 CYS A CA 1
ATOM 2910 C C . CYS A 1 350 ? -15.687 17.092 -10.151 1.00 76.31 350 CYS A C 1
ATOM 2912 O O . CYS A 1 350 ? -16.713 17.452 -9.580 1.00 76.31 350 CYS A O 1
ATOM 2914 N N . ASN A 1 351 ? -15.356 17.592 -11.348 1.00 64.38 351 ASN A N 1
ATOM 2915 C CA . ASN A 1 351 ? -16.091 18.677 -12.036 1.00 64.38 351 ASN A CA 1
ATOM 2916 C C . ASN A 1 351 ? -17.311 18.207 -12.863 1.00 64.38 351 ASN A C 1
ATOM 2918 O O . ASN A 1 351 ? -17.551 18.683 -13.974 1.00 64.38 351 ASN A O 1
ATOM 2922 N N . ASN A 1 352 ? -18.107 17.263 -12.358 1.00 58.88 352 ASN A N 1
ATOM 2923 C CA . ASN A 1 352 ? -19.178 16.658 -13.158 1.00 58.88 352 ASN A CA 1
ATOM 2924 C C . ASN A 1 352 ? -20.572 17.270 -12.940 1.00 58.88 352 ASN A C 1
ATOM 2926 O O . ASN A 1 352 ? -20.986 17.580 -11.830 1.00 58.88 352 ASN A O 1
ATOM 2930 N N . THR A 1 353 ? -21.366 17.277 -14.017 1.00 54.94 353 THR A N 1
ATOM 2931 C CA . THR A 1 353 ? -22.818 17.560 -14.067 1.00 54.94 353 THR A CA 1
ATOM 2932 C C . THR A 1 353 ? -23.678 16.533 -13.295 1.00 54.94 353 THR A C 1
ATOM 2934 O O . THR A 1 353 ? -24.895 16.679 -13.213 1.00 54.94 353 THR A O 1
ATOM 2937 N N . LEU A 1 354 ? -23.068 15.464 -12.762 1.00 59.38 354 LEU A N 1
ATOM 2938 C CA . LEU A 1 354 ? -23.711 14.388 -11.996 1.00 59.38 354 LEU A CA 1
ATOM 2939 C C . LEU A 1 354 ? -23.421 14.564 -10.496 1.00 59.38 354 LEU A C 1
ATOM 2941 O O . LEU A 1 354 ? -22.255 14.728 -10.139 1.00 59.38 354 LEU A O 1
ATOM 2945 N N . PRO A 1 355 ? -24.427 14.456 -9.609 1.00 62.28 355 PRO A N 1
ATOM 2946 C CA . PRO A 1 355 ? -24.223 14.644 -8.178 1.00 62.28 355 PRO A CA 1
ATOM 2947 C C . PRO A 1 355 ? -23.333 13.534 -7.601 1.00 62.28 355 PRO A C 1
ATOM 2949 O O . PRO A 1 355 ? -23.708 12.357 -7.576 1.00 62.28 355 PRO A O 1
ATOM 2952 N N . PHE A 1 356 ? -22.144 13.913 -7.129 1.00 71.81 356 PHE A N 1
ATOM 2953 C CA . PHE A 1 356 ? -21.308 13.061 -6.289 1.00 71.81 356 PHE A CA 1
ATOM 2954 C C . PHE A 1 356 ? -21.931 13.018 -4.885 1.00 71.81 356 PHE A C 1
ATOM 2956 O O . PHE A 1 356 ? -22.216 14.081 -4.323 1.00 71.81 356 PHE A O 1
ATOM 2963 N N . PRO A 1 357 ? -22.212 11.833 -4.317 1.00 79.50 357 PRO A N 1
ATOM 2964 C CA . PRO A 1 357 ? -22.967 11.755 -3.075 1.00 79.50 357 PRO A CA 1
ATOM 2965 C C . PRO A 1 357 ? -22.151 12.345 -1.916 1.00 79.50 357 PRO A C 1
ATOM 2967 O O . PRO A 1 357 ? -20.954 12.102 -1.790 1.00 79.50 357 PRO A O 1
ATOM 2970 N N . SER A 1 358 ? -22.783 13.153 -1.069 1.00 79.38 358 SER A N 1
ATOM 2971 C CA . SER A 1 358 ? -22.135 13.686 0.132 1.00 79.38 358 SER A CA 1
ATOM 2972 C C . SER A 1 358 ? -22.160 12.649 1.248 1.00 79.38 358 SER A C 1
ATOM 2974 O O . SER A 1 358 ? -23.154 11.948 1.429 1.00 79.38 358 SER A O 1
ATOM 2976 N N . ILE A 1 359 ? -21.086 12.592 2.029 1.00 82.44 359 ILE A N 1
ATOM 2977 C CA . ILE A 1 359 ? -21.141 12.018 3.370 1.00 82.44 359 ILE A CA 1
ATOM 2978 C C . ILE A 1 359 ? -21.786 13.069 4.282 1.00 82.44 359 ILE A C 1
ATOM 2980 O O . ILE A 1 359 ? -21.269 14.173 4.423 1.00 82.44 359 ILE A O 1
ATOM 2984 N N . GLU A 1 360 ? -22.965 12.787 4.835 1.00 66.75 360 GLU A N 1
ATOM 2985 C CA . GLU A 1 360 ? -23.544 13.647 5.870 1.00 66.75 360 GLU A CA 1
ATOM 2986 C C . GLU A 1 360 ? -22.722 13.462 7.149 1.00 66.75 360 GLU A C 1
ATOM 2988 O O . GLU A 1 360 ? -22.796 12.422 7.808 1.00 66.75 360 GLU A O 1
ATOM 2993 N N . THR A 1 361 ? -21.904 14.453 7.495 1.00 52.72 361 THR A N 1
ATOM 2994 C CA . THR A 1 361 ? -21.299 14.540 8.821 1.00 52.72 361 THR A CA 1
ATOM 2995 C C . THR A 1 361 ? -22.377 15.001 9.793 1.00 52.72 361 THR A C 1
ATOM 2997 O O . THR A 1 361 ? -22.771 16.165 9.803 1.00 52.72 361 THR A O 1
ATOM 3000 N N . ILE A 1 362 ? -22.885 14.088 10.623 1.00 44.78 362 ILE A N 1
ATOM 3001 C CA . ILE A 1 362 ? -23.652 14.492 11.804 1.00 44.78 362 ILE A CA 1
ATOM 3002 C C . ILE A 1 362 ? -22.653 15.207 12.718 1.00 44.78 362 ILE A C 1
ATOM 3004 O O . ILE A 1 362 ? -21.795 14.569 13.325 1.00 44.78 362 ILE A O 1
ATOM 3008 N N . GLN A 1 363 ? -22.708 16.539 12.729 1.00 36.22 363 GLN A N 1
ATOM 3009 C CA . GLN A 1 363 ? -21.923 17.378 13.624 1.00 36.22 363 GLN A CA 1
ATOM 3010 C C . GLN A 1 363 ? -22.294 17.037 15.069 1.00 36.22 363 GLN A C 1
ATOM 3012 O O . GLN A 1 363 ? -23.339 17.460 15.556 1.00 36.22 363 GLN A O 1
ATOM 3017 N N . ASN A 1 364 ? -21.418 16.317 15.764 1.00 31.33 364 ASN A N 1
ATOM 3018 C CA . ASN A 1 364 ? -21.301 16.478 17.204 1.00 31.33 364 ASN A CA 1
ATOM 3019 C C . ASN A 1 364 ? -20.237 17.558 17.428 1.00 31.33 364 ASN A C 1
ATOM 3021 O O . ASN A 1 364 ? -19.125 17.478 16.912 1.00 31.33 364 ASN A O 1
ATOM 3025 N N . SER A 1 365 ? -20.661 18.628 18.085 1.00 34.28 365 SER A N 1
ATOM 3026 C CA . SER A 1 365 ? -19.985 19.911 18.228 1.00 34.28 365 SER A CA 1
ATOM 3027 C C . SER A 1 365 ? -18.623 19.860 18.936 1.00 34.28 365 SER A C 1
ATOM 3029 O O . SER A 1 365 ? -18.442 19.097 19.878 1.00 34.28 365 SER A O 1
ATOM 3031 N N . GLU A 1 366 ? -17.779 20.820 18.534 1.00 33.00 366 GLU A N 1
ATOM 3032 C CA . GLU A 1 366 ? -16.602 21.418 19.198 1.00 33.00 366 GLU A CA 1
ATOM 3033 C C . GLU A 1 366 ? -15.175 20.905 18.892 1.00 33.00 366 GLU A C 1
ATOM 3035 O O . GLU A 1 366 ? -14.747 19.825 19.276 1.00 33.00 366 GLU A O 1
ATOM 3040 N N . LEU A 1 367 ? -14.437 21.843 18.271 1.00 36.59 367 LEU A N 1
ATOM 3041 C CA . LEU A 1 367 ? -12.989 22.077 18.194 1.00 36.59 367 LEU A CA 1
ATOM 3042 C C . LEU A 1 367 ? -12.064 20.993 17.609 1.00 36.59 367 LEU A C 1
ATOM 3044 O O . LEU A 1 367 ? -11.661 20.043 18.264 1.00 36.59 367 LEU A O 1
ATOM 3048 N N . THR A 1 368 ? -11.483 21.321 16.451 1.00 26.36 368 THR A N 1
ATOM 3049 C CA . THR A 1 368 ? -10.059 21.711 16.399 1.00 26.36 368 THR A CA 1
ATOM 3050 C C . THR A 1 368 ? -9.804 22.593 15.178 1.00 26.36 368 THR A C 1
ATOM 3052 O O . THR A 1 368 ? -9.845 22.166 14.031 1.00 26.36 368 THR A O 1
ATOM 3055 N N . SER A 1 369 ? -9.572 23.873 15.459 1.00 39.25 369 SER A N 1
ATOM 3056 C CA . SER A 1 369 ? -8.950 24.826 14.549 1.00 39.25 369 SER A CA 1
ATOM 3057 C C . SER A 1 369 ? -7.440 24.657 14.681 1.00 39.25 369 SER A C 1
ATOM 3059 O O . SER A 1 369 ? -6.937 24.893 15.777 1.00 39.25 369 SER A O 1
ATOM 3061 N N . ALA A 1 370 ? -6.741 24.308 13.599 1.00 27.50 370 ALA A N 1
ATOM 3062 C CA . ALA A 1 370 ? -5.466 24.923 13.205 1.00 27.50 370 ALA A CA 1
ATOM 3063 C C . ALA A 1 370 ? -4.862 24.225 11.972 1.00 27.50 370 ALA A C 1
ATOM 3065 O O . ALA A 1 370 ? -4.710 23.010 11.947 1.00 27.50 370 ALA A O 1
ATOM 3066 N N . GLN A 1 371 ? -4.456 25.059 11.009 1.00 28.92 371 GLN A N 1
ATOM 3067 C CA . GLN A 1 371 ? -3.496 24.806 9.926 1.00 28.92 371 GLN A CA 1
ATOM 3068 C C . GLN A 1 371 ? -3.915 23.861 8.789 1.00 28.92 371 GLN A C 1
ATOM 3070 O O . GLN A 1 371 ? -3.417 22.753 8.627 1.00 28.92 371 GLN A O 1
ATOM 3075 N N . THR A 1 372 ? -4.716 24.404 7.873 1.00 25.86 372 THR A N 1
ATOM 3076 C CA . THR A 1 372 ? -4.544 24.131 6.441 1.00 25.86 372 THR A CA 1
ATOM 3077 C C . THR A 1 372 ? -3.570 25.165 5.874 1.00 25.86 372 THR A C 1
ATOM 3079 O O . THR A 1 372 ? -3.965 26.293 5.581 1.00 25.86 372 THR A O 1
ATOM 3082 N N . SER A 1 373 ? -2.292 24.815 5.741 1.00 26.47 373 SER A N 1
ATOM 3083 C CA . SER A 1 373 ? -1.440 25.467 4.745 1.00 26.47 373 SER A CA 1
ATOM 3084 C C . SER A 1 373 ? -1.650 24.740 3.424 1.00 26.47 373 SER A C 1
ATOM 3086 O O . SER A 1 373 ? -1.351 23.551 3.304 1.00 26.47 373 SER A O 1
ATOM 3088 N N . GLU A 1 374 ? -2.215 25.462 2.463 1.00 32.97 374 GLU A N 1
ATOM 3089 C CA . GLU A 1 374 ? -2.311 25.073 1.063 1.00 32.97 374 GLU A CA 1
ATOM 3090 C C . GLU A 1 374 ? -0.941 24.666 0.512 1.00 32.97 374 GLU A C 1
ATOM 3092 O O . GLU A 1 374 ? -0.040 25.493 0.411 1.00 32.97 374 GLU A O 1
ATOM 3097 N N . VAL A 1 375 ? -0.830 23.415 0.068 1.00 26.56 375 VAL A N 1
ATOM 3098 C CA . VAL A 1 375 ? -0.131 23.074 -1.173 1.00 26.56 375 VAL A CA 1
ATOM 3099 C C . VAL A 1 375 ? -0.978 22.004 -1.853 1.00 26.56 375 VAL A C 1
ATOM 3101 O O . VAL A 1 375 ? -1.083 20.871 -1.383 1.00 26.56 375 VAL A O 1
ATOM 3104 N N . ALA A 1 376 ? -1.654 22.382 -2.934 1.00 28.16 376 ALA A N 1
ATOM 3105 C CA . ALA A 1 376 ? -2.327 21.438 -3.809 1.00 28.16 376 ALA A CA 1
ATOM 3106 C C . ALA A 1 376 ? -1.260 20.668 -4.605 1.00 28.16 376 ALA A C 1
ATOM 3108 O O . ALA A 1 376 ? -0.876 21.094 -5.690 1.00 28.16 376 ALA A O 1
ATOM 3109 N N . SER A 1 377 ? -0.766 19.550 -4.065 1.00 31.98 377 SER A N 1
ATOM 3110 C CA . SER A 1 377 ? 0.001 18.583 -4.858 1.00 31.98 377 SER A CA 1
ATOM 3111 C C . SER A 1 377 ? -0.977 17.738 -5.680 1.00 31.98 377 SER A C 1
ATOM 3113 O O . SER A 1 377 ? -1.840 17.027 -5.151 1.00 31.98 377 SER A O 1
ATOM 3115 N N . SER A 1 378 ? -0.875 17.886 -6.998 1.00 29.73 378 SER A N 1
ATOM 3116 C CA . SER A 1 378 ? -1.490 17.043 -8.022 1.00 29.73 378 SER A CA 1
ATOM 3117 C C . SER A 1 378 ? -0.957 15.616 -7.905 1.00 29.73 378 SER A C 1
ATOM 3119 O O . SER A 1 378 ? 0.233 15.423 -7.687 1.00 29.73 378 SER A O 1
ATOM 3121 N N . SER A 1 379 ? -1.825 14.616 -8.039 1.00 39.41 379 SER A N 1
ATOM 3122 C CA . SER A 1 379 ? -1.442 13.204 -7.960 1.00 39.41 379 SER A CA 1
ATOM 3123 C C . SER A 1 379 ? -1.951 12.533 -9.225 1.00 39.41 379 SER A C 1
ATOM 3125 O O . SER A 1 379 ? -3.148 12.245 -9.327 1.00 39.41 379 SER A O 1
ATOM 3127 N N . SER A 1 380 ? -1.049 12.315 -10.175 1.00 35.38 380 SER A N 1
ATOM 3128 C CA . SER A 1 380 ? -1.352 11.664 -11.443 1.00 35.38 380 SER A CA 1
ATOM 3129 C C . SER A 1 380 ? -1.713 10.202 -11.176 1.00 35.38 380 SER A C 1
ATOM 3131 O O . SER A 1 380 ? -0.986 9.485 -10.492 1.00 35.38 380 SER A O 1
ATOM 3133 N N . SER A 1 381 ? -2.831 9.718 -11.723 1.00 37.00 381 SER A N 1
ATOM 3134 C CA . SER A 1 381 ? -3.153 8.288 -11.697 1.00 37.00 381 SER A CA 1
ATOM 3135 C C . SER A 1 381 ? -2.169 7.559 -12.606 1.00 37.00 381 SER A C 1
ATOM 3137 O O . SER A 1 381 ? -2.333 7.529 -13.826 1.00 37.00 381 SER A O 1
ATOM 3139 N N . ILE A 1 382 ? -1.108 7.036 -12.015 1.00 40.12 382 ILE A N 1
ATOM 3140 C CA . ILE A 1 382 ? -0.034 6.404 -12.751 1.00 40.12 382 ILE A CA 1
ATOM 3141 C C . ILE A 1 382 ? -0.325 4.914 -12.920 1.00 40.12 382 ILE A C 1
ATOM 3143 O O . ILE A 1 382 ? -0.700 4.198 -11.996 1.00 40.12 382 ILE A O 1
ATOM 3147 N N . SER A 1 383 ? -0.220 4.460 -14.167 1.00 41.00 383 SER A N 1
ATOM 3148 C CA . SER A 1 383 ? -0.295 3.047 -14.520 1.00 41.00 383 SER A CA 1
ATOM 3149 C C . SER A 1 383 ? 0.879 2.291 -13.883 1.00 41.00 383 SER A C 1
ATOM 3151 O O . SER A 1 383 ? 2.002 2.799 -13.873 1.00 41.00 383 SER A O 1
ATOM 3153 N N . LYS A 1 384 ? 0.640 1.041 -13.449 1.00 45.75 384 LYS A N 1
ATOM 3154 C CA . LYS A 1 384 ? 1.603 0.082 -12.847 1.00 45.75 384 LYS A CA 1
ATOM 3155 C C . LYS A 1 384 ? 2.954 -0.041 -13.578 1.00 45.75 384 LYS A C 1
ATOM 3157 O O . LYS A 1 384 ? 3.921 -0.566 -13.035 1.00 45.75 384 LYS A O 1
ATOM 3162 N N . ASN A 1 385 ? 3.041 0.468 -14.803 1.00 47.94 385 ASN A N 1
ATOM 3163 C CA . ASN A 1 385 ? 4.230 0.491 -15.644 1.00 47.94 385 ASN A CA 1
ATOM 3164 C C . ASN A 1 385 ? 5.344 1.449 -15.154 1.00 47.94 385 ASN A C 1
ATOM 3166 O O . ASN A 1 385 ? 6.482 1.309 -15.596 1.00 47.94 385 ASN A O 1
ATOM 3170 N N . ILE A 1 386 ? 5.083 2.389 -14.235 1.00 44.59 386 ILE A N 1
ATOM 3171 C CA . ILE A 1 386 ? 6.097 3.366 -13.778 1.00 44.59 386 ILE A CA 1
ATOM 3172 C C . ILE A 1 386 ? 7.149 2.781 -12.830 1.00 44.59 386 ILE A C 1
ATOM 3174 O O . ILE A 1 386 ? 8.331 3.113 -12.955 1.00 44.59 386 ILE A O 1
ATOM 3178 N N . PHE A 1 387 ? 6.782 1.846 -11.952 1.00 42.78 387 PHE A N 1
ATOM 3179 C CA . PHE A 1 387 ? 7.755 1.141 -11.101 1.00 42.78 387 PHE A CA 1
ATOM 3180 C C . PHE A 1 387 ? 8.736 0.287 -11.910 1.00 42.78 387 PHE A C 1
ATOM 3182 O O . PHE A 1 387 ? 9.937 0.232 -11.613 1.00 42.78 387 PHE A O 1
ATOM 3189 N N . THR A 1 388 ? 8.224 -0.335 -12.970 1.00 48.69 388 THR A N 1
ATOM 3190 C CA . THR A 1 388 ? 9.012 -1.082 -13.947 1.00 48.69 388 THR A CA 1
ATOM 3191 C C . THR A 1 388 ? 10.050 -0.170 -14.602 1.00 48.69 388 THR A C 1
ATOM 3193 O O . THR A 1 388 ? 11.222 -0.538 -14.672 1.00 48.69 388 THR A O 1
ATOM 3196 N N . VAL A 1 389 ? 9.658 1.062 -14.958 1.00 44.94 389 VAL A N 1
ATOM 3197 C CA . VAL A 1 389 ? 10.526 2.060 -15.599 1.00 44.94 389 VAL A CA 1
ATOM 3198 C C . VAL A 1 389 ? 11.556 2.683 -14.647 1.00 44.94 389 VAL A C 1
ATOM 3200 O O . VAL A 1 389 ? 12.704 2.888 -15.034 1.00 44.94 389 VAL A O 1
ATOM 3203 N N . LEU A 1 390 ? 11.221 2.934 -13.380 1.00 49.06 390 LEU A N 1
ATOM 3204 C CA . LEU A 1 390 ? 12.182 3.479 -12.407 1.00 49.06 390 LEU A CA 1
ATOM 3205 C C . LEU A 1 390 ? 13.288 2.474 -12.037 1.00 49.06 390 LEU A C 1
ATOM 3207 O O . LEU A 1 390 ? 14.444 2.864 -11.850 1.00 49.06 390 LEU A O 1
ATOM 3211 N N . SER A 1 391 ? 12.972 1.174 -12.032 1.00 50.84 391 SER A N 1
ATOM 3212 C CA . SER A 1 391 ? 13.950 0.088 -11.834 1.00 50.84 391 SER A CA 1
ATOM 3213 C C . SER A 1 391 ? 15.043 0.059 -12.919 1.00 50.84 391 SER A C 1
ATOM 3215 O O . SER A 1 391 ? 16.150 -0.435 -12.686 1.00 50.84 391 SER A O 1
ATOM 3217 N N . ILE A 1 392 ? 14.765 0.638 -14.093 1.00 53.72 392 ILE A N 1
ATOM 3218 C CA . ILE A 1 392 ? 15.702 0.757 -15.217 1.00 53.72 392 ILE A CA 1
ATOM 3219 C C . ILE A 1 392 ? 16.875 1.669 -14.854 1.00 53.72 392 ILE A C 1
ATOM 3221 O O . ILE A 1 392 ? 18.013 1.345 -15.186 1.00 53.72 392 ILE A O 1
ATOM 3225 N N . PHE A 1 393 ? 16.649 2.774 -14.139 1.00 52.94 393 PHE A N 1
ATOM 3226 C CA . PHE A 1 393 ? 17.717 3.722 -13.795 1.00 52.94 393 PHE A CA 1
ATOM 3227 C C . PHE A 1 393 ? 18.767 3.105 -12.853 1.00 52.94 393 PHE A C 1
ATOM 3229 O O . PHE A 1 393 ? 19.962 3.353 -13.020 1.00 52.94 393 PHE A O 1
ATOM 3236 N N . GLY A 1 394 ? 18.348 2.222 -11.937 1.00 49.88 394 GLY A N 1
ATOM 3237 C CA . GLY A 1 394 ? 19.258 1.444 -11.086 1.00 49.88 394 GLY A CA 1
ATOM 3238 C C . GLY A 1 394 ? 20.073 0.408 -11.869 1.00 49.88 394 GLY A C 1
ATOM 3239 O O . GLY A 1 394 ? 21.284 0.289 -11.670 1.00 49.88 394 GLY A O 1
ATOM 3240 N N . ALA A 1 395 ? 19.439 -0.289 -12.819 1.00 44.72 395 ALA A N 1
ATOM 3241 C CA . ALA A 1 395 ? 20.121 -1.218 -13.719 1.00 44.72 395 ALA A CA 1
ATOM 3242 C C . ALA A 1 395 ? 21.129 -0.492 -14.630 1.00 44.72 395 ALA A C 1
ATOM 3244 O O . ALA A 1 395 ? 22.251 -0.966 -14.797 1.00 44.72 395 ALA A O 1
ATOM 3245 N N . ILE A 1 396 ? 20.785 0.694 -15.147 1.00 50.41 396 ILE A N 1
ATOM 3246 C CA . ILE A 1 396 ? 21.703 1.523 -15.940 1.00 50.41 396 ILE A CA 1
ATOM 3247 C C . ILE A 1 396 ? 22.964 1.837 -15.125 1.00 50.41 396 ILE A C 1
ATOM 3249 O O . ILE A 1 396 ? 24.064 1.553 -15.585 1.00 50.41 396 ILE A O 1
ATOM 3253 N N . ALA A 1 397 ? 22.844 2.332 -13.892 1.00 48.03 397 ALA A N 1
ATOM 3254 C CA . ALA A 1 397 ? 24.017 2.629 -13.064 1.00 48.03 397 ALA A CA 1
ATOM 3255 C C . ALA A 1 397 ? 24.888 1.382 -12.778 1.00 48.03 397 ALA A C 1
ATOM 3257 O O . ALA A 1 397 ? 26.117 1.449 -12.869 1.00 48.03 397 ALA A O 1
ATOM 3258 N N . PHE A 1 398 ? 24.267 0.231 -12.493 1.00 40.91 398 PHE A N 1
ATOM 3259 C CA . PHE A 1 398 ? 24.968 -1.024 -12.197 1.00 40.91 398 PHE A CA 1
ATOM 3260 C C . PHE A 1 398 ? 25.711 -1.597 -13.418 1.00 40.91 398 PHE A C 1
ATOM 3262 O O . PHE A 1 398 ? 26.884 -1.966 -13.321 1.00 40.91 398 PHE A O 1
ATOM 3269 N N . PHE A 1 399 ? 25.074 -1.625 -14.591 1.00 41.56 399 PHE A N 1
ATOM 3270 C CA . PHE A 1 399 ? 25.669 -2.182 -15.813 1.00 41.56 399 PHE A CA 1
ATOM 3271 C C . PHE A 1 399 ? 26.691 -1.241 -16.460 1.00 41.56 399 PHE A C 1
ATOM 3273 O O . PHE A 1 399 ? 27.715 -1.696 -16.981 1.00 41.56 399 PHE A O 1
ATOM 3280 N N . LEU A 1 400 ? 26.492 0.073 -16.357 1.00 45.69 400 LEU A N 1
ATOM 3281 C CA . LEU A 1 400 ? 27.468 1.052 -16.833 1.00 45.69 400 LEU A CA 1
ATOM 3282 C C . LEU A 1 400 ? 28.759 1.052 -15.989 1.00 45.69 400 LEU A C 1
ATOM 3284 O O . LEU A 1 400 ? 29.845 1.261 -16.536 1.00 45.69 400 LEU A O 1
ATOM 3288 N N . GLY A 1 401 ? 28.680 0.703 -14.697 1.00 39.81 401 GLY A N 1
ATOM 3289 C CA . GLY A 1 401 ? 29.852 0.447 -13.848 1.00 39.81 401 GLY A CA 1
ATOM 3290 C C . GLY A 1 401 ? 30.678 -0.780 -14.274 1.00 39.81 401 GLY A C 1
ATOM 3291 O O . GLY A 1 401 ? 31.909 -0.772 -14.167 1.00 39.81 401 GLY A O 1
ATOM 3292 N N . ILE A 1 402 ? 30.038 -1.816 -14.831 1.00 36.88 402 ILE A N 1
ATOM 3293 C CA . ILE A 1 402 ? 30.722 -3.015 -15.354 1.00 36.88 402 ILE A CA 1
ATOM 3294 C C . ILE A 1 402 ? 31.514 -2.678 -16.629 1.00 36.88 402 ILE A C 1
ATOM 3296 O O . ILE A 1 402 ? 32.664 -3.104 -16.764 1.00 36.88 402 ILE A O 1
ATOM 3300 N N . SER A 1 403 ? 30.972 -1.839 -17.521 1.00 37.41 403 SER A N 1
ATOM 3301 C CA . SER A 1 403 ? 31.704 -1.376 -18.713 1.00 37.41 403 SER A CA 1
ATOM 3302 C C . SER A 1 403 ? 32.949 -0.546 -18.363 1.00 37.41 403 SER A C 1
ATOM 3304 O O . SER A 1 403 ? 33.956 -0.630 -19.073 1.00 37.41 403 SER A O 1
ATOM 3306 N N . TYR A 1 404 ? 32.914 0.228 -17.271 1.00 37.25 404 TYR A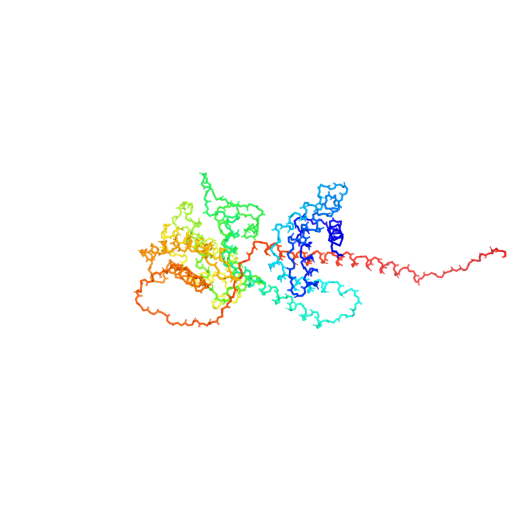 N 1
ATOM 3307 C CA . TYR A 1 404 ? 34.065 1.003 -16.787 1.00 37.25 404 TYR A CA 1
ATOM 3308 C C . TYR A 1 404 ? 35.191 0.094 -16.259 1.00 37.25 404 TYR A C 1
ATOM 3310 O O . TYR A 1 404 ? 36.374 0.315 -16.532 1.00 37.25 404 TYR A O 1
ATOM 3318 N N . LYS A 1 405 ? 34.835 -0.994 -15.562 1.00 30.53 405 LYS A N 1
ATOM 3319 C CA . LYS A 1 405 ? 35.796 -1.955 -14.992 1.00 30.53 405 LYS A CA 1
ATOM 3320 C C . LYS A 1 405 ? 36.526 -2.780 -16.062 1.00 30.53 405 LYS A C 1
ATOM 3322 O O . LYS A 1 405 ? 37.717 -3.051 -15.913 1.00 30.53 405 LYS A O 1
ATOM 3327 N N . THR A 1 406 ? 35.845 -3.146 -17.148 1.00 38.41 406 THR A N 1
ATOM 3328 C CA . THR A 1 406 ? 36.426 -3.958 -18.236 1.00 38.41 406 THR A CA 1
ATOM 3329 C C . THR A 1 406 ? 37.379 -3.151 -19.129 1.00 38.41 406 THR A C 1
ATOM 3331 O O . THR A 1 406 ? 38.413 -3.677 -19.539 1.00 38.41 406 THR A O 1
ATOM 3334 N N . LYS A 1 407 ? 37.116 -1.854 -19.364 1.00 38.66 407 LYS A N 1
ATOM 3335 C CA . LYS A 1 407 ? 38.031 -0.966 -20.116 1.00 38.66 407 LYS A CA 1
ATOM 3336 C C . LYS A 1 407 ? 39.302 -0.604 -19.341 1.00 38.66 407 LYS A C 1
ATOM 3338 O O . LYS A 1 407 ? 40.377 -0.618 -19.926 1.00 38.66 407 LYS A O 1
ATOM 3343 N N . ASN A 1 408 ? 39.221 -0.372 -18.028 1.00 38.50 408 ASN A N 1
ATOM 3344 C CA . ASN A 1 408 ? 40.419 -0.096 -17.220 1.00 38.50 408 ASN A CA 1
ATOM 3345 C C . ASN A 1 408 ? 41.381 -1.290 -17.134 1.00 38.50 408 ASN A C 1
ATOM 3347 O O . ASN A 1 408 ? 42.581 -1.087 -16.991 1.00 38.50 408 ASN A O 1
ATOM 3351 N N . LYS A 1 409 ? 40.885 -2.529 -17.258 1.00 39.47 409 LYS A N 1
ATOM 3352 C CA . LYS A 1 409 ? 41.743 -3.719 -17.380 1.00 39.47 409 LYS A CA 1
ATOM 3353 C C . LYS A 1 409 ? 42.504 -3.744 -18.708 1.00 39.47 409 LYS A C 1
ATOM 3355 O O . LYS A 1 409 ? 43.706 -3.971 -18.701 1.00 39.47 409 LYS A O 1
ATOM 3360 N N . LYS A 1 410 ? 41.825 -3.414 -19.811 1.00 39.03 410 LYS A N 1
ATOM 3361 C CA . LYS A 1 410 ? 42.418 -3.357 -21.155 1.00 39.03 410 LYS A CA 1
ATOM 3362 C C . LYS A 1 410 ? 43.460 -2.238 -21.288 1.00 39.03 410 LYS A C 1
ATOM 3364 O O . LYS A 1 410 ? 44.555 -2.473 -21.777 1.00 39.03 410 LYS A O 1
ATOM 3369 N N . ASN A 1 411 ? 43.170 -1.064 -20.721 1.00 36.56 411 ASN A N 1
ATOM 3370 C CA . ASN A 1 411 ? 44.115 0.057 -20.672 1.00 36.56 411 ASN A CA 1
ATOM 3371 C C . ASN A 1 411 ? 45.310 -0.213 -19.737 1.00 36.56 411 ASN A C 1
ATOM 3373 O O . ASN A 1 411 ? 46.352 0.418 -19.880 1.00 36.56 411 ASN A O 1
ATOM 3377 N N . LYS A 1 412 ? 45.179 -1.121 -18.759 1.00 37.62 412 LYS A N 1
ATOM 3378 C CA . LYS A 1 412 ? 46.292 -1.526 -17.890 1.00 37.62 412 LYS A CA 1
ATOM 3379 C C . LYS A 1 412 ? 47.210 -2.542 -18.582 1.00 37.62 412 LYS A C 1
ATOM 3381 O O . LYS A 1 412 ? 48.419 -2.404 -18.467 1.00 37.62 412 LYS A O 1
ATOM 3386 N N . GLU A 1 413 ? 46.652 -3.480 -19.349 1.00 43.16 413 GLU A N 1
ATOM 3387 C CA . GLU A 1 413 ? 47.420 -4.421 -20.186 1.00 43.16 413 GLU A CA 1
ATOM 3388 C C . GLU A 1 413 ? 48.150 -3.711 -21.344 1.00 43.16 413 GLU A C 1
ATOM 3390 O O . GLU A 1 413 ? 49.317 -4.004 -21.599 1.00 43.16 413 GLU A O 1
ATOM 3395 N N . GLU A 1 414 ? 47.526 -2.719 -21.993 1.00 38.00 414 GLU A N 1
ATOM 3396 C CA . GLU A 1 414 ? 48.191 -1.907 -23.029 1.00 38.00 414 GLU A CA 1
ATOM 3397 C C . GLU A 1 414 ? 49.317 -1.032 -22.446 1.00 38.00 414 GLU A C 1
ATOM 3399 O O . GLU A 1 414 ? 50.396 -0.957 -23.037 1.00 38.00 414 GLU A O 1
ATOM 3404 N N . ASN A 1 415 ? 49.125 -0.455 -21.252 1.00 35.19 415 ASN A N 1
ATOM 3405 C CA . ASN A 1 415 ? 50.155 0.341 -20.571 1.00 35.19 415 ASN A CA 1
ATOM 3406 C C . ASN A 1 415 ? 51.297 -0.499 -19.967 1.00 35.19 415 ASN A C 1
ATOM 3408 O O . ASN A 1 415 ? 52.414 0.003 -19.871 1.00 35.19 415 ASN A O 1
ATOM 3412 N N . GLU A 1 416 ? 51.063 -1.759 -19.581 1.00 35.69 416 GLU A N 1
ATOM 3413 C CA . GLU A 1 416 ? 52.136 -2.677 -19.160 1.00 35.69 416 GLU A CA 1
ATOM 3414 C C . GLU A 1 416 ? 52.939 -3.208 -20.365 1.00 35.69 416 GLU A C 1
ATOM 3416 O O . GLU A 1 416 ? 54.149 -3.395 -20.241 1.00 35.69 416 GLU A O 1
ATOM 3421 N N . SER A 1 417 ? 52.327 -3.348 -21.553 1.00 33.03 417 SER A N 1
ATOM 3422 C CA . SER A 1 417 ? 53.058 -3.709 -22.785 1.00 33.03 417 SER A CA 1
ATOM 3423 C C . SER A 1 417 ? 53.955 -2.581 -23.320 1.00 33.03 417 SER A C 1
ATOM 3425 O O . SER A 1 417 ? 54.964 -2.848 -23.962 1.00 33.03 417 SER A O 1
ATOM 3427 N N . LEU A 1 418 ? 53.643 -1.322 -22.991 1.00 33.69 418 LEU A N 1
ATOM 3428 C CA . LEU A 1 418 ? 54.403 -0.139 -23.419 1.00 33.69 418 LEU A CA 1
ATOM 3429 C C . LEU A 1 418 ? 55.623 0.187 -22.532 1.00 33.69 418 LEU A C 1
ATOM 3431 O O . LEU A 1 418 ? 56.348 1.136 -22.823 1.00 33.69 418 LEU A O 1
ATOM 3435 N N . ILE A 1 419 ? 55.880 -0.580 -21.464 1.00 34.38 419 ILE A N 1
ATOM 3436 C CA . ILE A 1 419 ? 57.030 -0.367 -20.559 1.00 34.38 419 ILE A CA 1
ATOM 3437 C C . ILE A 1 419 ? 58.198 -1.334 -20.850 1.00 34.38 419 ILE A C 1
ATOM 3439 O O . ILE A 1 419 ? 59.298 -1.160 -20.325 1.00 34.38 419 ILE A O 1
ATOM 3443 N N . CYS A 1 420 ? 58.036 -2.292 -21.763 1.00 32.09 420 CYS A N 1
ATOM 3444 C CA . CYS A 1 420 ? 59.103 -3.214 -22.157 1.00 32.09 420 CYS A CA 1
ATOM 3445 C C . CYS A 1 420 ? 59.497 -3.067 -23.629 1.00 32.09 420 CYS A C 1
ATOM 3447 O O . CYS A 1 420 ? 59.418 -4.044 -24.348 1.00 32.09 420 CYS A O 1
ATOM 3449 N N . ASP A 1 421 ? 59.947 -1.884 -24.065 1.00 34.09 421 ASP A N 1
ATOM 3450 C CA . ASP A 1 421 ? 60.663 -1.752 -25.354 1.00 34.09 421 ASP A CA 1
ATOM 3451 C C . ASP A 1 421 ? 61.700 -0.605 -25.412 1.00 34.09 421 ASP A C 1
ATOM 3453 O O . ASP A 1 421 ? 62.208 -0.259 -26.476 1.00 34.09 421 ASP A O 1
ATOM 3457 N N . SER A 1 422 ? 62.104 -0.029 -24.271 1.00 33.28 422 SER A N 1
ATOM 3458 C CA . SER A 1 422 ? 63.031 1.123 -24.255 1.00 33.28 422 SER A CA 1
ATOM 3459 C C . SER A 1 422 ? 64.500 0.796 -23.954 1.00 33.28 422 SER A C 1
ATOM 3461 O O . SER A 1 422 ? 65.260 1.714 -23.674 1.00 33.28 422 SER A O 1
ATOM 3463 N N . ASN A 1 423 ? 64.937 -0.468 -24.008 1.00 38.12 423 ASN A N 1
ATOM 3464 C CA . ASN A 1 423 ? 66.355 -0.829 -23.842 1.00 38.12 423 ASN A CA 1
ATOM 3465 C C . ASN A 1 423 ? 66.743 -2.053 -24.691 1.00 38.12 423 ASN A C 1
ATOM 3467 O O . ASN A 1 423 ? 66.813 -3.164 -24.176 1.00 38.12 423 ASN A O 1
ATOM 3471 N N . SER A 1 424 ? 67.045 -1.847 -25.975 1.00 30.30 424 SER A N 1
ATOM 3472 C CA . SER A 1 424 ? 68.001 -2.687 -26.712 1.00 30.30 424 SER A CA 1
ATOM 3473 C C . SER A 1 424 ? 68.428 -1.991 -28.004 1.00 30.30 424 SER A C 1
ATOM 3475 O O . SER A 1 424 ? 67.688 -1.927 -28.980 1.00 30.30 424 SER A O 1
ATOM 3477 N N . SER A 1 425 ? 69.654 -1.480 -28.005 1.00 34.88 425 SER A N 1
ATOM 3478 C CA . SER A 1 425 ? 70.466 -1.264 -29.200 1.00 34.88 425 SER A CA 1
ATOM 3479 C C . SER A 1 425 ? 70.630 -2.577 -29.976 1.00 34.88 425 SER A C 1
ATOM 3481 O O . SER A 1 425 ? 70.989 -3.568 -29.351 1.00 34.88 425 SER A O 1
ATOM 3483 N N . ASP A 1 426 ? 70.385 -2.600 -31.294 1.00 29.28 426 ASP A N 1
ATOM 3484 C CA . ASP A 1 426 ? 71.367 -3.071 -32.290 1.00 29.28 426 ASP A CA 1
ATOM 3485 C C . ASP A 1 426 ? 70.825 -3.249 -33.726 1.00 29.28 426 ASP A C 1
ATOM 3487 O O . ASP A 1 426 ? 69.786 -3.849 -33.976 1.00 29.28 426 ASP A O 1
ATOM 3491 N N . CYS A 1 427 ? 71.680 -2.803 -34.654 1.00 26.52 427 CYS A N 1
ATOM 3492 C CA . CYS A 1 427 ? 71.975 -3.345 -35.986 1.00 26.52 427 CYS A CA 1
ATOM 3493 C C . CYS A 1 427 ? 70.995 -3.195 -37.169 1.00 26.52 427 CYS A C 1
ATOM 3495 O O . CYS A 1 427 ? 70.052 -3.949 -37.385 1.00 26.52 427 CYS A O 1
ATOM 3497 N N . SER A 1 428 ? 71.433 -2.320 -38.077 1.00 29.39 428 SER A N 1
ATOM 3498 C CA . SER A 1 428 ? 71.259 -2.345 -39.530 1.00 29.39 428 SER A CA 1
ATOM 3499 C C . SER A 1 428 ? 71.434 -3.735 -40.171 1.00 29.39 428 SER A C 1
ATOM 3501 O O . SER A 1 428 ? 72.383 -4.452 -39.850 1.00 29.39 428 SER A O 1
ATOM 3503 N N . ARG A 1 429 ? 70.645 -4.035 -41.217 1.00 28.56 429 ARG A N 1
ATOM 3504 C CA . ARG A 1 429 ? 71.096 -4.821 -42.386 1.00 28.56 429 ARG A CA 1
ATOM 3505 C C . ARG A 1 429 ? 70.255 -4.535 -43.640 1.00 28.56 429 ARG A C 1
ATOM 3507 O O . ARG A 1 429 ? 69.033 -4.568 -43.602 1.00 28.56 429 ARG A O 1
ATOM 3514 N N . ASN A 1 430 ? 70.982 -4.259 -44.724 1.00 29.41 430 ASN A N 1
ATOM 3515 C CA . ASN A 1 430 ? 70.554 -3.977 -46.097 1.00 29.41 430 ASN A CA 1
ATOM 3516 C C . ASN A 1 430 ? 69.577 -4.993 -46.707 1.00 29.41 430 ASN A C 1
ATOM 3518 O O . ASN A 1 430 ? 69.771 -6.200 -46.564 1.00 29.41 430 ASN A O 1
ATOM 3522 N N . SER A 1 431 ? 68.686 -4.493 -47.569 1.00 29.28 431 SER A N 1
ATOM 3523 C CA . SER A 1 431 ? 68.163 -5.220 -48.730 1.00 29.28 431 SER A CA 1
ATOM 3524 C C . SER A 1 431 ? 68.733 -4.593 -50.008 1.00 29.28 431 SER A C 1
ATOM 3526 O O . SER A 1 431 ? 68.376 -3.469 -50.357 1.00 29.28 431 SER A O 1
ATOM 3528 N N . ASN A 1 432 ? 69.617 -5.314 -50.699 1.00 33.12 432 ASN A N 1
ATOM 3529 C CA . ASN A 1 432 ? 69.792 -5.141 -52.142 1.00 33.12 432 ASN A CA 1
ATOM 3530 C C . ASN A 1 432 ? 68.572 -5.755 -52.844 1.00 33.12 432 ASN A C 1
ATOM 3532 O O . ASN A 1 432 ? 68.119 -6.821 -52.421 1.00 33.12 432 ASN A O 1
ATOM 3536 N N . ASN A 1 433 ? 68.078 -5.115 -53.903 1.00 34.72 433 ASN A N 1
ATOM 3537 C CA . ASN A 1 433 ? 68.081 -5.690 -55.253 1.00 34.72 433 ASN A CA 1
ATOM 3538 C C . ASN A 1 433 ? 67.634 -4.642 -56.289 1.00 34.72 433 ASN A C 1
ATOM 3540 O O . ASN A 1 433 ? 66.586 -4.022 -56.121 1.00 34.72 433 ASN A O 1
ATOM 3544 N N . ASP A 1 434 ? 68.481 -4.554 -57.319 1.00 35.34 434 ASP A N 1
ATOM 3545 C CA . ASP A 1 434 ? 68.375 -3.974 -58.669 1.00 35.34 434 ASP A CA 1
ATOM 3546 C C . ASP A 1 434 ? 68.247 -2.455 -58.872 1.00 35.34 434 ASP A C 1
ATOM 3548 O O . ASP A 1 434 ? 67.181 -1.858 -58.597 1.00 35.34 434 ASP A O 1
#

pLDDT: mean 71.51, std 19.22, range [25.86, 96.38]

Sequence (434 aa):
MTICSLIYLLKTLKENNTLEDDKLAEYAILWLSYKLDQKQKDKLTDLNKFYTDHIEKNKYYNEKIKDDDTTTYKKIIDKIKDLMDIKEISKFNDPFSILFYLYYVFHDESLNCKQNLDLANKFVQNVEKLIEDSNNTCEKFDNVWEDFLNRLTADGKYQFKDKTFLNSYCDVDKCDSDIEKINAGFFYLLNQFFGSSVLSHYGKNNINIVDYIILWLSYMLTLKENPLKNGMKYFYTTFINSNAKYKMTVENVEDCHTFKDIIEKRHNLMNDDMDKNSISTLHDAFKLLCKMYTDFNEDTSNCKKCSENAKKFVEKYKKLNGDPNNTNGSSYNKMLSTLSTDYNKLKDKCNNTLPFPSIETIQNSELTSAQTSEVASSSSSISKNIFTVLSIFGAIAFFLGISYKTKNKKNKEENESLICDSNSSDCSRNSNND

InterPro domains:
  IPR006477 Variant antigen yir/bir/cir [PF06022] (8-137)
  IPR006477 Variant antigen yir/bir/cir [PF06022] (138-405)
  IPR006477 Variant antigen yir/bir/cir [TIGR01590] (13-146)
  IPR006477 Variant antigen yir/bir/cir [TIGR01590] (152-347)

Radius of gyration: 28.07 Å; chains: 1; bounding box: 96×50×82 Å

Secondary structure (DSSP, 8-state):
--HHHHHHHHHHHHHH----HHHHHHHHHHHHHHHHHTT-TT----HHHHIIIIITT-TTTTSBSSTT-S-BHHHHHHHHHHT--HHHHHTTHHHHHHHHHHHHGGGTS---HHHHHHHHHHHHHHHHHHHHHH--HHHHHHHHHHHEEEEE-TTS-EEE-TTSGGGGGSGGG---SHHHHHHHHHHHHHHHHHSSSGGGGGGGT-TTHHHHHHHHHHHHHHHS--TTS-HHHHHIIIIITT-GGGGSEEEEETTEEEHHHHHHHH--TTS----HHHHHHHHHHHHHHHHHHHH-BGGGTB-HHHHHHHHHHHHHHHHHHT-TT--TTSHHHHHHHHHHHHHHHHHHH---SS-PPP-------------------------THHHHHHHHHHHHHHHHHHHHHHHHHHHHHHHHHTTSSS------------

Organism: NCBI:txid1323249